Protein AF-0000000074301604 (afdb_homodimer)

pLDDT: mean 83.47, std 18.76, range [30.98, 98.81]

Structure (mmCIF, N/CA/C/O backbone):
data_AF-0000000074301604-model_v1
#
loop_
_entity.id
_entity.type
_entity.pdbx_description
1 polymer 'Caspase family p20 domain-containing protein'
#
loop_
_atom_site.group_PDB
_atom_site.id
_atom_site.type_symbol
_atom_site.label_atom_id
_atom_site.label_alt_id
_atom_site.label_comp_id
_atom_site.label_asym_id
_atom_site.label_entity_id
_atom_site.label_seq_id
_atom_site.pdbx_PDB_ins_code
_atom_site.Cartn_x
_atom_site.Cartn_y
_atom_site.Cartn_z
_atom_site.occupancy
_atom_site.B_iso_or_equiv
_atom_site.auth_seq_id
_atom_site.auth_comp_id
_atom_site.auth_asym_id
_atom_site.auth_atom_id
_atom_site.pdbx_PDB_model_num
ATOM 1 N N . MET A 1 1 ? -20.516 25.359 -1.73 1 55.06 1 MET A N 1
ATOM 2 C CA . MET A 1 1 ? -19.625 24.531 -2.553 1 55.06 1 MET A CA 1
ATOM 3 C C . MET A 1 1 ? -18.5 23.953 -1.716 1 55.06 1 MET A C 1
ATOM 5 O O . MET A 1 1 ? -17.844 24.672 -0.962 1 55.06 1 MET A O 1
ATOM 9 N N . PHE A 1 2 ? -18.484 22.688 -1.479 1 68.69 2 PHE A N 1
ATOM 10 C CA . PHE A 1 2 ? -17.5 22.156 -0.538 1 68.69 2 PHE A CA 1
ATOM 11 C C . PHE A 1 2 ? -16.094 22.188 -1.137 1 68.69 2 PHE A C 1
ATOM 13 O O . PHE A 1 2 ? -15.938 22.188 -2.359 1 68.69 2 PHE A O 1
ATOM 20 N N . HIS A 1 3 ? -15.195 22.641 -0.345 1 84.19 3 HIS A N 1
ATOM 21 C CA . HIS A 1 3 ? -13.781 22.672 -0.712 1 84.19 3 HIS A CA 1
ATOM 22 C C . HIS A 1 3 ? -13.07 21.375 -0.322 1 84.19 3 HIS A C 1
ATOM 24 O O . HIS A 1 3 ? -13.555 20.641 0.542 1 84.19 3 HIS A O 1
ATOM 30 N N . ASN A 1 4 ? -12.039 21.094 -1.147 1 94.31 4 ASN A N 1
ATOM 31 C CA . ASN A 1 4 ? -11.102 20.109 -0.62 1 94.31 4 ASN A CA 1
ATOM 32 C C . ASN A 1 4 ? -10.391 20.641 0.631 1 94.31 4 ASN A C 1
ATOM 34 O O . ASN A 1 4 ? -10.141 21.828 0.755 1 94.31 4 ASN A O 1
ATOM 38 N N . ARG A 1 5 ? -10.133 19.812 1.56 1 97.25 5 ARG A N 1
ATOM 39 C CA . ARG A 1 5 ? -9.57 20.219 2.84 1 97.25 5 ARG A CA 1
ATOM 40 C C . ARG A 1 5 ? -8.312 19.422 3.164 1 97.25 5 ARG A C 1
ATOM 42 O O . ARG A 1 5 ? -8.133 18.312 2.656 1 97.25 5 ARG A O 1
ATOM 49 N N . ALA A 1 6 ? -7.488 20.062 3.947 1 98.31 6 ALA A N 1
ATOM 50 C CA . ALA A 1 6 ? -6.293 19.391 4.461 1 98.31 6 ALA A CA 1
ATOM 51 C C . ALA A 1 6 ? -6.078 19.719 5.934 1 98.31 6 ALA A C 1
ATOM 53 O O . ALA A 1 6 ? -6.328 20.844 6.371 1 98.31 6 ALA A O 1
ATOM 54 N N . LEU A 1 7 ? -5.668 18.75 6.68 1 98.81 7 LEU A N 1
ATOM 55 C CA . LEU A 1 7 ? -5.23 18.922 8.062 1 98.81 7 LEU A CA 1
ATOM 56 C C . LEU A 1 7 ? -3.764 18.531 8.219 1 98.81 7 LEU A C 1
ATOM 58 O O . LEU A 1 7 ? -3.381 17.391 7.898 1 98.81 7 LEU A O 1
ATOM 62 N N . ILE A 1 8 ? -2.947 19.469 8.625 1 98.75 8 ILE A N 1
ATOM 63 C CA . ILE A 1 8 ? -1.532 19.234 8.883 1 98.75 8 ILE A CA 1
ATOM 64 C C . ILE A 1 8 ? -1.282 19.188 10.391 1 98.75 8 ILE A C 1
ATOM 66 O O . ILE A 1 8 ? -1.497 20.188 11.086 1 98.75 8 ILE A O 1
ATOM 70 N N . VAL A 1 9 ? -0.879 18.062 10.852 1 98.62 9 VAL A N 1
ATOM 71 C CA . VAL A 1 9 ? -0.436 17.906 12.234 1 98.62 9 VAL A CA 1
ATOM 72 C C . VAL A 1 9 ? 1.089 17.828 12.281 1 98.62 9 VAL A C 1
ATOM 74 O O . VAL A 1 9 ? 1.693 16.922 11.703 1 98.62 9 VAL A O 1
ATOM 77 N N . SER A 1 10 ? 1.654 18.797 12.938 1 97.56 10 SER A N 1
ATOM 78 C CA . SER A 1 10 ? 3.109 18.875 13.031 1 97.56 10 SER A CA 1
ATOM 79 C C . SER A 1 10 ? 3.559 19.016 14.484 1 97.56 10 SER A C 1
ATOM 81 O O . SER A 1 10 ? 3.258 20.016 15.141 1 97.56 10 SER A O 1
ATOM 83 N N . VAL A 1 11 ? 4.27 18 14.953 1 95.81 11 VAL A N 1
ATOM 84 C CA . VAL A 1 11 ? 4.809 18.062 16.297 1 95.81 11 VAL A CA 1
ATOM 85 C C . VAL A 1 11 ? 6.32 18.297 16.25 1 95.81 11 VAL A C 1
ATOM 87 O O . VAL A 1 11 ? 7.062 17.422 15.773 1 95.81 11 VAL A O 1
ATOM 90 N N . GLU A 1 12 ? 6.73 19.391 16.641 1 93.88 12 GLU A N 1
ATOM 91 C CA . GLU A 1 12 ? 8.141 19.766 16.641 1 93.88 12 GLU A CA 1
ATOM 92 C C . GLU A 1 12 ? 8.742 19.625 18.047 1 93.88 12 GLU A C 1
ATOM 94 O O . GLU A 1 12 ? 9.875 19.141 18.188 1 93.88 12 GLU A O 1
ATOM 99 N N . LYS A 1 13 ? 8.016 20.125 18.984 1 94.44 13 LYS A N 1
ATOM 100 C CA . LYS A 1 13 ? 8.484 20.109 20.359 1 94.44 13 LYS A CA 1
ATOM 101 C C . LYS A 1 13 ? 7.676 19.141 21.203 1 94.44 13 LYS A C 1
ATOM 103 O O . LYS A 1 13 ? 6.457 19.031 21.047 1 94.44 13 LYS A O 1
ATOM 108 N N . PHE A 1 14 ? 8.336 18.469 22.094 1 93.5 14 PHE A N 1
ATOM 109 C CA . PHE A 1 14 ? 7.723 17.5 22.984 1 93.5 14 PHE A CA 1
ATOM 110 C C . PHE A 1 14 ? 7.977 17.859 24.438 1 93.5 14 PHE A C 1
ATOM 112 O O . PHE A 1 14 ? 8.961 18.531 24.75 1 93.5 14 PHE A O 1
ATOM 119 N N . SER A 1 15 ? 7.043 17.484 25.203 1 91.94 15 SER A N 1
ATOM 120 C CA . SER A 1 15 ? 7.227 17.719 26.625 1 91.94 15 SER A CA 1
ATOM 121 C C . SER A 1 15 ? 8.508 17.062 27.141 1 91.94 15 SER A C 1
ATOM 123 O O . SER A 1 15 ? 8.953 16.047 26.578 1 91.94 15 SER A O 1
ATOM 125 N N . ALA A 1 16 ? 9.086 17.641 28.125 1 86 16 ALA A N 1
ATOM 126 C CA . ALA A 1 16 ? 10.336 17.141 28.703 1 86 16 ALA A CA 1
ATOM 127 C C . ALA A 1 16 ? 10.195 15.695 29.156 1 86 16 ALA A C 1
ATOM 129 O O . ALA A 1 16 ? 11.141 14.914 29.047 1 86 16 ALA A O 1
ATOM 130 N N . CYS A 1 17 ? 9.023 15.273 29.562 1 84.31 17 CYS A N 1
ATOM 131 C CA . CYS A 1 17 ? 8.789 13.93 30.109 1 84.31 17 CYS A CA 1
ATOM 132 C C . CYS A 1 17 ? 8.703 12.906 28.984 1 84.31 17 CYS A C 1
ATOM 134 O O . CYS A 1 17 ? 8.812 11.703 29.219 1 84.31 17 CYS A O 1
ATOM 136 N N . ALA A 1 18 ? 8.547 13.344 27.734 1 80.88 18 ALA A N 1
ATOM 137 C CA . ALA A 1 18 ? 8.344 12.445 26.594 1 80.88 18 ALA A CA 1
ATOM 138 C C . ALA A 1 18 ? 9.672 11.852 26.125 1 80.88 18 ALA A C 1
ATOM 140 O O . ALA A 1 18 ? 9.688 10.797 25.484 1 80.88 18 ALA A O 1
ATOM 141 N N . GLU A 1 19 ? 10.812 12.383 26.5 1 81 19 GLU A N 1
ATOM 142 C CA . GLU A 1 19 ? 12.141 11.938 26.109 1 81 19 GLU A CA 1
ATOM 143 C C . GLU A 1 19 ? 12.25 11.836 24.578 1 81 19 GLU A C 1
ATOM 145 O O . GLU A 1 19 ? 12.781 10.852 24.062 1 81 19 GLU A O 1
ATOM 150 N N . LEU A 1 20 ? 11.555 12.609 23.875 1 83.75 20 LEU A N 1
ATOM 151 C CA . LEU A 1 20 ? 11.609 12.703 22.422 1 83.75 20 LEU A CA 1
ATOM 152 C C . LEU A 1 20 ? 12.312 13.977 21.984 1 83.75 20 LEU A C 1
ATOM 154 O O . LEU A 1 20 ? 12.133 15.031 22.594 1 83.75 20 LEU A O 1
ATOM 158 N N . GLY A 1 21 ? 13.148 13.859 21 1 82.88 21 GLY A N 1
ATOM 159 C CA . GLY A 1 21 ? 13.953 14.977 20.531 1 82.88 21 GLY A CA 1
ATOM 160 C C . GLY A 1 21 ? 13.164 15.977 19.703 1 82.88 21 GLY A C 1
ATOM 161 O O . GLY A 1 21 ? 12.117 15.633 19.141 1 82.88 21 GLY A O 1
ATOM 162 N N . LYS A 1 22 ? 13.75 17.156 19.703 1 88.25 22 LYS A N 1
ATOM 163 C CA . LYS A 1 22 ? 13.172 18.219 18.891 1 88.25 22 LYS A CA 1
ATOM 164 C C . LYS A 1 22 ? 13.336 17.938 17.406 1 88.25 22 LYS A C 1
ATOM 166 O O . LYS A 1 22 ? 14.391 17.453 16.969 1 88.25 22 LYS A O 1
ATOM 171 N N . ARG A 1 23 ? 12.32 18.266 16.609 1 89.19 23 ARG A N 1
ATOM 172 C CA . ARG A 1 23 ? 12.336 18.094 15.164 1 89.19 23 ARG A CA 1
ATOM 173 C C . ARG A 1 23 ? 12.398 19.438 14.453 1 89.19 23 ARG A C 1
ATOM 175 O O . ARG A 1 23 ? 11.391 19.906 13.922 1 89.19 23 ARG A O 1
ATOM 182 N N . SER A 1 24 ? 13.477 20.078 14.336 1 86.94 24 SER A N 1
ATOM 183 C CA . SER A 1 24 ? 13.703 21.469 13.961 1 86.94 24 SER A CA 1
ATOM 184 C C . SER A 1 24 ? 13.242 21.734 12.539 1 86.94 24 SER A C 1
ATOM 186 O O . SER A 1 24 ? 12.883 22.875 12.195 1 86.94 24 SER A O 1
ATOM 188 N N . GLY A 1 25 ? 13.156 20.766 11.672 1 89.25 25 GLY A N 1
ATOM 189 C CA . GLY A 1 25 ? 12.75 20.984 10.297 1 89.25 25 GLY A CA 1
ATOM 190 C C . GLY A 1 25 ? 11.25 20.906 10.094 1 89.25 25 GLY A C 1
ATOM 191 O O . GLY A 1 25 ? 10.742 21.219 9.016 1 89.25 25 GLY A O 1
ATOM 192 N N . ALA A 1 26 ? 10.5 20.656 11.141 1 91.5 26 ALA A N 1
ATOM 193 C CA . ALA A 1 26 ? 9.07 20.391 11.047 1 91.5 26 ALA A CA 1
ATOM 194 C C . ALA A 1 26 ? 8.305 21.641 10.648 1 91.5 26 ALA A C 1
ATOM 196 O O . ALA A 1 26 ? 7.359 21.578 9.859 1 91.5 26 ALA A O 1
ATOM 197 N N . ARG A 1 27 ? 8.727 22.75 11.219 1 91.69 27 ARG A N 1
ATOM 198 C CA . ARG A 1 27 ? 8.07 24.016 10.914 1 91.69 27 ARG A CA 1
ATOM 199 C C . ARG A 1 27 ? 8.219 24.359 9.438 1 91.69 27 ARG A C 1
ATOM 201 O O . ARG A 1 27 ? 7.277 24.875 8.82 1 91.69 27 ARG A O 1
ATOM 208 N N . ARG A 1 28 ? 9.398 24.188 8.93 1 93.5 28 ARG A N 1
ATOM 209 C CA . ARG A 1 28 ? 9.625 24.453 7.512 1 93.5 28 ARG A CA 1
ATOM 210 C C . ARG A 1 28 ? 8.75 23.578 6.629 1 93.5 28 ARG A C 1
ATOM 212 O O . ARG A 1 28 ? 8.164 24.047 5.656 1 93.5 28 ARG A O 1
ATOM 219 N N . ASP A 1 29 ? 8.672 22.328 6.941 1 95.38 29 ASP A N 1
ATOM 220 C CA . ASP A 1 29 ? 7.797 21.406 6.223 1 95.38 29 ASP A CA 1
ATOM 221 C C . ASP A 1 29 ? 6.348 21.891 6.238 1 95.38 29 ASP A C 1
ATOM 223 O O . ASP A 1 29 ? 5.672 21.891 5.207 1 95.38 29 ASP A O 1
ATOM 227 N N . THR A 1 30 ? 5.949 22.328 7.402 1 97.12 30 THR A N 1
ATOM 228 C CA . THR A 1 30 ? 4.566 22.75 7.586 1 97.12 30 THR A CA 1
ATOM 229 C C . THR A 1 30 ? 4.254 23.953 6.703 1 97.12 30 THR A C 1
ATOM 231 O O . THR A 1 30 ? 3.209 24 6.047 1 97.12 30 THR A O 1
ATOM 234 N N . LYS A 1 31 ? 5.145 24.906 6.699 1 97.06 31 LYS A N 1
ATOM 235 C CA . LYS A 1 31 ? 4.961 26.094 5.879 1 97.06 31 LYS A CA 1
ATOM 236 C C . LYS A 1 31 ? 4.883 25.734 4.398 1 97.06 31 LYS A C 1
ATOM 238 O O . LYS A 1 31 ? 4.027 26.25 3.674 1 97.06 31 LYS A O 1
ATOM 243 N N . ARG A 1 32 ? 5.723 24.906 3.977 1 96.88 32 ARG A N 1
ATOM 244 C CA . ARG A 1 32 ? 5.758 24.5 2.574 1 96.88 32 ARG A CA 1
ATOM 245 C C . ARG A 1 32 ? 4.492 23.75 2.191 1 96.88 32 ARG A C 1
ATOM 247 O O . ARG A 1 32 ? 3.92 23.984 1.124 1 96.88 32 ARG A O 1
ATOM 254 N N . LEU A 1 33 ? 4.105 22.844 3.043 1 98.12 33 LEU A N 1
ATOM 255 C CA . LEU A 1 33 ? 2.881 22.078 2.816 1 98.12 33 LEU A CA 1
ATOM 256 C C . LEU A 1 33 ? 1.678 23 2.691 1 98.12 33 LEU A C 1
ATOM 258 O O . LEU A 1 33 ? 0.856 22.844 1.785 1 98.12 33 LEU A O 1
ATOM 262 N N . HIS A 1 34 ? 1.618 23.922 3.631 1 98.25 34 HIS A N 1
ATOM 263 C CA . HIS A 1 34 ? 0.528 24.891 3.615 1 98.25 34 HIS A CA 1
ATOM 264 C C . HIS A 1 34 ? 0.466 25.625 2.281 1 98.25 34 HIS A C 1
ATOM 266 O O . HIS A 1 34 ? -0.595 25.703 1.659 1 98.25 34 HIS A O 1
ATOM 272 N N . ALA A 1 35 ? 1.569 26.094 1.854 1 97.5 35 ALA A N 1
ATOM 273 C CA . ALA A 1 35 ? 1.637 26.875 0.616 1 97.5 35 ALA A CA 1
ATOM 274 C C . ALA A 1 35 ? 1.272 26.016 -0.59 1 97.5 35 ALA A C 1
ATOM 276 O O . ALA A 1 35 ? 0.469 26.422 -1.433 1 97.5 35 ALA A O 1
ATOM 277 N N . ALA A 1 36 ? 1.838 24.812 -0.71 1 96.75 36 ALA A N 1
ATOM 278 C CA . ALA A 1 36 ? 1.634 23.922 -1.854 1 96.75 36 ALA A CA 1
ATOM 279 C C . ALA A 1 36 ? 0.17 23.5 -1.972 1 96.75 36 ALA A C 1
ATOM 281 O O . ALA A 1 36 ? -0.409 23.547 -3.059 1 96.75 36 ALA A O 1
ATOM 282 N N . LEU A 1 37 ? -0.46 23.141 -0.833 1 96.69 37 LEU A N 1
ATOM 283 C CA . LEU A 1 37 ? -1.836 22.656 -0.843 1 96.69 37 LEU A CA 1
ATOM 284 C C . LEU A 1 37 ? -2.812 23.797 -1.088 1 96.69 37 LEU A C 1
ATOM 286 O O . LEU A 1 37 ? -3.801 23.641 -1.808 1 96.69 37 LEU A O 1
ATOM 290 N N . ARG A 1 38 ? -2.539 24.969 -0.534 1 95.75 38 ARG A N 1
ATOM 291 C CA . ARG A 1 38 ? -3.389 26.125 -0.778 1 95.75 38 ARG A CA 1
ATOM 292 C C . ARG A 1 38 ? -3.385 26.5 -2.256 1 95.75 38 ARG A C 1
ATOM 294 O O . ARG A 1 38 ? -4.426 26.875 -2.811 1 95.75 38 ARG A O 1
ATOM 301 N N . ARG A 1 39 ? -2.293 26.422 -2.842 1 93.44 39 ARG A N 1
ATOM 302 C CA . ARG A 1 39 ? -2.16 26.75 -4.254 1 93.44 39 ARG A CA 1
ATOM 303 C C . ARG A 1 39 ? -3.004 25.828 -5.121 1 93.44 39 ARG A C 1
ATOM 305 O O . ARG A 1 39 ? -3.354 26.172 -6.254 1 93.44 39 ARG A O 1
ATOM 312 N N . ARG A 1 40 ? -3.303 24.688 -4.617 1 94.12 40 ARG A N 1
ATOM 313 C CA . ARG A 1 40 ? -4.117 23.719 -5.352 1 94.12 40 ARG A CA 1
ATOM 314 C C . ARG A 1 40 ? -5.57 23.766 -4.887 1 94.12 40 ARG A C 1
ATOM 316 O O . ARG A 1 40 ? -6.344 22.844 -5.164 1 94.12 40 ARG A O 1
ATOM 323 N N . GLY A 1 41 ? -5.941 24.75 -4.031 1 92.31 41 GLY A N 1
ATOM 324 C CA . GLY A 1 41 ? -7.336 25.016 -3.709 1 92.31 41 GLY A CA 1
ATOM 325 C C . GLY A 1 41 ? -7.785 24.344 -2.42 1 92.31 41 GLY A C 1
ATOM 326 O O . GLY A 1 41 ? -8.977 24.344 -2.104 1 92.31 41 GLY A O 1
ATOM 327 N N . PHE A 1 42 ? -6.879 23.812 -1.649 1 95.75 42 PHE A N 1
ATOM 328 C CA . PHE A 1 42 ? -7.262 23.203 -0.38 1 95.75 42 PHE A CA 1
ATOM 329 C C . PHE A 1 42 ? -7.434 24.266 0.698 1 95.75 42 PHE A C 1
ATOM 331 O O . PHE A 1 42 ? -6.66 25.234 0.76 1 95.75 42 PHE A O 1
ATOM 338 N N . THR A 1 43 ? -8.469 24.094 1.458 1 96.88 43 THR A N 1
ATOM 339 C CA . THR A 1 43 ? -8.508 24.766 2.75 1 96.88 43 THR A CA 1
ATOM 340 C C . THR A 1 43 ? -7.664 24.016 3.777 1 96.88 43 THR A C 1
ATOM 342 O O . THR A 1 43 ? -7.93 22.844 4.07 1 96.88 43 THR A O 1
ATOM 345 N N . VAL A 1 44 ? -6.68 24.719 4.32 1 98.06 44 VAL A N 1
ATOM 346 C CA . VAL A 1 44 ? -5.684 24.016 5.117 1 98.06 44 VAL A CA 1
ATOM 347 C C . VAL A 1 44 ? -5.805 24.422 6.582 1 98.06 44 VAL A C 1
ATOM 349 O O . VAL A 1 44 ? -5.781 25.609 6.906 1 98.06 44 VAL A O 1
ATOM 352 N N . THR A 1 45 ? -5.98 23.484 7.473 1 98.38 45 THR A N 1
ATOM 353 C CA . THR A 1 45 ? -5.879 23.625 8.922 1 98.38 45 THR A CA 1
ATOM 354 C C . THR A 1 45 ? -4.555 23.078 9.438 1 98.38 45 THR A C 1
ATOM 356 O O . THR A 1 45 ? -4.109 22.016 9 1 98.38 45 THR A O 1
ATOM 359 N N . ILE A 1 46 ? -3.906 23.812 10.344 1 98.69 46 ILE A N 1
ATOM 360 C CA . ILE A 1 46 ? -2.604 23.406 10.859 1 98.69 46 ILE A CA 1
ATOM 361 C C . ILE A 1 46 ? -2.66 23.297 12.375 1 98.69 46 ILE A C 1
ATOM 363 O O . ILE A 1 46 ? -3.154 24.203 13.055 1 98.69 46 ILE A O 1
ATOM 367 N N . LEU A 1 47 ? -2.252 22.219 12.906 1 98.56 47 LEU A N 1
ATOM 368 C CA . LEU A 1 47 ? -2.012 22.047 14.336 1 98.56 47 LEU A CA 1
ATOM 369 C C . LEU A 1 47 ? -0.521 21.891 14.617 1 98.56 47 LEU A C 1
ATOM 371 O O . LEU A 1 47 ? 0.117 20.969 14.117 1 98.56 47 LEU A O 1
ATOM 375 N N . ILE A 1 48 ? 0.006 22.812 15.406 1 98.06 48 ILE A N 1
ATOM 376 C CA . ILE A 1 48 ? 1.414 22.781 15.781 1 98.06 48 ILE A CA 1
ATOM 377 C C . ILE A 1 48 ? 1.55 22.312 17.234 1 98.06 48 ILE A C 1
ATOM 379 O O . ILE A 1 48 ? 0.966 22.906 18.141 1 98.06 48 ILE A O 1
ATOM 383 N N . ASP A 1 49 ? 2.213 21.25 17.438 1 97.81 49 ASP A N 1
ATOM 384 C CA . ASP A 1 49 ? 2.549 20.672 18.734 1 97.81 49 ASP A CA 1
ATOM 385 C C . ASP A 1 49 ? 1.288 20.312 19.531 1 97.81 49 ASP A C 1
ATOM 387 O O . ASP A 1 49 ? 1.154 20.703 20.688 1 97.81 49 ASP A O 1
ATOM 391 N N . PRO A 1 50 ? 0.335 19.656 18.828 1 98.31 50 PRO A N 1
ATOM 392 C CA . PRO A 1 50 ? -0.837 19.188 19.578 1 98.31 50 PRO A CA 1
ATOM 393 C C . PRO A 1 50 ? -0.529 18 20.484 1 98.31 50 PRO A C 1
ATOM 395 O O . PRO A 1 50 ? 0.386 17.219 20.203 1 98.31 50 PRO A O 1
ATOM 398 N N . ASP A 1 51 ? -1.246 17.891 21.562 1 97.81 51 ASP A N 1
ATOM 399 C CA . ASP A 1 51 ? -1.175 16.672 22.344 1 97.81 51 ASP A CA 1
ATOM 400 C C . ASP A 1 51 ? -1.946 15.539 21.688 1 97.81 51 ASP A C 1
ATOM 402 O O . ASP A 1 51 ? -2.625 15.75 20.672 1 97.81 51 ASP A O 1
ATOM 406 N N . ALA A 1 52 ? -1.843 14.328 22.188 1 97.75 52 ALA A N 1
ATOM 407 C CA . ALA A 1 52 ? -2.451 13.141 21.594 1 97.75 52 ALA A CA 1
ATOM 408 C C . ALA A 1 52 ? -3.961 13.305 21.453 1 97.75 52 ALA A C 1
ATOM 410 O O . ALA A 1 52 ? -4.527 13.016 20.391 1 97.75 52 ALA A O 1
ATOM 411 N N . ARG A 1 53 ? -4.598 13.805 22.5 1 98.12 53 ARG A N 1
ATOM 412 C CA . ARG A 1 53 ? -6.047 13.992 22.484 1 98.12 53 ARG A CA 1
ATOM 413 C C . ARG A 1 53 ? -6.457 14.992 21.406 1 98.12 53 ARG A C 1
ATOM 415 O O . ARG A 1 53 ? -7.445 14.781 20.703 1 98.12 53 ARG A O 1
ATOM 422 N N . GLU A 1 54 ? -5.715 16.031 21.266 1 98.5 54 GLU A N 1
ATOM 423 C CA . GLU A 1 54 ? -5.996 17.047 20.266 1 98.5 54 GLU A CA 1
ATOM 424 C C . GLU A 1 54 ? -5.895 16.5 18.859 1 98.5 54 GLU A C 1
ATOM 426 O O . GLU A 1 54 ? -6.68 16.859 17.984 1 98.5 54 GLU A O 1
ATOM 431 N N . ILE A 1 55 ? -4.938 15.656 18.609 1 98.56 55 ILE A N 1
ATOM 432 C CA . ILE A 1 55 ? -4.754 15.039 17.312 1 98.56 55 ILE A CA 1
ATOM 433 C C . ILE A 1 55 ? -5.988 14.211 16.953 1 98.56 55 ILE A C 1
ATOM 435 O O . ILE A 1 55 ? -6.562 14.367 15.875 1 98.56 55 ILE A O 1
ATOM 439 N N . ILE A 1 56 ? -6.402 13.391 17.906 1 98.06 56 ILE A N 1
ATOM 440 C CA . ILE A 1 56 ? -7.539 12.5 17.688 1 98.06 56 ILE A CA 1
ATOM 441 C C . ILE A 1 56 ? -8.797 13.328 17.422 1 98.06 56 ILE A C 1
ATOM 443 O O . ILE A 1 56 ? -9.531 13.062 16.469 1 98.06 56 ILE A O 1
ATOM 447 N N . GLU A 1 57 ? -9.023 14.359 18.203 1 98.31 57 GLU A N 1
ATOM 448 C CA . GLU A 1 57 ? -10.219 15.195 18.094 1 98.31 57 GLU A CA 1
ATOM 449 C C . GLU A 1 57 ? -10.227 15.961 16.766 1 98.31 57 GLU A C 1
ATOM 451 O O . GLU A 1 57 ? -11.281 16.141 16.156 1 98.31 57 GLU A O 1
ATOM 456 N N . ALA A 1 58 ? -9.109 16.438 16.375 1 98.5 58 ALA A N 1
ATOM 457 C CA . ALA A 1 58 ? -9.023 17.203 15.133 1 98.5 58 ALA A CA 1
ATOM 458 C C . ALA A 1 58 ? -9.375 16.328 13.922 1 9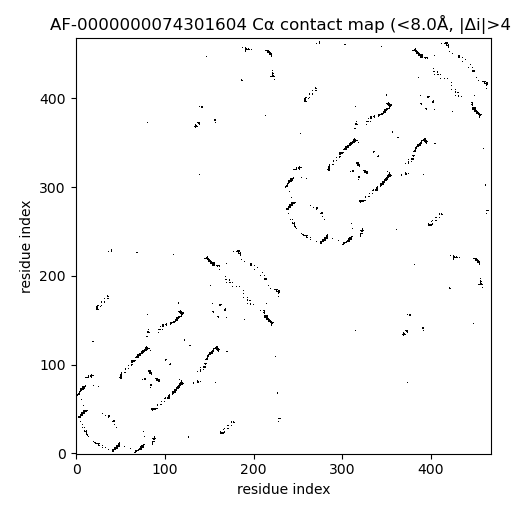8.5 58 ALA A C 1
ATOM 460 O O . ALA A 1 58 ? -10.156 16.734 13.062 1 98.5 58 ALA A O 1
ATOM 461 N N . PHE A 1 59 ? -8.812 15.133 13.836 1 98.38 59 PHE A N 1
ATOM 462 C CA . PHE A 1 59 ? -9.109 14.242 12.719 1 98.38 59 PHE A CA 1
ATOM 463 C C . PHE A 1 59 ? -10.555 13.781 12.758 1 98.38 59 PHE A C 1
ATOM 465 O O . PHE A 1 59 ? -11.203 13.633 11.719 1 98.38 59 PHE A O 1
ATOM 472 N N . LYS A 1 60 ? -11.062 13.547 13.984 1 97.69 60 LYS A N 1
ATOM 473 C CA . LYS A 1 60 ? -12.477 13.203 14.102 1 97.69 60 LYS A CA 1
ATOM 474 C C . LYS A 1 60 ? -13.359 14.312 13.547 1 97.69 60 LYS A C 1
ATOM 476 O O . LYS A 1 60 ? -14.281 14.055 12.773 1 97.69 60 LYS A O 1
ATOM 481 N N . ALA A 1 61 ? -13.078 15.5 13.969 1 97.56 61 ALA A N 1
ATOM 482 C CA . ALA A 1 61 ? -13.852 16.641 13.5 1 97.56 61 ALA A CA 1
ATOM 483 C C . ALA A 1 61 ? -13.797 16.75 11.977 1 97.56 61 ALA A C 1
ATOM 485 O O . ALA A 1 61 ? -14.82 16.984 11.328 1 97.56 61 ALA A O 1
ATOM 486 N N . GLU A 1 62 ? -12.602 16.562 11.375 1 97.44 62 GLU A N 1
ATOM 487 C CA . GLU A 1 62 ? -12.453 16.625 9.922 1 97.44 62 GLU A CA 1
ATOM 488 C C . GLU A 1 62 ? -13.242 15.516 9.234 1 97.44 62 GLU A C 1
ATOM 490 O O . GLU A 1 62 ? -13.82 15.727 8.164 1 97.44 62 GLU A O 1
ATOM 495 N N . SER A 1 63 ? -13.219 14.336 9.82 1 97 63 SER A N 1
ATOM 496 C CA . SER A 1 63 ? -13.875 13.18 9.227 1 97 63 SER A CA 1
ATOM 497 C C . SER A 1 63 ? -15.391 13.352 9.227 1 97 63 SER A C 1
ATOM 499 O O . SER A 1 63 ? -16.094 12.672 8.469 1 97 63 SER A O 1
ATOM 501 N N . GLU A 1 64 ? -15.93 14.242 10.039 1 95.56 64 GLU A N 1
ATOM 502 C CA . GLU A 1 64 ? -17.375 14.414 10.195 1 95.56 64 GLU A CA 1
ATOM 503 C C . GLU A 1 64 ? -17.875 15.602 9.383 1 95.56 64 GLU A C 1
ATOM 505 O O . GLU A 1 64 ? -19.047 15.992 9.5 1 95.56 64 GLU A O 1
ATOM 510 N N . GLN A 1 65 ? -17 16.125 8.594 1 92.56 65 GLN A N 1
ATOM 511 C CA . GLN A 1 65 ? -17.359 17.219 7.695 1 92.56 65 GLN A CA 1
ATOM 512 C C . GLN A 1 65 ? -17.172 16.828 6.234 1 92.56 65 GLN A C 1
ATOM 514 O O . GLN A 1 65 ? -16.219 16.125 5.895 1 92.56 65 GLN A O 1
ATOM 519 N N . PRO A 1 66 ? -18.125 17.25 5.441 1 86.69 66 PRO A N 1
ATOM 520 C CA . PRO A 1 66 ? -18 16.906 4.023 1 86.69 66 PRO A CA 1
ATOM 521 C C . PRO A 1 66 ? -16.844 17.656 3.344 1 86.69 66 PRO A C 1
ATOM 523 O O . PRO A 1 66 ? -16.453 18.734 3.787 1 86.69 66 PRO A O 1
ATOM 526 N N . VAL A 1 67 ? -16.25 17.031 2.348 1 91.38 67 VAL A N 1
ATOM 527 C CA . VAL A 1 67 ? -15.281 17.672 1.472 1 91.38 67 VAL A CA 1
ATOM 528 C C . VAL A 1 67 ? -15.789 17.641 0.029 1 91.38 67 VAL A C 1
ATOM 530 O O . VAL A 1 67 ? -16.75 16.938 -0.285 1 91.38 67 VAL A O 1
ATOM 533 N N . HIS A 1 68 ? -15.203 18.484 -0.749 1 91.31 68 HIS A N 1
ATOM 534 C CA . HIS A 1 68 ? -15.586 18.469 -2.158 1 91.31 68 HIS A CA 1
ATOM 535 C C . HIS A 1 68 ? -15.281 17.125 -2.797 1 91.31 68 HIS A C 1
ATOM 537 O O . HIS A 1 68 ? -16.188 16.391 -3.174 1 91.31 68 HIS A O 1
ATOM 543 N N . SER A 1 69 ? -14.031 16.766 -2.846 1 92.44 69 SER A N 1
ATOM 544 C CA . SER A 1 69 ? -13.695 15.492 -3.486 1 92.44 69 SER A CA 1
ATOM 545 C C . SER A 1 69 ? -12.562 14.789 -2.756 1 92.44 69 SER A C 1
ATOM 547 O O . SER A 1 69 ? -12.445 13.562 -2.812 1 92.44 69 SER A O 1
ATOM 549 N N . CYS A 1 70 ? -11.805 15.594 -2.025 1 95.69 70 CYS A N 1
ATOM 550 C CA . CYS A 1 70 ? -10.594 14.984 -1.491 1 95.69 70 CYS A CA 1
ATOM 551 C C . CYS A 1 70 ? -10.219 15.602 -0.147 1 95.69 70 CYS A C 1
ATOM 553 O O . CYS A 1 70 ? -10.328 16.812 0.036 1 95.69 70 CYS A O 1
ATOM 555 N N . PHE A 1 71 ? -9.781 14.789 0.774 1 97.56 71 PHE A N 1
ATOM 556 C CA . PHE A 1 71 ? -9.188 15.188 2.047 1 97.56 71 PHE A CA 1
ATOM 557 C C . PHE A 1 71 ? -7.73 14.75 2.131 1 97.56 71 PHE A C 1
ATOM 559 O O . PHE A 1 71 ? -7.395 13.617 1.779 1 97.56 71 PHE A O 1
ATOM 566 N N . VAL A 1 72 ? -6.859 15.648 2.588 1 98.38 72 VAL A N 1
ATOM 567 C CA . VAL A 1 72 ? -5.457 15.32 2.805 1 98.38 72 VAL A CA 1
ATOM 568 C C . VAL A 1 72 ? -5.113 15.469 4.285 1 98.38 72 VAL A C 1
ATOM 570 O O . VAL A 1 72 ? -5.332 16.531 4.879 1 98.38 72 VAL A O 1
ATOM 573 N N . GLY A 1 73 ? -4.68 14.414 4.914 1 98.5 73 GLY A N 1
ATOM 574 C CA . GLY A 1 73 ? -4.16 14.438 6.273 1 98.5 73 GLY A CA 1
ATOM 575 C C . GLY A 1 73 ? -2.66 14.219 6.344 1 98.5 73 GLY A C 1
ATOM 576 O O . GLY A 1 73 ? -2.148 13.219 5.836 1 98.5 73 GLY A O 1
ATOM 577 N N . VAL A 1 74 ? -1.951 15.141 6.941 1 98.5 74 VAL A N 1
ATOM 578 C CA . VAL A 1 74 ? -0.508 15.016 7.121 1 98.5 74 VAL A CA 1
ATOM 579 C C . VAL A 1 74 ? -0.188 14.836 8.602 1 98.5 74 VAL A C 1
ATOM 581 O O . VAL A 1 74 ? -0.635 15.625 9.445 1 98.5 74 VAL A O 1
ATOM 584 N N . LEU A 1 75 ? 0.508 13.797 8.898 1 97.06 75 LEU A N 1
ATOM 585 C CA . LEU A 1 75 ? 0.97 13.516 10.25 1 97.06 75 LEU A CA 1
ATOM 586 C C . LEU A 1 75 ? 2.494 13.523 10.32 1 97.06 75 LEU A C 1
ATOM 588 O O . LEU A 1 75 ? 3.145 12.609 9.805 1 97.06 75 LEU A O 1
ATOM 592 N N . SER A 1 76 ? 3.029 14.547 10.883 1 95.38 76 SER A N 1
ATOM 593 C CA . SER A 1 76 ? 4.473 14.703 11.039 1 95.38 76 SER A CA 1
ATOM 594 C C . SER A 1 76 ? 4.875 14.742 12.508 1 95.38 76 SER A C 1
ATOM 596 O O . SER A 1 76 ? 4.582 15.711 13.211 1 95.38 76 SER A O 1
ATOM 598 N N . SER A 1 77 ? 5.445 13.727 13.031 1 93.81 77 SER A N 1
ATOM 599 C CA . SER A 1 77 ? 5.867 13.578 14.414 1 93.81 77 SER A CA 1
ATOM 600 C C . SER A 1 77 ? 6.879 12.445 14.57 1 93.81 77 SER A C 1
ATOM 602 O O . SER A 1 77 ? 7.402 11.938 13.578 1 93.81 77 SER A O 1
ATOM 604 N N . HIS A 1 78 ? 7.316 12.227 15.766 1 89.5 78 HIS A N 1
ATOM 605 C CA . HIS A 1 78 ? 7.953 10.953 16.078 1 89.5 78 HIS A CA 1
ATOM 606 C C . HIS A 1 78 ? 6.93 9.82 16.109 1 89.5 78 HIS A C 1
ATOM 608 O O . HIS A 1 78 ? 5.742 10.055 16.328 1 89.5 78 HIS A O 1
ATOM 614 N N . GLY A 1 79 ? 7.445 8.727 15.805 1 86.62 79 GLY A N 1
ATOM 615 C CA . GLY A 1 79 ? 6.551 7.582 15.781 1 86.62 79 GLY A CA 1
ATOM 616 C C . GLY A 1 79 ? 7.27 6.262 15.992 1 86.62 79 GLY A C 1
ATOM 617 O O . GLY A 1 79 ? 8.5 6.219 16.047 1 86.62 79 GLY A O 1
ATOM 618 N N . GLU A 1 80 ? 6.332 5.293 16.25 1 78.88 80 GLU A N 1
ATOM 619 C CA . GLU A 1 80 ? 6.805 3.92 16.406 1 78.88 80 GLU A CA 1
ATOM 620 C C . GLU A 1 80 ? 5.715 2.916 16.047 1 78.88 80 GLU A C 1
ATOM 622 O O . GLU A 1 80 ? 4.602 2.98 16.562 1 78.88 80 GLU A O 1
ATOM 627 N N . LYS A 1 81 ? 6.027 1.925 15.195 1 74.62 81 LYS A N 1
ATOM 628 C CA . LYS A 1 81 ? 5.223 0.751 14.867 1 74.62 81 LYS A CA 1
ATOM 629 C C . LYS A 1 81 ? 3.742 1.107 14.781 1 74.62 81 LYS A C 1
ATOM 631 O O . LYS A 1 81 ? 2.92 0.55 15.516 1 74.62 81 LYS A O 1
ATOM 636 N N . GLY A 1 82 ? 3.322 2.076 13.984 1 80.56 82 GLY A N 1
ATOM 637 C CA . GLY A 1 82 ? 1.922 2.354 13.711 1 80.56 82 GLY A CA 1
ATOM 638 C C . GLY A 1 82 ? 1.353 3.463 14.57 1 80.56 82 GLY A C 1
ATOM 639 O O . GLY A 1 82 ? 0.145 3.711 14.555 1 80.56 82 GLY A O 1
ATOM 640 N N . VAL A 1 83 ? 2.141 4.012 15.445 1 87.94 83 VAL A N 1
ATOM 641 C CA . VAL A 1 83 ? 1.665 5.117 16.281 1 87.94 83 VAL A CA 1
ATOM 642 C C . VAL A 1 83 ? 2.496 6.367 15.992 1 87.94 83 VAL A C 1
ATOM 644 O O . VAL A 1 83 ? 3.631 6.273 15.523 1 87.94 83 VAL A O 1
ATOM 647 N N . ILE A 1 84 ? 1.919 7.469 16.266 1 90.75 84 ILE A N 1
ATOM 648 C CA . ILE A 1 84 ? 2.629 8.742 16.312 1 90.75 84 ILE A CA 1
ATOM 649 C C . ILE A 1 84 ? 2.463 9.367 17.703 1 90.75 84 ILE A C 1
ATOM 651 O O . ILE A 1 84 ? 1.534 9.023 18.438 1 90.75 84 ILE A O 1
ATOM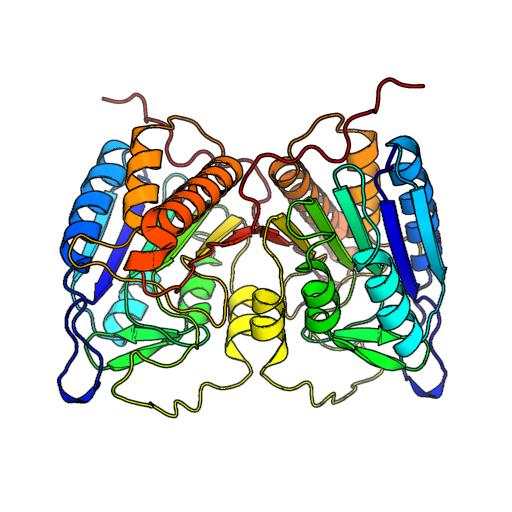 655 N N . PHE A 1 85 ? 3.359 10.242 18.016 1 93.56 85 PHE A N 1
ATOM 656 C CA . PHE A 1 85 ? 3.328 10.805 19.359 1 93.56 85 PHE A CA 1
ATOM 657 C C . PHE A 1 85 ? 2.832 12.25 19.328 1 93.56 85 PHE A C 1
ATOM 659 O O . PHE A 1 85 ? 3.197 13.016 18.438 1 93.56 85 PHE A O 1
ATOM 666 N N . GLY A 1 86 ? 2.01 12.562 20.312 1 96.44 86 GLY A N 1
ATOM 667 C CA . GLY A 1 86 ? 1.682 13.953 20.562 1 96.44 86 GLY A CA 1
ATOM 668 C C . GLY A 1 86 ? 2.766 14.695 21.328 1 96.44 86 GLY A C 1
ATOM 669 O O . GLY A 1 86 ? 3.734 14.094 21.781 1 96.44 86 GLY A O 1
ATOM 670 N N . ALA A 1 87 ? 2.615 16.016 21.391 1 96.88 87 ALA A N 1
ATOM 671 C CA . ALA A 1 87 ? 3.58 16.859 22.094 1 96.88 87 ALA A CA 1
ATOM 672 C C . ALA A 1 87 ? 3.727 16.422 23.547 1 96.88 87 ALA A C 1
ATOM 674 O O . ALA A 1 87 ? 4.781 16.625 24.156 1 96.88 87 ALA A O 1
ATOM 675 N N . ASP A 1 88 ? 2.725 15.828 24.094 1 96.44 88 ASP A N 1
ATOM 676 C CA . ASP A 1 88 ? 2.73 15.383 25.484 1 96.44 88 ASP A CA 1
ATOM 677 C C . ASP A 1 88 ? 3.436 14.031 25.625 1 96.44 88 ASP A C 1
ATOM 679 O O . ASP A 1 88 ? 3.559 13.5 26.734 1 96.44 88 ASP A O 1
ATOM 683 N N . GLY A 1 89 ? 3.781 13.438 24.547 1 93.31 89 GLY A N 1
ATOM 684 C CA . GLY A 1 89 ? 4.5 12.18 24.594 1 93.31 89 GLY A CA 1
ATOM 685 C C . GLY A 1 89 ? 3.582 10.969 24.547 1 93.31 89 GLY A C 1
ATOM 686 O O . GLY A 1 89 ? 4.051 9.828 24.516 1 93.31 89 GLY A O 1
ATOM 687 N N . HIS A 1 90 ? 2.346 11.234 24.562 1 94.94 90 HIS A N 1
ATOM 688 C CA . HIS A 1 90 ? 1.406 10.125 24.469 1 94.94 90 HIS A CA 1
ATOM 689 C C . HIS A 1 90 ? 1.217 9.688 23.016 1 94.94 90 HIS A C 1
ATOM 691 O O . HIS A 1 90 ? 1.327 10.5 22.109 1 94.94 90 HIS A O 1
ATOM 697 N N . SER A 1 91 ? 0.938 8.414 22.891 1 92.81 91 SER A N 1
ATOM 698 C CA . SER A 1 91 ? 0.856 7.836 21.547 1 92.81 91 SER A CA 1
ATOM 699 C C . SER A 1 91 ? -0.564 7.91 21 1 92.81 91 SER A C 1
ATOM 701 O O . SER A 1 91 ? -1.533 7.848 21.766 1 92.81 91 SER A O 1
ATOM 703 N N . VAL A 1 92 ? -0.679 8.078 19.703 1 93.62 92 VAL A N 1
ATOM 704 C CA . VAL A 1 92 ? -1.909 7.992 18.938 1 93.62 92 VAL A CA 1
ATOM 705 C C . VAL A 1 92 ? -1.773 6.902 17.875 1 93.62 92 VAL A C 1
ATOM 707 O O . VAL A 1 92 ? -0.841 6.922 17.062 1 93.62 92 VAL A O 1
ATOM 710 N N . LYS A 1 93 ? -2.713 5.953 17.906 1 90.38 93 LYS A N 1
ATOM 711 C CA . LYS A 1 93 ? -2.691 4.914 16.875 1 90.38 93 LYS A CA 1
ATOM 712 C C . LYS A 1 93 ? -3.154 5.465 15.539 1 90.38 93 LYS A C 1
ATOM 714 O O . LYS A 1 93 ? -4.238 6.039 15.438 1 90.38 93 LYS A O 1
ATOM 719 N N . LEU A 1 94 ? -2.346 5.242 14.5 1 91.75 94 LEU A N 1
ATOM 720 C CA . LEU A 1 94 ? -2.717 5.664 13.156 1 91.75 94 LEU A CA 1
ATOM 721 C C . LEU A 1 94 ? -4.008 4.984 12.711 1 91.75 94 LEU A C 1
ATOM 723 O O . LEU A 1 94 ? -4.848 5.609 12.055 1 91.75 94 LEU A O 1
ATOM 727 N N . ALA A 1 95 ? -4.141 3.723 13.125 1 88.44 95 ALA A N 1
ATOM 728 C CA . ALA A 1 95 ? -5.348 2.961 12.805 1 88.44 95 ALA A CA 1
ATOM 729 C C . ALA A 1 95 ? -6.598 3.697 13.281 1 88.44 95 ALA A C 1
ATOM 731 O O . ALA A 1 95 ? -7.617 3.717 12.578 1 88.44 95 ALA A O 1
ATOM 732 N N . HIS A 1 96 ? -6.496 4.277 14.453 1 91.62 96 HIS A N 1
ATOM 733 C CA . HIS A 1 96 ? -7.625 5.016 15.008 1 91.62 96 HIS A CA 1
ATOM 734 C C . HIS A 1 96 ? -7.949 6.238 14.164 1 91.62 96 HIS A C 1
ATOM 736 O O . HIS A 1 96 ? -9.125 6.551 13.938 1 91.62 96 HIS A O 1
ATOM 742 N N . ILE A 1 97 ? -6.973 6.863 13.695 1 95.25 97 ILE A N 1
ATOM 743 C CA . ILE A 1 97 ? -7.156 8.031 12.844 1 95.25 97 ILE A CA 1
ATOM 744 C C . ILE A 1 97 ? -7.82 7.617 11.531 1 95.25 97 ILE A C 1
ATOM 746 O O . ILE A 1 97 ? -8.844 8.18 11.141 1 95.25 97 ILE A O 1
ATOM 750 N N . TYR A 1 98 ? -7.285 6.621 10.859 1 94.25 98 TYR A N 1
ATOM 751 C CA . TYR A 1 98 ? -7.801 6.191 9.562 1 94.25 98 TYR A CA 1
ATOM 752 C C . TYR A 1 98 ? -9.258 5.762 9.672 1 94.25 98 TYR A C 1
ATOM 754 O O . TYR A 1 98 ? -10.078 6.113 8.82 1 94.25 98 TYR A O 1
ATOM 762 N N . SER A 1 99 ? -9.531 5.043 10.758 1 91.38 99 SER A N 1
ATOM 763 C CA . SER A 1 99 ? -10.844 4.418 10.906 1 91.38 99 SER A CA 1
ATOM 764 C C . SER A 1 99 ? -11.945 5.469 10.977 1 91.38 99 SER A C 1
ATOM 766 O O . SER A 1 99 ? -13.102 5.184 10.648 1 91.38 99 SER A O 1
ATOM 768 N N . GLN A 1 100 ? -11.648 6.68 11.352 1 94.75 100 GLN A N 1
ATOM 769 C CA . GLN A 1 100 ? -12.625 7.75 11.461 1 94.75 100 GLN A CA 1
ATOM 770 C C . GLN A 1 100 ? -13.133 8.18 10.086 1 94.75 100 GLN A C 1
ATOM 772 O O . GLN A 1 100 ? -14.188 8.805 9.969 1 94.75 100 GLN A O 1
ATOM 777 N N . PHE A 1 101 ? -12.492 7.828 9.023 1 96.06 101 PHE A N 1
ATOM 778 C CA . PHE A 1 101 ? -12.789 8.391 7.715 1 96.06 101 PHE A CA 1
ATOM 779 C C . PHE A 1 101 ? -13.547 7.387 6.855 1 96.06 101 PHE A C 1
ATOM 781 O O . PHE A 1 101 ? -13.664 7.559 5.641 1 96.06 101 PHE A O 1
ATOM 788 N N . GLY A 1 102 ? -13.984 6.363 7.465 1 91.5 102 GLY A N 1
ATOM 789 C CA . GLY A 1 102 ? -14.836 5.395 6.789 1 91.5 102 GLY A CA 1
ATOM 790 C C . GLY A 1 102 ? -16.312 5.68 6.949 1 91.5 102 GLY A C 1
ATOM 791 O O . GLY A 1 102 ? -17.156 4.961 6.402 1 91.5 102 GLY A O 1
ATOM 792 N N . GLY A 1 103 ? -16.656 6.73 7.637 1 90.12 103 GLY A N 1
ATOM 793 C CA . GLY A 1 103 ? -18.047 7.074 7.906 1 90.12 103 GLY A CA 1
ATOM 794 C C . GLY A 1 103 ? -18.766 7.656 6.703 1 90.12 103 GLY A C 1
ATOM 795 O O . GLY A 1 103 ? -18.156 7.844 5.645 1 90.12 103 GLY A O 1
ATOM 796 N N . PRO A 1 104 ? -20 7.949 6.812 1 90.19 104 PRO A N 1
ATOM 797 C CA . PRO A 1 104 ? -20.875 8.312 5.691 1 90.19 104 PRO A CA 1
ATOM 798 C C . PRO A 1 104 ? -20.422 9.594 4.988 1 90.19 104 PRO A C 1
ATOM 800 O O . PRO A 1 104 ? -20.625 9.742 3.781 1 90.19 104 PRO A O 1
ATOM 803 N N . MET A 1 105 ? -19.828 10.547 5.777 1 91.19 105 MET A N 1
ATOM 804 C CA . MET A 1 105 ? -19.453 11.828 5.195 1 91.19 105 MET A CA 1
ATOM 805 C C . MET A 1 105 ? -18.234 11.68 4.289 1 91.19 105 MET A C 1
ATOM 807 O O . MET A 1 105 ? -18.047 12.461 3.361 1 91.19 105 MET A O 1
ATOM 811 N N . MET A 1 106 ? -17.484 10.562 4.559 1 94 106 MET A N 1
ATOM 812 C CA . MET A 1 106 ? -16.188 10.492 3.891 1 94 106 MET A CA 1
ATOM 813 C C . MET A 1 106 ? -16.062 9.211 3.068 1 94 106 MET A C 1
ATOM 815 O O . MET A 1 106 ? -15.125 9.062 2.283 1 94 106 MET A O 1
ATOM 819 N N . ALA A 1 107 ? -17 8.32 3.119 1 88.31 107 ALA A N 1
ATOM 820 C CA . ALA A 1 107 ? -16.891 6.98 2.555 1 88.31 107 ALA A CA 1
ATOM 821 C C . ALA A 1 107 ? -16.594 7.035 1.06 1 88.31 107 ALA A C 1
ATOM 823 O O . ALA A 1 107 ? -15.781 6.258 0.553 1 88.31 107 ALA A O 1
ATOM 824 N N . ALA A 1 108 ? -17.188 7.973 0.351 1 90.5 108 ALA A N 1
ATOM 825 C CA . ALA A 1 108 ? -17.047 8.023 -1.102 1 90.5 108 ALA A CA 1
ATOM 826 C C . ALA A 1 108 ? -16.016 9.07 -1.519 1 90.5 108 ALA A C 1
ATOM 828 O O . ALA A 1 108 ? -15.812 9.305 -2.711 1 90.5 108 ALA A O 1
ATOM 829 N N . LYS A 1 109 ? -15.406 9.727 -0.527 1 95.31 109 LYS A N 1
ATOM 830 C CA . LYS A 1 109 ? -14.43 10.773 -0.808 1 95.31 109 LYS A CA 1
ATOM 831 C C . LYS A 1 109 ? -13.008 10.211 -0.807 1 95.31 109 LYS A C 1
ATOM 833 O O . LYS A 1 109 ? -12.719 9.242 -0.098 1 95.31 109 LYS A O 1
ATOM 838 N N . ASN A 1 110 ? -12.195 10.797 -1.68 1 96.88 110 ASN A N 1
ATOM 839 C CA . ASN A 1 110 ? -10.797 10.391 -1.688 1 96.88 110 ASN A CA 1
ATOM 840 C C . ASN A 1 110 ? -10.039 10.938 -0.48 1 96.88 110 ASN A C 1
ATOM 842 O O . ASN A 1 110 ? -10.227 12.102 -0.105 1 96.88 110 ASN A O 1
ATOM 846 N N . LYS A 1 111 ? -9.305 10.094 0.148 1 97.56 111 LYS A N 1
ATOM 847 C CA . LYS A 1 111 ? -8.453 10.508 1.266 1 97.56 111 LYS A CA 1
ATOM 848 C C . LYS A 1 111 ? -6.992 10.172 0.999 1 97.56 111 LYS A C 1
ATOM 850 O O . LYS A 1 111 ? -6.676 9.078 0.517 1 97.56 111 LYS A O 1
ATOM 855 N N . LEU A 1 112 ? -6.16 11.078 1.23 1 98.25 112 LEU A N 1
ATOM 856 C CA . LEU A 1 112 ? -4.715 10.891 1.196 1 98.25 112 LEU A CA 1
ATOM 857 C C . LEU A 1 112 ? -4.094 11.211 2.553 1 98.25 112 LEU A C 1
ATOM 859 O O . LEU A 1 112 ? -4.238 12.32 3.062 1 98.25 112 LEU A O 1
ATOM 863 N N . PHE A 1 113 ? -3.426 10.234 3.109 1 97.56 113 PHE A N 1
ATOM 864 C CA . PHE A 1 113 ? -2.672 10.469 4.336 1 97.56 113 PHE A CA 1
ATOM 865 C C . PHE A 1 113 ? -1.173 10.398 4.07 1 97.56 113 PHE A C 1
ATOM 867 O O . PHE A 1 113 ? -0.693 9.484 3.404 1 97.56 113 PHE A O 1
ATOM 874 N N . LEU A 1 114 ? -0.463 11.383 4.508 1 97.44 114 LEU A N 1
ATOM 875 C CA . LEU A 1 114 ? 0.996 11.398 4.504 1 97.44 114 LEU A CA 1
ATOM 876 C C . LEU A 1 114 ? 1.545 11.234 5.918 1 97.44 114 LEU A C 1
ATOM 878 O O . LEU A 1 114 ? 1.225 12.023 6.809 1 97.44 114 LEU A O 1
ATOM 882 N N . VAL A 1 115 ? 2.371 10.258 6.086 1 93.94 115 VAL A N 1
ATOM 883 C CA . VAL A 1 115 ? 2.896 9.977 7.418 1 93.94 115 VAL A CA 1
ATOM 884 C C . VAL A 1 115 ? 4.414 10.156 7.422 1 93.94 115 VAL A C 1
ATOM 886 O O . VAL A 1 115 ? 5.137 9.391 6.785 1 93.94 115 VAL A O 1
ATOM 889 N N . GLN A 1 116 ? 4.879 11.172 8.078 1 91.62 116 GLN A N 1
ATOM 890 C CA . GLN A 1 116 ? 6.289 11.445 8.328 1 91.62 116 GLN A CA 1
ATOM 891 C C . GLN A 1 116 ? 6.66 11.156 9.781 1 91.62 116 GLN A C 1
ATOM 893 O O . GLN A 1 116 ? 6.629 12.055 10.625 1 91.62 116 GLN A O 1
ATOM 898 N N . ALA A 1 117 ? 6.871 9.961 10.078 1 86.12 117 ALA A N 1
ATOM 899 C CA . ALA A 1 117 ? 7.234 9.477 11.406 1 86.12 117 ALA A CA 1
ATOM 900 C C . ALA A 1 117 ? 8.086 8.211 11.312 1 86.12 117 ALA A C 1
ATOM 902 O O . ALA A 1 117 ? 7.98 7.457 10.344 1 86.12 117 ALA A O 1
ATOM 903 N N . CYS A 1 118 ? 8.891 8.047 12.305 1 68.88 118 CYS A N 1
ATOM 904 C CA . CYS A 1 118 ? 9.648 6.805 12.344 1 68.88 118 CYS A CA 1
ATOM 905 C C . CYS A 1 118 ? 8.734 5.613 12.586 1 68.88 118 CYS A C 1
ATOM 907 O O . CYS A 1 118 ? 7.68 5.754 13.211 1 68.88 118 CYS A O 1
ATOM 909 N N . ARG A 1 119 ? 9.055 4.449 12.086 1 56.22 119 ARG A N 1
ATOM 910 C CA . ARG A 1 119 ? 8.188 3.279 12.203 1 56.22 119 ARG A CA 1
ATOM 911 C C . ARG A 1 119 ? 8.93 2.113 12.852 1 56.22 119 ARG A C 1
ATOM 913 O O . ARG A 1 119 ? 8.758 0.961 12.445 1 56.22 119 ARG A O 1
ATOM 920 N N . GLY A 1 120 ? 9.695 2.109 13.906 1 56.41 120 GLY A N 1
ATOM 921 C CA . GLY A 1 120 ? 10.242 1.034 14.719 1 56.41 120 GLY A CA 1
ATOM 922 C C . GLY A 1 120 ? 11.695 1.256 15.109 1 56.41 120 GLY A C 1
ATOM 923 O O . GLY A 1 120 ? 12.203 0.608 16.031 1 56.41 120 GLY A O 1
ATOM 924 N N . SER A 1 121 ? 12.648 1.46 13.992 1 49.56 121 SER A N 1
ATOM 925 C CA . SER A 1 121 ? 14.039 1.259 14.375 1 49.56 121 SER A CA 1
ATOM 926 C C . SER A 1 121 ? 14.43 2.154 15.547 1 49.56 121 SER A C 1
ATOM 928 O O . SER A 1 121 ? 13.688 3.066 15.906 1 49.56 121 SER A O 1
ATOM 930 N N . GLU A 1 122 ? 15.852 1.824 16.016 1 41.75 122 GLU A N 1
ATOM 931 C CA . GLU A 1 122 ? 16.578 2.518 17.078 1 41.75 122 GLU A CA 1
ATOM 932 C C . GLU A 1 122 ? 16.344 4.023 17.016 1 41.75 122 GLU A C 1
ATOM 934 O O . GLU A 1 122 ? 16.344 4.613 15.93 1 41.75 122 GLU A O 1
ATOM 939 N N . LEU A 1 123 ? 15.398 4.512 18.078 1 37.19 123 LEU A N 1
ATOM 940 C CA . LEU A 1 123 ? 15.516 5.93 18.391 1 37.19 123 LEU A CA 1
ATOM 941 C C . LEU A 1 123 ? 16.859 6.484 17.938 1 37.19 123 LEU A C 1
ATOM 943 O O . LEU A 1 123 ? 17.844 5.75 17.859 1 37.19 123 LEU A O 1
ATOM 947 N N . ASP A 1 124 ? 16.922 7.508 17.312 1 37.09 124 ASP A N 1
ATOM 948 C CA . ASP A 1 124 ? 18.25 8.125 17.344 1 37.09 124 ASP A CA 1
ATOM 949 C C . ASP A 1 124 ? 19.078 7.586 18.516 1 37.09 124 ASP A C 1
ATOM 951 O O . ASP A 1 124 ? 18.531 7.082 19.5 1 37.09 124 ASP A O 1
ATOM 955 N N . GLU A 1 125 ? 20.453 7.527 18.422 1 35.25 125 GLU A N 1
ATOM 956 C CA . GLU A 1 125 ? 21.469 7.184 19.422 1 35.25 125 GLU A CA 1
ATOM 957 C C . GLU A 1 125 ? 20.938 7.344 20.828 1 35.25 125 GLU A C 1
ATOM 959 O O . GLU A 1 125 ? 21.438 6.723 21.766 1 35.25 125 GLU A O 1
ATOM 964 N N . GLY A 1 126 ? 20.266 8.414 21.312 1 31.08 126 GLY A N 1
ATOM 965 C CA . GLY A 1 126 ? 20.266 8.719 22.734 1 31.08 126 GLY A CA 1
ATOM 966 C C . GLY A 1 126 ? 19.172 8 23.5 1 31.08 126 GLY A C 1
ATOM 967 O O . GLY A 1 126 ? 19.203 7.93 24.734 1 31.08 126 GLY A O 1
ATOM 968 N N . VAL A 1 127 ? 17.797 8.023 23.188 1 33.31 127 VAL A N 1
ATOM 969 C CA . VAL A 1 127 ? 16.891 7.52 24.203 1 33.31 127 VAL A CA 1
ATOM 970 C C . VAL A 1 127 ? 16.266 6.207 23.719 1 33.31 127 VAL A C 1
ATOM 972 O O . VAL A 1 127 ? 15.617 6.16 22.672 1 33.31 127 VAL A O 1
ATOM 975 N N . GLU A 1 128 ? 16.75 5.035 24.109 1 33.34 128 GLU A N 1
ATOM 976 C CA . GLU A 1 128 ? 16.203 3.684 24.047 1 33.34 128 GLU A CA 1
ATOM 977 C C . GLU A 1 128 ? 14.789 3.621 24.625 1 33.34 128 GLU A C 1
ATOM 979 O O . GLU A 1 128 ? 14.602 3.73 25.828 1 33.34 128 GLU A O 1
ATOM 984 N N . VAL A 1 129 ? 13.828 4.195 24.125 1 31.89 129 VAL A N 1
ATOM 985 C CA . VAL A 1 129 ? 12.555 3.934 24.797 1 31.89 129 VAL A CA 1
ATOM 986 C C . VAL A 1 129 ? 12.078 2.52 24.469 1 31.89 129 VAL A C 1
ATOM 988 O O . VAL A 1 129 ? 12.047 2.125 23.297 1 31.89 129 VAL A O 1
ATOM 991 N N . GLU A 1 130 ? 12.117 1.57 25.391 1 30.98 130 GLU A N 1
ATOM 992 C CA . GLU A 1 130 ? 11.523 0.239 25.406 1 30.98 130 GLU A CA 1
ATOM 993 C C . GLU A 1 130 ? 10.023 0.302 25.109 1 30.98 130 GLU A C 1
ATOM 995 O O . GLU A 1 130 ? 9.234 0.632 25.984 1 30.98 130 GLU A O 1
ATOM 1000 N N . ILE A 1 131 ? 9.57 0.889 24.141 1 33.78 131 ILE A N 1
ATOM 1001 C CA . ILE A 1 131 ? 8.117 0.948 24.109 1 33.78 131 ILE A CA 1
ATOM 1002 C C . ILE A 1 131 ? 7.551 -0.431 23.781 1 33.78 131 ILE A C 1
ATOM 1004 O O . ILE A 1 131 ? 8.008 -1.085 22.828 1 33.78 131 ILE A O 1
ATOM 1008 N N . ASP A 1 132 ? 6.887 -1.009 24.672 1 32.22 132 ASP A N 1
ATOM 1009 C CA . ASP A 1 132 ? 6.023 -2.186 24.625 1 32.22 132 ASP A CA 1
ATOM 1010 C C . ASP A 1 132 ? 5.051 -2.107 23.453 1 32.22 132 ASP A C 1
ATOM 1012 O O . ASP A 1 132 ? 3.936 -1.603 23.594 1 32.22 132 ASP A O 1
ATOM 1016 N N . SER A 1 133 ? 5.379 -1.551 22.406 1 37.75 133 SER A N 1
ATOM 1017 C CA . SER A 1 133 ? 4.426 -1.388 21.312 1 37.75 133 SER A CA 1
ATOM 1018 C C . SER A 1 133 ? 3.873 -2.734 20.859 1 37.75 133 SER A C 1
ATOM 1020 O O . SER A 1 133 ? 4.637 -3.672 20.609 1 37.75 133 SER A O 1
ATOM 1022 N N . SER A 1 134 ? 2.676 -3.045 21.25 1 37.75 134 SER A N 1
ATOM 1023 C CA . SER A 1 134 ? 1.955 -4.285 20.969 1 37.75 134 SER A CA 1
ATOM 1024 C C . SER A 1 134 ? 1.992 -4.633 19.484 1 37.75 134 SER A C 1
ATOM 1026 O O . SER A 1 134 ? 2.002 -3.74 18.641 1 37.75 134 SER A O 1
ATOM 1028 N N . GLU A 1 135 ? 2.363 -5.887 19.109 1 40.84 135 GLU A N 1
ATOM 1029 C CA . GLU A 1 135 ? 2.465 -6.781 17.953 1 40.84 135 GLU A CA 1
ATOM 1030 C C . GLU A 1 135 ? 1.388 -6.473 16.922 1 40.84 135 GLU A C 1
ATOM 1032 O O . GLU A 1 135 ? 1.639 -6.551 15.711 1 40.84 135 GLU A O 1
ATOM 1037 N N . ASP A 1 136 ? 0.117 -5.93 17.25 1 44.25 136 ASP A N 1
ATOM 1038 C CA . ASP A 1 136 ? -1.209 -5.812 16.656 1 44.25 136 ASP A CA 1
ATOM 1039 C C . ASP A 1 136 ? -1.335 -4.523 15.844 1 44.25 136 ASP A C 1
ATOM 1041 O O . ASP A 1 136 ? -2.223 -4.402 15 1 44.25 136 ASP A O 1
ATOM 1045 N N . ASP A 1 137 ? -0.322 -3.736 15.781 1 51.16 137 ASP A N 1
ATOM 1046 C CA . ASP A 1 137 ? -0.682 -2.361 15.445 1 51.16 137 ASP A CA 1
ATOM 1047 C C . ASP A 1 137 ? -0.638 -2.127 13.938 1 51.16 137 ASP A C 1
ATOM 1049 O O . ASP A 1 137 ? -1.505 -1.448 13.383 1 51.16 137 ASP A O 1
ATOM 1053 N N . CYS A 1 138 ? 0.283 -2.83 13.172 1 51.88 138 CYS A N 1
ATOM 1054 C CA . CYS A 1 138 ? 0.371 -2.469 11.766 1 51.88 138 CYS A CA 1
ATOM 1055 C C . CYS A 1 138 ? -0.762 -3.104 10.961 1 51.88 138 CYS A C 1
ATOM 1057 O O . CYS A 1 138 ? -1.35 -2.461 10.094 1 51.88 138 CYS A O 1
ATOM 1059 N N . VAL A 1 139 ? -1.074 -4.465 11.273 1 54.97 139 VAL A N 1
ATOM 1060 C CA . VAL A 1 139 ? -2.215 -5.094 10.617 1 54.97 139 VAL A CA 1
ATOM 1061 C C . VAL A 1 139 ? -3.477 -4.273 10.875 1 54.97 139 VAL A C 1
ATOM 1063 O O . VAL A 1 139 ? -4.234 -3.977 9.945 1 54.97 139 VAL A O 1
ATOM 1066 N N . TYR A 1 140 ? -3.486 -3.934 12.109 1 60 140 TYR A N 1
ATOM 1067 C CA . TYR A 1 140 ? -4.645 -3.127 12.484 1 60 140 TYR A CA 1
ATOM 1068 C C . TYR A 1 140 ? -4.648 -1.802 11.727 1 60 140 TYR A C 1
ATOM 1070 O O . TYR A 1 140 ? -5.703 -1.335 11.281 1 60 140 TYR A O 1
ATOM 1078 N N . GLU A 1 141 ? -3.418 -1.378 11.523 1 68.31 141 GLU A N 1
ATOM 1079 C CA . GLU A 1 141 ? -3.312 -0.107 10.812 1 68.31 141 GLU A CA 1
ATOM 1080 C C . GLU A 1 141 ? -3.805 -0.236 9.375 1 68.31 141 GLU A C 1
ATOM 1082 O O . GLU A 1 141 ? -4.637 0.553 8.93 1 68.31 141 GLU A O 1
ATOM 1087 N N . CYS A 1 142 ? -3.389 -1.28 8.758 1 66.75 142 CYS A N 1
ATOM 1088 C CA . CYS A 1 142 ? -3.789 -1.464 7.367 1 66.75 142 CYS A CA 1
ATOM 1089 C C . CYS A 1 142 ? -5.277 -1.781 7.27 1 66.75 142 CYS A C 1
ATOM 1091 O O . CYS A 1 142 ? -5.957 -1.311 6.355 1 66.75 142 CYS A O 1
ATOM 1093 N N . GLN A 1 143 ? -5.781 -2.49 8.266 1 68.81 143 GLN A N 1
ATOM 1094 C CA . GLN A 1 143 ? -7.195 -2.859 8.297 1 68.81 143 GLN A CA 1
ATOM 1095 C C . GLN A 1 143 ? -8.078 -1.631 8.5 1 68.81 143 GLN A C 1
ATOM 1097 O O . GLN A 1 143 ? -9.25 -1.637 8.117 1 68.81 143 GLN A O 1
ATOM 1102 N N . SER A 1 144 ? -7.48 -0.725 9.031 1 79.06 144 SER A N 1
ATOM 1103 C CA . SER A 1 144 ? -8.281 0.425 9.438 1 79.06 144 SER A CA 1
ATOM 1104 C C . SER A 1 144 ? -8.375 1.458 8.32 1 79.06 144 SER A C 1
ATOM 1106 O O . SER A 1 144 ? -9.156 2.412 8.414 1 79.06 144 SER A O 1
ATOM 1108 N N . ILE A 1 145 ? -7.695 1.222 7.242 1 89.44 145 ILE A N 1
ATOM 1109 C CA . ILE A 1 145 ? -7.723 2.158 6.121 1 89.44 145 ILE A CA 1
ATOM 1110 C C . ILE A 1 145 ? -9.016 1.982 5.336 1 89.44 145 ILE A C 1
ATOM 1112 O O . ILE A 1 145 ? -9.273 0.909 4.785 1 89.44 145 ILE A O 1
ATOM 1116 N N . PRO A 1 146 ? -9.844 3.004 5.289 1 91.56 146 PRO A N 1
ATOM 1117 C CA . PRO A 1 146 ? -11.117 2.887 4.57 1 91.56 146 PRO A CA 1
ATOM 1118 C C . PRO A 1 146 ? -10.938 2.811 3.059 1 91.56 146 PRO A C 1
ATOM 1120 O O . PRO A 1 146 ? -9.852 3.088 2.545 1 91.56 146 PRO A O 1
ATOM 1123 N N . ASN A 1 147 ? -12.008 2.365 2.414 1 90.06 147 ASN A N 1
ATOM 1124 C CA . ASN A 1 147 ? -12.008 2.436 0.957 1 90.06 147 ASN A CA 1
ATOM 1125 C C . ASN A 1 147 ? -11.75 3.857 0.465 1 90.06 147 ASN A C 1
ATOM 1127 O O . ASN A 1 147 ? -11.961 4.82 1.205 1 90.06 147 ASN A O 1
ATOM 1131 N N . GLU A 1 148 ? -11.242 4.031 -0.746 1 95 148 GLU A N 1
ATOM 1132 C CA . GLU A 1 148 ? -10.953 5.297 -1.409 1 95 148 GLU A CA 1
ATOM 1133 C C . GLU A 1 148 ? -9.883 6.082 -0.649 1 95 148 GLU A C 1
ATOM 1135 O O . GLU A 1 148 ? -9.938 7.312 -0.588 1 95 148 GLU A O 1
ATOM 1140 N N . THR A 1 149 ? -8.977 5.367 -0.014 1 96.06 149 THR A N 1
ATOM 1141 C CA . THR A 1 149 ? -7.914 5.992 0.771 1 96.06 149 THR A CA 1
ATOM 1142 C C . THR A 1 149 ? -6.543 5.523 0.291 1 96.06 149 THR A C 1
ATOM 1144 O O . THR A 1 149 ? -6.348 4.34 0.003 1 96.06 149 THR A O 1
ATOM 1147 N N . VAL A 1 150 ? -5.637 6.461 0.164 1 96.81 150 VAL A N 1
ATOM 1148 C CA . VAL A 1 150 ? -4.219 6.184 -0.026 1 96.81 150 VAL A CA 1
ATOM 1149 C C . VAL A 1 150 ? -3.426 6.684 1.18 1 96.81 150 VAL A C 1
ATOM 1151 O O . VAL A 1 150 ? -3.666 7.789 1.671 1 96.81 150 VAL A O 1
ATOM 1154 N N . VAL A 1 151 ? -2.584 5.824 1.678 1 95.19 151 VAL A N 1
ATOM 1155 C CA . VAL A 1 151 ? -1.682 6.219 2.752 1 95.19 151 VAL A CA 1
ATOM 1156 C C . VAL A 1 151 ? -0.234 6.121 2.275 1 95.19 151 VAL A C 1
ATOM 1158 O O . VAL A 1 151 ? 0.214 5.055 1.849 1 95.19 151 VAL A O 1
ATOM 1161 N N . ALA A 1 152 ? 0.447 7.223 2.293 1 95.12 152 ALA A N 1
ATOM 1162 C CA . ALA A 1 152 ? 1.861 7.254 1.93 1 95.12 152 ALA A CA 1
ATOM 1163 C C . ALA A 1 152 ? 2.742 7.43 3.164 1 95.12 152 ALA A C 1
ATOM 1165 O O . ALA A 1 152 ? 2.525 8.344 3.965 1 95.12 152 ALA A O 1
ATOM 1166 N N . TYR A 1 153 ? 3.656 6.562 3.291 1 91.06 153 TYR A N 1
ATOM 1167 C CA . TYR A 1 153 ? 4.586 6.574 4.414 1 91.06 153 TYR A CA 1
ATOM 1168 C C . TYR A 1 153 ? 5.969 7.043 3.975 1 91.06 153 TYR A C 1
ATOM 1170 O O . TYR A 1 153 ? 6.469 6.625 2.928 1 91.06 153 TYR A O 1
ATOM 1178 N N . ALA A 1 154 ? 6.582 7.844 4.832 1 89.38 154 ALA A N 1
ATOM 1179 C CA . ALA A 1 154 ? 7.922 8.344 4.531 1 89.38 154 ALA A CA 1
ATOM 1180 C C . ALA A 1 154 ? 8.953 7.219 4.578 1 89.38 154 ALA A C 1
ATOM 1182 O O . ALA A 1 154 ? 9.992 7.301 3.928 1 89.38 154 ALA A O 1
ATOM 1183 N N . THR A 1 155 ? 8.695 6.254 5.363 1 79.31 155 THR A N 1
ATOM 1184 C CA . THR A 1 155 ? 9.617 5.129 5.469 1 79.31 155 THR A CA 1
ATOM 1185 C C . THR A 1 155 ? 8.852 3.809 5.535 1 79.31 155 THR A C 1
ATOM 1187 O O . THR A 1 155 ? 7.688 3.779 5.934 1 79.31 155 THR A O 1
ATOM 1190 N N . ALA A 1 156 ? 9.586 2.844 5.023 1 67.06 156 ALA A N 1
ATOM 1191 C CA . ALA A 1 156 ? 9.039 1.5 5.211 1 67.06 156 ALA A CA 1
ATOM 1192 C C . ALA A 1 156 ? 9.039 1.109 6.688 1 67.06 156 ALA A C 1
ATOM 1194 O O . ALA A 1 156 ? 9.781 1.687 7.488 1 67.06 156 ALA A O 1
ATOM 1195 N N . PRO A 1 157 ? 8.078 0.193 7.055 1 61.97 157 PRO A N 1
ATOM 1196 C CA . PRO A 1 157 ? 8.039 -0.242 8.453 1 61.97 157 PRO A CA 1
ATOM 1197 C C . PRO A 1 157 ? 9.406 -0.694 8.969 1 61.97 157 PRO A C 1
ATOM 1199 O O . PRO A 1 157 ? 10.148 -1.358 8.25 1 61.97 157 PRO A O 1
ATOM 1202 N N . GLY A 1 158 ? 9.742 -0.344 10.141 1 61.94 158 GLY A N 1
ATOM 1203 C CA . GLY A 1 158 ? 10.984 -0.75 10.773 1 61.94 158 GLY A CA 1
ATOM 1204 C C . GLY A 1 158 ? 12.125 0.218 10.523 1 61.94 158 GLY A C 1
ATOM 1205 O O . GLY A 1 158 ? 13.211 0.075 11.094 1 61.94 158 GLY A O 1
ATOM 1206 N N . TYR A 1 159 ? 11.812 1.187 9.672 1 62.66 159 TYR A N 1
ATOM 1207 C CA . TYR A 1 159 ? 12.867 2.135 9.336 1 62.66 159 TYR A CA 1
ATOM 1208 C C . TYR A 1 159 ? 12.586 3.504 9.938 1 62.66 159 TYR A C 1
ATOM 1210 O O . TYR A 1 159 ? 11.477 3.76 10.422 1 62.66 159 TYR A O 1
ATOM 1218 N N . SER A 1 160 ? 13.594 4.273 10.078 1 65.62 160 SER A N 1
ATOM 1219 C CA . SER A 1 160 ? 13.5 5.621 10.625 1 65.62 160 SER A CA 1
ATOM 1220 C C . SER A 1 160 ? 13.258 6.648 9.523 1 65.62 160 SER A C 1
ATOM 1222 O O . SER A 1 160 ? 13.766 6.504 8.406 1 65.62 160 SER A O 1
ATOM 1224 N N . ALA A 1 161 ? 12.336 7.559 9.844 1 67.5 161 ALA A N 1
ATOM 1225 C CA . ALA A 1 161 ? 12.125 8.695 8.953 1 67.5 161 ALA A CA 1
ATOM 1226 C C . ALA A 1 161 ? 13.055 9.852 9.312 1 67.5 161 ALA A C 1
ATOM 1228 O O . ALA A 1 161 ? 13.086 10.297 10.469 1 67.5 161 ALA A O 1
ATOM 1229 N N . PHE A 1 162 ? 13.883 10.25 8.359 1 62.78 162 PHE A N 1
ATOM 1230 C CA . PHE A 1 162 ? 14.93 11.234 8.602 1 62.78 162 PHE A CA 1
ATOM 1231 C C . PHE A 1 162 ? 14.352 12.641 8.617 1 62.78 162 PHE A C 1
ATOM 1233 O O . PHE A 1 162 ? 13.492 12.977 7.793 1 62.78 162 PHE A O 1
ATOM 1240 N N . MET A 1 163 ? 14.664 13.359 9.648 1 64.62 163 MET A N 1
ATOM 1241 C CA . MET A 1 163 ? 14.367 14.789 9.75 1 64.62 163 MET A CA 1
ATOM 1242 C C . MET A 1 163 ? 15.641 15.617 9.695 1 64.62 163 MET A C 1
ATOM 1244 O O . MET A 1 163 ? 16.5 15.5 10.57 1 64.62 163 MET A O 1
ATOM 1248 N N . HIS A 1 164 ? 15.719 16.328 8.539 1 70.75 164 HIS A N 1
ATOM 1249 C CA . HIS A 1 164 ? 16.797 17.297 8.422 1 70.75 164 HIS A CA 1
ATOM 1250 C C . HIS A 1 164 ? 16.391 18.656 8.977 1 70.75 164 HIS A C 1
ATOM 1252 O O . HIS A 1 164 ? 15.211 19.016 8.938 1 70.75 164 HIS A O 1
ATOM 1258 N N . PRO A 1 165 ? 17.359 19.406 9.547 1 71.75 165 PRO A N 1
ATOM 1259 C CA . PRO A 1 165 ? 17 20.734 10.047 1 71.75 165 PRO A CA 1
ATOM 1260 C C . PRO A 1 165 ? 16.312 21.594 8.992 1 71.75 165 PRO A C 1
ATOM 1262 O O . PRO A 1 165 ? 15.531 22.484 9.344 1 71.75 165 PRO A O 1
ATOM 1265 N N . THR A 1 166 ? 16.562 21.328 7.758 1 73.88 166 THR A N 1
ATOM 1266 C CA . THR A 1 166 ? 15.93 22.109 6.699 1 73.88 166 THR A CA 1
ATOM 1267 C C . THR A 1 166 ? 14.633 21.438 6.25 1 73.88 166 THR A C 1
ATOM 1269 O O . THR A 1 166 ? 13.977 21.906 5.316 1 73.88 166 THR A O 1
ATOM 1272 N N . GLY A 1 167 ? 14.258 20.422 6.945 1 83 167 GLY A N 1
ATOM 1273 C CA . GLY A 1 167 ? 13.016 19.734 6.621 1 83 167 GLY A CA 1
ATOM 1274 C C . GLY A 1 167 ? 13.219 18.266 6.277 1 83 167 GLY A C 1
ATOM 1275 O O . GLY A 1 167 ? 14.352 17.781 6.238 1 83 167 GLY A O 1
ATOM 1276 N N . SER A 1 168 ? 12.109 17.625 6.133 1 88.75 168 SER A N 1
ATOM 1277 C CA . SER A 1 168 ? 12.172 16.219 5.738 1 88.75 168 SER A CA 1
ATOM 1278 C C . SER A 1 168 ? 12.227 16.078 4.219 1 88.75 168 SER A C 1
ATOM 1280 O O . SER A 1 168 ? 11.625 16.875 3.492 1 88.75 168 SER A O 1
ATOM 1282 N N . VAL A 1 169 ? 13 15.148 3.725 1 88.69 169 VAL A N 1
ATOM 1283 C CA . VAL A 1 169 ? 13.133 14.906 2.291 1 88.69 169 VAL A CA 1
ATOM 1284 C C . VAL A 1 169 ? 11.789 14.492 1.71 1 88.69 169 VAL A C 1
ATOM 1286 O O . VAL A 1 169 ? 11.391 14.961 0.639 1 88.69 169 VAL A O 1
ATOM 1289 N N . PHE A 1 170 ? 11.016 13.711 2.455 1 93.56 170 PHE A N 1
ATOM 1290 C CA . PHE A 1 170 ? 9.734 13.172 2.012 1 93.56 170 PHE A CA 1
ATOM 1291 C C . PHE A 1 170 ? 8.719 14.289 1.797 1 93.56 170 PHE A C 1
ATOM 1293 O O . PHE A 1 170 ? 8.172 14.438 0.704 1 93.56 170 PHE A O 1
ATOM 1300 N N . LEU A 1 171 ? 8.461 15.141 2.754 1 95.62 171 LEU A N 1
ATOM 1301 C CA . LEU A 1 171 ? 7.441 16.172 2.666 1 95.62 171 LEU A CA 1
ATOM 1302 C C . LEU A 1 171 ? 7.891 17.297 1.736 1 95.62 171 LEU A C 1
ATOM 1304 O O . LEU A 1 171 ? 7.07 17.891 1.034 1 95.62 171 LEU A O 1
ATOM 1308 N N . ARG A 1 172 ? 9.219 17.578 1.766 1 93.75 172 ARG A N 1
ATOM 1309 C CA . ARG A 1 172 ? 9.727 18.578 0.82 1 93.75 172 ARG A CA 1
ATOM 1310 C C . ARG A 1 172 ? 9.5 18.125 -0.619 1 93.75 172 ARG A C 1
ATOM 1312 O O . ARG A 1 172 ? 9.023 18.906 -1.45 1 93.75 172 ARG A O 1
ATOM 1319 N N . THR A 1 173 ? 9.867 16.875 -0.892 1 95 173 THR A N 1
ATOM 1320 C CA . THR A 1 173 ? 9.68 16.328 -2.229 1 95 173 THR A CA 1
ATOM 1321 C C . THR A 1 173 ? 8.203 16.328 -2.613 1 95 173 THR A C 1
ATOM 1323 O O . THR A 1 173 ? 7.852 16.641 -3.75 1 95 173 THR A O 1
ATOM 1326 N N . PHE A 1 174 ? 7.367 15.953 -1.689 1 97 174 PHE A N 1
ATOM 1327 C CA . PHE A 1 174 ? 5.926 15.984 -1.92 1 97 174 PHE A CA 1
ATOM 1328 C C . PHE A 1 174 ? 5.48 17.375 -2.379 1 97 174 PHE A C 1
ATOM 1330 O O . PHE A 1 174 ? 4.793 17.5 -3.393 1 97 174 PHE A O 1
ATOM 1337 N N . CYS A 1 175 ? 5.887 18.391 -1.687 1 96.88 175 CYS A N 1
ATOM 1338 C CA . CYS A 1 175 ? 5.504 19.75 -2.018 1 96.88 175 CYS A CA 1
ATOM 1339 C C . CYS A 1 175 ? 6.008 20.141 -3.402 1 96.88 175 CYS A C 1
ATOM 1341 O O . CYS A 1 175 ? 5.281 20.766 -4.18 1 96.88 175 CYS A O 1
ATOM 1343 N N . ASP A 1 176 ? 7.262 19.766 -3.684 1 96.19 176 ASP A N 1
ATOM 1344 C CA . ASP A 1 176 ? 7.809 20.047 -5.008 1 96.19 176 ASP A CA 1
ATOM 1345 C C . ASP A 1 176 ? 6.938 19.422 -6.102 1 96.19 176 ASP A C 1
ATOM 1347 O O . ASP A 1 176 ? 6.637 20.078 -7.102 1 96.19 176 ASP A O 1
ATOM 1351 N N . LEU A 1 177 ? 6.547 18.25 -5.91 1 96.75 177 LEU A N 1
ATOM 1352 C CA . LEU A 1 177 ? 5.773 17.531 -6.918 1 96.75 177 LEU A CA 1
ATOM 1353 C C . LEU A 1 177 ? 4.371 18.109 -7.047 1 96.75 177 LEU A C 1
ATOM 1355 O O . LEU A 1 177 ? 3.814 18.172 -8.148 1 96.75 177 LEU A O 1
ATOM 1359 N N . VAL A 1 178 ? 3.744 18.5 -5.922 1 96.38 178 VAL A N 1
ATOM 1360 C CA . VAL A 1 178 ? 2.439 19.141 -5.973 1 96.38 178 VAL A CA 1
ATOM 1361 C C . VAL A 1 178 ? 2.52 20.391 -6.848 1 96.38 178 VAL A C 1
ATOM 1363 O O . VAL A 1 178 ? 1.604 20.672 -7.625 1 96.38 178 VAL A O 1
ATOM 1366 N N . GLU A 1 179 ? 3.621 21.078 -6.777 1 93.75 179 GLU A N 1
ATOM 1367 C CA . GLU A 1 179 ? 3.809 22.312 -7.531 1 93.75 179 GLU A CA 1
ATOM 1368 C C . GLU A 1 179 ? 4.121 22.016 -9 1 93.75 179 GLU A C 1
ATOM 1370 O O . GLU A 1 179 ? 3.691 22.766 -9.883 1 93.75 179 GLU A O 1
ATOM 1375 N N . GLU A 1 180 ? 4.805 20.938 -9.258 1 92.19 180 GLU A N 1
ATOM 1376 C CA . GLU A 1 180 ? 5.301 20.609 -10.594 1 92.19 180 GLU A CA 1
ATOM 1377 C C . GLU A 1 180 ? 4.258 19.844 -11.398 1 92.19 180 GLU A C 1
ATOM 1379 O O . GLU A 1 180 ? 4.207 19.969 -12.625 1 92.19 180 GLU A O 1
ATOM 1384 N N . CYS A 1 181 ? 3.631 18.953 -10.719 1 80.94 181 CYS A N 1
ATOM 1385 C CA . CYS A 1 181 ? 2.865 17.922 -11.414 1 80.94 181 CYS A CA 1
ATOM 1386 C C . CYS A 1 181 ? 1.371 18.219 -11.352 1 80.94 181 CYS A C 1
ATOM 1388 O O . CYS A 1 181 ? 0.638 17.578 -10.594 1 80.94 181 CYS A O 1
ATOM 1390 N N . GLU A 1 182 ? 0.962 19.031 -12.297 1 82.62 182 GLU A N 1
ATOM 1391 C CA . GLU A 1 182 ? -0.464 19.328 -12.391 1 82.62 182 GLU A CA 1
ATOM 1392 C C . GLU A 1 182 ? -1.214 18.203 -13.102 1 82.62 182 GLU A C 1
ATOM 1394 O O . GLU A 1 182 ? -0.79 17.75 -14.172 1 82.62 182 GLU A O 1
ATOM 1399 N N . GLY A 1 183 ? -2.219 17.672 -12.445 1 86.5 183 GLY A N 1
ATOM 1400 C CA . GLY A 1 183 ? -3.137 16.75 -13.117 1 86.5 183 GLY A CA 1
ATOM 1401 C C . GLY A 1 183 ? -2.662 15.312 -13.102 1 86.5 183 GLY A C 1
ATOM 1402 O O . GLY A 1 183 ? -3.129 14.5 -13.898 1 86.5 183 GLY A O 1
ATOM 1403 N N . TRP A 1 184 ? -1.752 14.984 -12.242 1 92.38 184 TRP A N 1
ATOM 1404 C CA . TRP A 1 184 ? -1.28 13.602 -12.172 1 92.38 184 TRP A CA 1
ATOM 1405 C C . TRP A 1 184 ? -2.225 12.75 -11.328 1 92.38 184 TRP A C 1
ATOM 1407 O O . TRP A 1 184 ? -2.74 13.203 -10.305 1 92.38 184 TRP A O 1
ATOM 1417 N N . GLU A 1 185 ? -2.418 11.539 -11.898 1 95.5 185 GLU A N 1
ATOM 1418 C CA . GLU A 1 185 ? -3.107 10.531 -11.102 1 95.5 185 GLU A CA 1
ATOM 1419 C C . GLU A 1 185 ? -2.299 10.172 -9.852 1 95.5 185 GLU A C 1
ATOM 1421 O O . GLU A 1 185 ? -1.071 10.078 -9.914 1 95.5 185 GLU A O 1
ATOM 1426 N N . ILE A 1 186 ? -2.898 10.055 -8.703 1 97.19 186 ILE A N 1
ATOM 1427 C CA . ILE A 1 186 ? -2.273 10.086 -7.387 1 97.19 186 ILE A CA 1
ATOM 1428 C C . ILE A 1 186 ? -1.277 8.938 -7.258 1 97.19 186 ILE A C 1
ATOM 1430 O O . ILE A 1 186 ? -0.209 9.102 -6.664 1 97.19 186 ILE A O 1
ATOM 1434 N N . THR A 1 187 ? -1.596 7.723 -7.754 1 97.31 187 THR A N 1
ATOM 1435 C CA . THR A 1 187 ? -0.657 6.617 -7.582 1 97.31 187 THR A CA 1
ATOM 1436 C C . THR A 1 187 ? 0.602 6.848 -8.414 1 97.31 187 THR A C 1
ATOM 1438 O O . THR A 1 187 ? 1.702 6.477 -8 1 97.31 187 THR A O 1
ATOM 1441 N N . ARG A 1 188 ? 0.45 7.43 -9.555 1 94.88 188 ARG A N 1
ATOM 1442 C CA . ARG A 1 188 ? 1.608 7.816 -10.352 1 94.88 188 ARG A CA 1
ATOM 1443 C C . ARG A 1 188 ? 2.406 8.922 -9.664 1 94.88 188 ARG A C 1
ATOM 1445 O O . ARG A 1 188 ? 3.639 8.898 -9.664 1 94.88 188 ARG A O 1
ATOM 1452 N N . PHE A 1 189 ? 1.665 9.898 -9.18 1 97 189 PHE A N 1
ATOM 1453 C CA . PHE A 1 189 ? 2.273 10.961 -8.391 1 97 189 PHE A CA 1
ATOM 1454 C C . PHE A 1 189 ? 3.135 10.383 -7.277 1 97 189 PHE A C 1
ATOM 1456 O O . PHE A 1 189 ? 4.289 10.773 -7.105 1 97 189 PHE A O 1
ATOM 1463 N N . LEU A 1 190 ? 2.633 9.406 -6.555 1 97.5 190 LEU A N 1
ATOM 1464 C CA . LEU A 1 190 ? 3.314 8.836 -5.398 1 97.5 190 LEU A CA 1
ATOM 1465 C C . LEU A 1 190 ? 4.488 7.965 -5.836 1 97.5 190 LEU A C 1
ATOM 1467 O O . LEU A 1 190 ? 5.5 7.883 -5.133 1 97.5 190 LEU A O 1
ATOM 1471 N N . THR A 1 191 ? 4.379 7.277 -6.973 1 97.06 191 THR A N 1
ATOM 1472 C CA . THR A 1 191 ? 5.52 6.555 -7.523 1 97.06 191 THR A CA 1
ATOM 1473 C C . THR A 1 191 ? 6.672 7.508 -7.824 1 97.06 191 THR A C 1
ATOM 1475 O O . THR A 1 191 ? 7.832 7.195 -7.551 1 97.06 191 THR A O 1
ATOM 1478 N N . ARG A 1 192 ? 6.344 8.648 -8.359 1 96.31 192 ARG A N 1
ATOM 1479 C CA . ARG A 1 192 ? 7.359 9.664 -8.609 1 96.31 192 ARG A CA 1
ATOM 1480 C C . ARG A 1 192 ? 7.945 10.188 -7.301 1 96.31 192 ARG A C 1
ATOM 1482 O O . ARG A 1 192 ? 9.141 10.461 -7.215 1 96.31 192 ARG A O 1
ATOM 1489 N N . LEU A 1 193 ? 7.098 10.43 -6.359 1 96.75 193 LEU A N 1
ATOM 1490 C CA . LEU A 1 193 ? 7.551 10.82 -5.031 1 96.75 193 LEU A CA 1
ATOM 1491 C C . LEU A 1 193 ? 8.562 9.82 -4.484 1 96.75 193 LEU A C 1
ATOM 1493 O O . LEU A 1 193 ? 9.641 10.203 -4.027 1 96.75 193 LEU A O 1
ATOM 1497 N N . ASN A 1 194 ? 8.258 8.492 -4.562 1 94.19 194 ASN A N 1
ATOM 1498 C CA . ASN A 1 194 ? 9.164 7.438 -4.137 1 94.19 194 ASN A CA 1
ATOM 1499 C C . ASN A 1 194 ? 10.516 7.547 -4.84 1 94.19 194 ASN A C 1
ATOM 1501 O O . ASN A 1 194 ? 11.562 7.438 -4.203 1 94.19 194 ASN A O 1
ATOM 1505 N N . ARG A 1 195 ? 10.438 7.781 -6.109 1 94.62 195 ARG A N 1
ATOM 1506 C CA . ARG A 1 195 ? 11.641 7.863 -6.926 1 94.62 195 ARG A CA 1
ATOM 1507 C C . ARG A 1 195 ? 12.531 9.016 -6.473 1 94.62 195 ARG A C 1
ATOM 1509 O O . ARG A 1 195 ? 13.727 8.828 -6.23 1 94.62 195 ARG A O 1
ATOM 1516 N N . ARG A 1 196 ? 11.992 10.117 -6.363 1 93.81 196 ARG A N 1
ATOM 1517 C CA . ARG A 1 196 ? 12.758 11.312 -6.031 1 93.81 196 ARG A CA 1
ATOM 1518 C C . ARG A 1 196 ? 13.344 11.219 -4.625 1 93.81 196 ARG A C 1
ATOM 1520 O O . ARG A 1 196 ? 14.492 11.609 -4.395 1 93.81 196 ARG A O 1
ATOM 1527 N N . VAL A 1 197 ? 12.547 10.727 -3.666 1 91.38 197 VAL A N 1
ATOM 1528 C CA . VAL A 1 197 ? 13.055 10.547 -2.311 1 91.38 197 VAL A CA 1
ATOM 1529 C C . VAL A 1 197 ? 14.219 9.555 -2.322 1 91.38 197 VAL A C 1
ATOM 1531 O O . VAL A 1 197 ? 15.266 9.805 -1.72 1 91.38 197 VAL A O 1
ATOM 1534 N N . ALA A 1 198 ? 14.055 8.414 -3.021 1 84.75 198 ALA A N 1
ATOM 1535 C CA . ALA A 1 198 ? 15.102 7.395 -3.119 1 84.75 198 ALA A CA 1
ATOM 1536 C C . ALA A 1 198 ? 16.375 7.977 -3.721 1 84.75 198 ALA A C 1
ATOM 1538 O O . ALA A 1 198 ? 17.484 7.715 -3.229 1 84.75 198 ALA A O 1
ATOM 1539 N N . LEU A 1 199 ? 16.234 8.766 -4.785 1 84.69 199 LEU A N 1
ATOM 1540 C CA . LEU A 1 199 ? 17.375 9.367 -5.473 1 84.69 199 LEU A CA 1
ATOM 1541 C C . LEU A 1 199 ? 18.078 10.375 -4.566 1 84.69 199 LEU A C 1
ATOM 1543 O O . LEU A 1 199 ? 19.312 10.477 -4.59 1 84.69 199 LEU A O 1
ATOM 1547 N N . GLU A 1 200 ? 17.297 11.125 -3.861 1 80.38 200 GLU A N 1
ATOM 1548 C CA . GLU A 1 200 ? 17.875 12.094 -2.947 1 80.38 200 GLU A CA 1
ATOM 1549 C C . GLU A 1 200 ? 18.703 11.406 -1.864 1 80.38 200 GLU A C 1
ATOM 1551 O O . GLU A 1 200 ? 19.781 11.891 -1.496 1 80.38 200 GLU A O 1
ATOM 1556 N N . PHE A 1 201 ? 18.25 10.336 -1.376 1 73.94 201 PHE A N 1
ATOM 1557 C CA . PHE A 1 201 ? 18.984 9.602 -0.348 1 73.94 201 PHE A CA 1
ATOM 1558 C C . PHE A 1 201 ? 20.219 8.93 -0.932 1 73.94 201 PHE A C 1
ATOM 1560 O O . PHE A 1 201 ? 21.234 8.797 -0.252 1 73.94 201 PHE A O 1
ATOM 1567 N N . GLU A 1 202 ? 20.047 8.422 -2.109 1 70.62 202 GLU A N 1
ATOM 1568 C CA . GLU A 1 202 ? 21.219 7.855 -2.771 1 70.62 202 GLU A CA 1
ATOM 1569 C C . GLU A 1 202 ? 22.281 8.914 -3.002 1 70.62 202 GLU A C 1
ATOM 1571 O O . GLU A 1 202 ? 23.484 8.641 -2.859 1 70.62 202 GLU A O 1
ATOM 1576 N N . ALA A 1 203 ? 21.75 10.008 -3.422 1 64.06 203 ALA A N 1
ATOM 1577 C CA . ALA A 1 203 ? 22.672 11.109 -3.713 1 64.06 203 ALA A CA 1
ATOM 1578 C C . ALA A 1 203 ? 23.344 11.602 -2.439 1 64.06 203 ALA A C 1
ATOM 1580 O O . ALA A 1 203 ? 24.516 11.992 -2.461 1 64.06 203 ALA A O 1
ATOM 1581 N N . ARG A 1 204 ? 22.562 11.555 -1.362 1 61.72 204 ARG A N 1
ATOM 1582 C CA . ARG A 1 204 ? 23.109 12.117 -0.13 1 61.72 204 ARG A CA 1
ATOM 1583 C C . ARG A 1 204 ? 23.703 11.023 0.748 1 61.72 204 ARG A C 1
ATOM 1585 O O . ARG A 1 204 ? 23.969 11.242 1.933 1 61.72 204 ARG A O 1
ATOM 1592 N N . GLY A 1 205 ? 23.922 9.711 0.039 1 53.38 205 GLY A N 1
ATOM 1593 C CA . GLY A 1 205 ? 24.484 8.516 0.644 1 53.38 205 GLY A CA 1
ATOM 1594 C C . GLY A 1 205 ? 25.016 8.742 2.047 1 53.38 205 GLY A C 1
ATOM 1595 O O . GLY A 1 205 ? 24.547 8.125 3.002 1 53.38 205 GLY A O 1
ATOM 1596 N N . ASN A 1 206 ? 26.141 9.289 2.152 1 48.34 206 ASN A N 1
ATOM 1597 C CA . ASN A 1 206 ? 27.047 9.406 3.297 1 48.34 206 ASN A CA 1
ATOM 1598 C C . ASN A 1 206 ? 26.484 10.367 4.348 1 48.34 206 ASN A C 1
ATOM 1600 O O . ASN A 1 206 ? 26.703 10.172 5.547 1 48.34 206 ASN A O 1
ATOM 1604 N N . LYS A 1 207 ? 25.953 11.344 3.9 1 47.22 207 LYS A N 1
ATOM 1605 C CA . LYS A 1 207 ? 25.625 12.422 4.832 1 47.22 207 LYS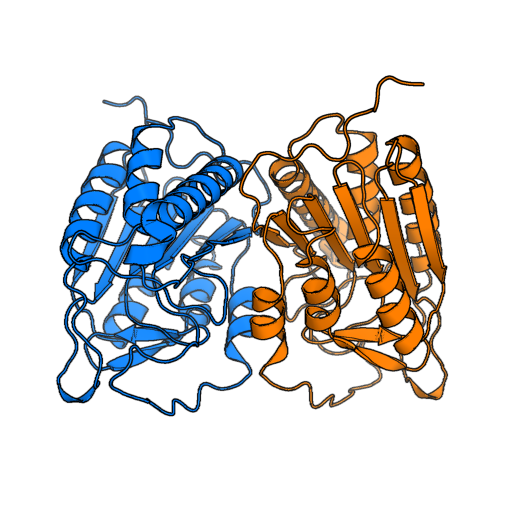 A CA 1
ATOM 1606 C C . LYS A 1 207 ? 24.406 12.055 5.68 1 47.22 207 LYS A C 1
ATOM 1608 O O . LYS A 1 207 ? 24.172 12.648 6.734 1 47.22 207 LYS A O 1
ATOM 1613 N N . LEU A 1 208 ? 23.656 11.172 5.188 1 52.66 208 LEU A N 1
ATOM 1614 C CA . LEU A 1 208 ? 22.453 10.789 5.926 1 52.66 208 LEU A CA 1
ATOM 1615 C C . LEU A 1 208 ? 22.688 9.5 6.711 1 52.66 208 LEU A C 1
ATOM 1617 O O . LEU A 1 208 ? 21.75 8.75 6.965 1 52.66 208 LEU A O 1
ATOM 1621 N N . GLN A 1 209 ? 24.016 9.359 7.098 1 48.81 209 GLN A N 1
ATOM 1622 C CA . GLN A 1 209 ? 24.484 8.281 7.969 1 48.81 209 GLN A CA 1
ATOM 1623 C C . GLN A 1 209 ? 23.922 6.934 7.523 1 48.81 209 GLN A C 1
ATOM 1625 O O . GLN A 1 209 ? 23.594 6.086 8.352 1 48.81 209 GLN A O 1
ATOM 1630 N N . GLY A 1 210 ? 23.703 6.832 6.289 1 50.28 210 GLY A N 1
ATOM 1631 C CA . GLY A 1 210 ? 23.375 5.508 5.789 1 50.28 210 GLY A CA 1
ATOM 1632 C C . GLY A 1 210 ? 21.906 5.168 5.949 1 50.28 210 GLY A C 1
ATOM 1633 O O . GLY A 1 210 ? 21.469 4.059 5.625 1 50.28 210 GLY A O 1
ATOM 1634 N N . LYS A 1 211 ? 21.141 6.152 6.723 1 52.81 211 LYS A N 1
ATOM 1635 C CA . LYS A 1 211 ? 19.75 5.801 6.91 1 52.81 211 LYS A CA 1
ATOM 1636 C C . LYS A 1 211 ? 18.938 6.016 5.629 1 52.81 211 LYS A C 1
ATOM 1638 O O . LYS A 1 211 ? 19.141 7.012 4.93 1 52.81 211 LYS A O 1
ATOM 1643 N N . LYS A 1 212 ? 18.594 4.961 4.957 1 56.19 212 LYS A N 1
ATOM 1644 C CA . LYS A 1 212 ? 17.828 5.051 3.715 1 56.19 212 LYS A CA 1
ATOM 1645 C C . LYS A 1 212 ? 16.328 5.008 3.984 1 56.19 212 LYS A C 1
ATOM 1647 O O . LYS A 1 212 ? 15.859 4.211 4.801 1 56.19 212 LYS A O 1
ATOM 1652 N N . GLU A 1 213 ? 15.578 6.203 3.66 1 63.53 213 GLU A N 1
ATOM 1653 C CA . GLU A 1 213 ? 14.117 6.223 3.629 1 63.53 213 GLU A CA 1
ATOM 1654 C C . GLU A 1 213 ? 13.586 5.664 2.312 1 63.53 213 GLU A C 1
ATOM 1656 O O . GLU A 1 213 ? 13.961 6.129 1.235 1 63.53 213 GLU A O 1
ATOM 1661 N N . MET A 1 214 ? 12.984 4.656 2.363 1 79.12 214 MET A N 1
ATOM 1662 C CA . MET A 1 214 ? 12.266 4.184 1.182 1 79.12 214 MET A CA 1
ATOM 1663 C C . MET A 1 214 ? 10.758 4.254 1.396 1 79.12 214 MET A C 1
ATOM 1665 O O . MET A 1 214 ? 10.172 3.363 2.014 1 79.12 214 MET A O 1
ATOM 1669 N N . PRO A 1 215 ? 10.227 5.41 0.825 1 89.25 215 PRO A N 1
ATOM 1670 C CA . PRO A 1 215 ? 8.789 5.566 1.026 1 89.25 215 PRO A CA 1
ATOM 1671 C C . PRO A 1 215 ? 7.973 4.469 0.35 1 89.25 215 PRO A C 1
ATOM 1673 O O . PRO A 1 215 ? 8.484 3.756 -0.517 1 89.25 215 PRO A O 1
ATOM 1676 N N . CYS A 1 216 ? 6.871 4.215 0.837 1 90.75 216 CYS A N 1
ATOM 1677 C CA . CYS A 1 216 ? 5.891 3.318 0.234 1 90.75 216 CYS A CA 1
ATOM 1678 C C . CYS A 1 216 ? 4.477 3.848 0.428 1 90.75 216 CYS A C 1
ATOM 1680 O O . CYS A 1 216 ? 4.262 4.793 1.187 1 90.75 216 CYS A O 1
ATOM 1682 N N . PHE A 1 217 ? 3.543 3.291 -0.316 1 93.06 217 PHE A N 1
ATOM 1683 C CA . PHE A 1 217 ? 2.158 3.68 -0.075 1 93.06 217 PHE A CA 1
ATOM 1684 C C . PHE A 1 217 ? 1.228 2.482 -0.221 1 93.06 217 PHE A C 1
ATOM 1686 O O . PHE A 1 217 ? 1.569 1.501 -0.883 1 93.06 217 PHE A O 1
ATOM 1693 N N . ILE A 1 218 ? 0.141 2.602 0.481 1 93.12 218 ILE A N 1
ATOM 1694 C CA . ILE A 1 218 ? -0.972 1.661 0.415 1 93.12 218 ILE A CA 1
ATOM 1695 C C . ILE A 1 218 ? -2.162 2.318 -0.281 1 93.12 218 ILE A C 1
ATOM 1697 O O . ILE A 1 218 ? -2.482 3.479 -0.014 1 93.12 218 ILE A O 1
ATOM 1701 N N . SER A 1 219 ? -2.809 1.583 -1.202 1 94.81 219 SER A N 1
ATOM 1702 C CA . SER A 1 219 ? -3.951 2.162 -1.9 1 94.81 219 SER A CA 1
ATOM 1703 C C . SER A 1 219 ? -5.16 1.235 -1.847 1 94.81 219 SER A C 1
ATOM 1705 O O . SER A 1 219 ? -5.039 0.034 -2.096 1 94.81 219 SER A O 1
ATOM 1707 N N . ARG A 1 220 ? -6.266 1.809 -1.495 1 94.06 220 ARG A N 1
ATOM 1708 C CA . ARG A 1 220 ? -7.566 1.156 -1.576 1 94.06 220 ARG A CA 1
ATOM 1709 C C . ARG A 1 220 ? -8.492 1.9 -2.533 1 94.06 220 ARG A C 1
ATOM 1711 O O . ARG A 1 220 ? -9.719 1.829 -2.4 1 94.06 220 ARG A O 1
ATOM 1718 N N . LEU A 1 221 ? -7.926 2.619 -3.449 1 96.06 221 LEU A N 1
ATOM 1719 C CA . LEU A 1 221 ? -8.695 3.371 -4.43 1 96.06 221 LEU A CA 1
ATOM 1720 C C . LEU A 1 221 ? -9.398 2.432 -5.406 1 96.06 221 LEU A C 1
ATOM 1722 O O . LEU A 1 221 ? -8.828 1.417 -5.816 1 96.06 221 LEU A O 1
ATOM 1726 N N . THR A 1 222 ? -10.602 2.84 -5.836 1 95.19 222 THR A N 1
ATOM 1727 C CA . THR A 1 222 ? -11.344 2.09 -6.84 1 95.19 222 THR A CA 1
ATOM 1728 C C . THR A 1 222 ? -11.562 2.936 -8.094 1 95.19 222 THR A C 1
ATOM 1730 O O . THR A 1 222 ? -12.289 2.525 -9.008 1 95.19 222 THR A O 1
ATOM 1733 N N . ALA A 1 223 ? -11.055 4.047 -8.133 1 95.06 223 ALA A N 1
ATOM 1734 C CA . ALA A 1 223 ? -11.086 4.93 -9.297 1 95.06 223 ALA A CA 1
ATOM 1735 C C . ALA A 1 223 ? -9.883 5.867 -9.305 1 95.06 223 ALA A C 1
ATOM 1737 O O . ALA A 1 223 ? -9.234 6.07 -8.273 1 95.06 223 ALA A O 1
ATOM 1738 N N . ASP A 1 224 ? -9.609 6.398 -10.477 1 94.31 224 ASP A N 1
ATOM 1739 C CA . ASP A 1 224 ? -8.539 7.379 -10.586 1 94.31 224 ASP A CA 1
ATOM 1740 C C . ASP A 1 224 ? -8.82 8.602 -9.711 1 94.31 224 ASP A C 1
ATOM 1742 O O . ASP A 1 224 ? -9.969 9.031 -9.602 1 94.31 224 ASP A O 1
ATOM 1746 N N . CYS A 1 225 ? -7.801 9.086 -9.125 1 94.19 225 CYS A N 1
ATOM 1747 C CA . CYS A 1 225 ? -7.863 10.266 -8.266 1 94.19 225 CYS A CA 1
ATOM 1748 C C . CYS A 1 225 ? -6.832 11.305 -8.68 1 94.19 225 CYS A C 1
ATOM 1750 O O . CYS A 1 225 ? -5.652 10.992 -8.836 1 94.19 225 CYS A O 1
ATOM 1752 N N . TYR A 1 226 ? -7.34 12.523 -8.914 1 94.38 226 TYR A N 1
ATOM 1753 C CA . TYR A 1 226 ? -6.488 13.633 -9.328 1 94.38 226 TYR A CA 1
ATOM 1754 C C . TYR A 1 226 ? -6.586 14.797 -8.344 1 94.38 226 TYR A C 1
ATOM 1756 O O . TYR A 1 226 ? -7.137 15.852 -8.672 1 94.38 226 TYR A O 1
ATOM 1764 N N . PRO A 1 227 ? -5.996 14.672 -7.223 1 93.19 227 PRO A N 1
ATOM 1765 C CA . PRO A 1 227 ? -6.27 15.617 -6.141 1 93.19 227 PRO A CA 1
ATOM 1766 C C . PRO A 1 227 ? -5.59 16.969 -6.348 1 93.19 227 PRO A C 1
ATOM 1768 O O . PRO A 1 227 ? -6.031 17.984 -5.793 1 93.19 227 PRO A O 1
ATOM 1771 N N . PHE A 1 228 ? -4.582 17.031 -7.082 1 94.25 228 PHE A N 1
ATOM 1772 C CA . PHE A 1 228 ? -3.812 18.266 -7.172 1 94.25 228 PHE A CA 1
ATOM 1773 C C . PHE A 1 228 ? -3.99 18.922 -8.539 1 94.25 228 PHE A C 1
ATOM 1775 O O . PHE A 1 228 ? -3.033 19.438 -9.117 1 94.25 228 PHE A O 1
ATOM 1782 N N . THR A 1 229 ? -5.195 18.781 -9.117 1 87.38 229 THR A N 1
ATOM 1783 C CA . THR A 1 229 ? -5.543 19.5 -10.344 1 87.38 229 THR A CA 1
ATOM 1784 C C . THR A 1 229 ? -6.004 20.922 -10.023 1 87.38 229 THR A C 1
ATOM 1786 O O . THR A 1 229 ? -6.664 21.156 -9.008 1 87.38 229 THR A O 1
ATOM 1789 N N . ARG A 1 230 ? -5.395 21.922 -10.75 1 73.81 230 ARG A N 1
ATOM 1790 C CA . ARG A 1 230 ? -5.758 23.312 -10.516 1 73.81 230 ARG A CA 1
ATOM 1791 C C . ARG A 1 230 ? -7.25 23.531 -10.727 1 73.81 230 ARG A C 1
ATOM 1793 O O . ARG A 1 230 ? -7.848 22.953 -11.641 1 73.81 230 ARG A O 1
ATOM 1800 N N . THR A 1 231 ? -7.969 23.844 -9.711 1 59.78 231 THR A N 1
ATOM 1801 C CA . THR A 1 231 ? -9.352 24.266 -9.914 1 59.78 231 THR A CA 1
ATOM 1802 C C . THR A 1 231 ? -9.398 25.578 -10.695 1 59.78 231 THR A C 1
ATOM 1804 O O . THR A 1 231 ? -8.516 26.422 -10.555 1 59.78 231 THR A O 1
ATOM 1807 N N . LEU A 1 232 ? -9.789 25.547 -11.992 1 49.44 232 LEU A N 1
ATOM 1808 C CA . LEU A 1 232 ? -9.914 26.719 -12.852 1 49.44 232 LEU A CA 1
ATOM 1809 C C . LEU A 1 232 ? -10.32 27.938 -12.039 1 49.44 232 LEU A C 1
ATOM 1811 O O . LEU A 1 232 ? -10.312 29.062 -12.555 1 49.44 232 LEU A O 1
ATOM 1815 N N . GLY A 1 233 ? -10.875 28.047 -10.922 1 40.12 233 GLY A N 1
ATOM 1816 C CA . GLY A 1 233 ? -11.422 29.375 -10.688 1 40.12 233 GLY A CA 1
ATOM 1817 C C . GLY A 1 233 ? -10.352 30.438 -10.523 1 40.12 233 GLY A C 1
ATOM 1818 O O . GLY A 1 233 ? -10.664 31.609 -10.289 1 40.12 233 GLY A O 1
ATOM 1819 N N . ASP A 1 234 ? -8.977 30.219 -10.227 1 35.44 234 ASP A N 1
ATOM 1820 C CA . ASP A 1 234 ? -8.336 31.547 -10.258 1 35.44 234 ASP A CA 1
ATOM 1821 C C . ASP A 1 234 ? -7.961 31.938 -11.68 1 35.44 234 ASP A C 1
ATOM 1823 O O . ASP A 1 234 ? -7.555 31.078 -12.477 1 35.44 234 ASP A O 1
ATOM 1827 N N . MET B 1 1 ? 18.391 -14.555 -23.406 1 54.78 1 MET B N 1
ATOM 1828 C CA . MET B 1 1 ? 17.438 -13.461 -23.203 1 54.78 1 MET B CA 1
ATOM 1829 C C . MET B 1 1 ? 16.5 -13.758 -22.047 1 54.78 1 MET B C 1
ATOM 1831 O O . MET B 1 1 ? 15.914 -14.836 -21.969 1 54.78 1 MET B O 1
ATOM 1835 N N . PHE B 1 2 ? 16.609 -13.078 -20.969 1 68.62 2 PHE B N 1
ATOM 1836 C CA . PHE B 1 2 ? 15.836 -13.469 -19.797 1 68.62 2 PHE B CA 1
ATOM 1837 C C . PHE B 1 2 ? 14.359 -13.148 -20 1 68.62 2 PHE B C 1
ATOM 1839 O O . PHE B 1 2 ? 14.016 -12.258 -20.766 1 68.62 2 PHE B O 1
ATOM 1846 N N . HIS B 1 3 ? 13.562 -14.094 -19.672 1 84.19 3 HIS B N 1
ATOM 1847 C CA . HIS B 1 3 ? 12.109 -13.945 -19.719 1 84.19 3 HIS B CA 1
ATOM 1848 C C . HIS B 1 3 ? 11.57 -13.43 -18.391 1 84.19 3 HIS B C 1
ATOM 1850 O O . HIS B 1 3 ? 12.227 -13.539 -17.344 1 84.19 3 HIS B O 1
ATOM 1856 N N . ASN B 1 4 ? 10.438 -12.703 -18.547 1 94.31 4 ASN B N 1
ATOM 1857 C CA . ASN B 1 4 ? 9.664 -12.516 -17.328 1 94.31 4 ASN B CA 1
ATOM 1858 C C . ASN B 1 4 ? 9.133 -13.836 -16.797 1 94.31 4 ASN B C 1
ATOM 1860 O O . ASN B 1 4 ? 8.812 -14.742 -17.562 1 94.31 4 ASN B O 1
ATOM 1864 N N . ARG B 1 5 ? 9.078 -13.992 -15.539 1 97.31 5 ARG B N 1
ATOM 1865 C CA . ARG B 1 5 ? 8.695 -15.258 -14.922 1 97.31 5 ARG B CA 1
ATOM 1866 C C . ARG B 1 5 ? 7.566 -15.047 -13.914 1 97.31 5 ARG B C 1
ATOM 1868 O O . ARG B 1 5 ? 7.391 -13.945 -13.391 1 97.31 5 ARG B O 1
ATOM 1875 N N . ALA B 1 6 ? 6.824 -16.125 -13.75 1 98.31 6 ALA B N 1
ATOM 1876 C CA . ALA B 1 6 ? 5.773 -16.141 -12.734 1 98.31 6 ALA B CA 1
ATOM 1877 C C . ALA B 1 6 ? 5.77 -17.484 -11.984 1 98.31 6 ALA B C 1
ATOM 1879 O O . ALA B 1 6 ? 6.008 -18.531 -12.578 1 98.31 6 ALA B O 1
ATOM 1880 N N . LEU B 1 7 ? 5.562 -17.422 -10.711 1 98.81 7 LEU B N 1
ATOM 1881 C CA . LEU B 1 7 ? 5.332 -18.594 -9.875 1 98.81 7 LEU B CA 1
ATOM 1882 C C . LEU B 1 7 ? 3.943 -18.547 -9.25 1 98.81 7 LEU B C 1
ATOM 1884 O O . LEU B 1 7 ? 3.598 -17.594 -8.555 1 98.81 7 LEU B O 1
ATOM 1888 N N . ILE B 1 8 ? 3.133 -19.531 -9.562 1 98.75 8 ILE B N 1
ATOM 1889 C CA . ILE B 1 8 ? 1.798 -19.672 -8.992 1 98.75 8 ILE B CA 1
ATOM 1890 C C . ILE B 1 8 ? 1.791 -20.781 -7.953 1 98.75 8 ILE B C 1
ATOM 1892 O O . ILE B 1 8 ? 2.039 -21.953 -8.281 1 98.75 8 ILE B O 1
ATOM 1896 N N . VAL B 1 9 ? 1.552 -20.406 -6.742 1 98.62 9 VAL B N 1
ATOM 1897 C CA . VAL B 1 9 ? 1.345 -21.359 -5.66 1 98.62 9 VAL B CA 1
ATOM 1898 C C . VAL B 1 9 ? -0.144 -21.453 -5.332 1 98.62 9 VAL B C 1
ATOM 1900 O O . VAL B 1 9 ? -0.766 -20.469 -4.941 1 98.62 9 VAL B O 1
ATOM 1903 N N . SER B 1 10 ? -0.672 -22.625 -5.531 1 97.62 10 SER B N 1
ATOM 1904 C CA . SER B 1 10 ? -2.094 -22.844 -5.297 1 97.62 10 SER B CA 1
ATOM 1905 C C . SER B 1 10 ? -2.318 -24.047 -4.391 1 97.62 10 SER B C 1
ATOM 1907 O O . SER B 1 10 ? -1.988 -25.188 -4.758 1 97.62 10 SER B O 1
ATOM 1909 N N . VAL B 1 11 ? -2.873 -23.781 -3.227 1 96 11 VAL B N 1
ATOM 1910 C CA . VAL B 1 11 ? -3.201 -24.875 -2.32 1 96 11 VAL B CA 1
ATOM 1911 C C . VAL B 1 11 ? -4.715 -25.078 -2.289 1 96 11 VAL B C 1
ATOM 1913 O O . VAL B 1 11 ? -5.457 -24.219 -1.837 1 96 11 VAL B O 1
ATOM 1916 N N . GLU B 1 12 ? -5.145 -26.125 -2.785 1 94 12 GLU B N 1
ATOM 1917 C CA . GLU B 1 12 ? -6.559 -26.484 -2.836 1 94 12 GLU B CA 1
ATOM 1918 C C . GLU B 1 12 ? -6.926 -27.469 -1.733 1 94 12 GLU B C 1
ATOM 1920 O O . GLU B 1 12 ? -7.98 -27.344 -1.106 1 94 12 GLU B O 1
ATOM 1925 N N . LYS B 1 13 ? -6.078 -28.453 -1.601 1 94.56 13 LYS B N 1
ATOM 1926 C CA . LYS B 1 13 ? -6.324 -29.5 -0.625 1 94.56 13 LYS B CA 1
ATOM 1927 C C . LYS B 1 13 ? -5.324 -29.438 0.526 1 94.56 13 LYS B C 1
ATOM 1929 O O . LYS B 1 13 ? -4.141 -29.156 0.312 1 94.56 13 LYS B O 1
ATOM 1934 N N . PHE B 1 14 ? -5.793 -29.703 1.698 1 93.75 14 PHE B N 1
ATOM 1935 C CA . PHE B 1 14 ? -4.98 -29.672 2.908 1 93.75 14 PHE B CA 1
ATOM 1936 C C . PHE B 1 14 ? -5.027 -31.016 3.625 1 93.75 14 PHE B C 1
ATOM 1938 O O . PHE B 1 14 ? -5.996 -31.766 3.484 1 93.75 14 PHE B O 1
ATOM 1945 N N . SER B 1 15 ? -3.957 -31.266 4.254 1 92.25 15 SER B N 1
ATOM 1946 C CA . SER B 1 15 ? -3.936 -32.5 5.047 1 92.25 15 SER B CA 1
ATOM 1947 C C . SER B 1 15 ? -5.07 -32.5 6.066 1 92.25 15 SER B C 1
ATOM 1949 O O . SER B 1 15 ? -5.531 -31.453 6.512 1 92.25 15 SER B O 1
ATOM 1951 N N . ALA B 1 16 ? -5.535 -33.656 6.375 1 86.38 16 ALA B N 1
ATOM 1952 C CA . ALA B 1 16 ? -6.641 -33.844 7.316 1 86.38 16 ALA B CA 1
ATOM 1953 C C . ALA B 1 16 ? -6.324 -33.219 8.664 1 86.38 16 ALA B C 1
ATOM 1955 O O . ALA B 1 16 ? -7.215 -32.656 9.328 1 86.38 16 ALA B O 1
ATOM 1956 N N . CYS B 1 17 ? -5.074 -33.156 9.055 1 85 17 CYS B N 1
ATOM 1957 C CA . CYS B 1 17 ? -4.656 -32.656 10.359 1 85 17 CYS B CA 1
ATOM 1958 C C . CYS B 1 17 ? -4.672 -31.141 10.375 1 85 17 CYS B C 1
ATOM 1960 O O . CYS B 1 17 ? -4.648 -30.516 11.445 1 85 17 CYS B O 1
ATOM 1962 N N . ALA B 1 18 ? -4.758 -30.484 9.195 1 81.25 18 ALA B N 1
ATOM 1963 C CA . ALA B 1 18 ? -4.668 -29.031 9.094 1 81.25 18 ALA B CA 1
ATOM 1964 C C . ALA B 1 18 ? -6.004 -28.375 9.445 1 81.25 18 ALA B C 1
ATOM 1966 O O . ALA B 1 18 ? -6.047 -27.203 9.805 1 81.25 18 ALA B O 1
ATOM 1967 N N . GLU B 1 19 ? -7.109 -29.109 9.469 1 81.5 19 GLU B N 1
ATOM 1968 C CA . GLU B 1 19 ? -8.453 -28.609 9.742 1 81.5 19 GLU B CA 1
ATOM 1969 C C . GLU B 1 19 ? -8.789 -27.406 8.859 1 81.5 19 GLU B C 1
ATOM 1971 O O . GLU B 1 19 ? -9.32 -26.406 9.344 1 81.5 19 GLU B O 1
ATOM 1976 N N . LEU B 1 20 ? -8.273 -27.359 7.715 1 84.06 20 LEU B N 1
ATOM 1977 C CA . LEU B 1 20 ? -8.562 -26.328 6.715 1 84.06 20 LEU B CA 1
ATOM 1978 C C . LEU B 1 20 ? -9.414 -26.906 5.586 1 84.06 20 LEU B C 1
ATOM 1980 O O . LEU B 1 20 ? -9.211 -28.047 5.164 1 84.06 20 LEU B O 1
ATOM 1984 N N . GLY B 1 21 ? -10.375 -26.141 5.164 1 83.19 21 GLY B N 1
ATOM 1985 C CA . GLY B 1 21 ? -11.32 -26.594 4.156 1 83.19 21 GLY B CA 1
ATOM 1986 C C . GLY B 1 21 ? -10.742 -26.578 2.752 1 83.19 21 GLY B C 1
ATOM 1987 O O . GLY B 1 21 ? -9.781 -25.859 2.477 1 83.19 21 GLY B O 1
ATOM 1988 N N . LYS B 1 22 ? -11.406 -27.406 1.969 1 88.69 22 LYS B N 1
ATOM 1989 C CA . LYS B 1 22 ? -11.031 -27.469 0.559 1 88.69 22 LYS B CA 1
ATOM 1990 C C . LYS B 1 22 ? -11.414 -26.188 -0.171 1 88.69 22 LYS B C 1
ATOM 1992 O O . LYS B 1 22 ? -12.477 -25.625 0.073 1 88.69 22 LYS B O 1
ATOM 1997 N N . ARG B 1 23 ? -10.562 -25.75 -1.076 1 89.62 23 ARG B N 1
ATOM 1998 C CA . ARG B 1 23 ? -10.789 -24.562 -1.886 1 89.62 23 ARG B CA 1
ATOM 1999 C C . ARG B 1 23 ? -11.062 -24.938 -3.34 1 89.62 23 ARG B C 1
ATOM 2001 O O . ARG B 1 23 ? -10.195 -24.781 -4.199 1 89.62 23 ARG B O 1
ATOM 2008 N N . SER B 1 24 ? -12.18 -25.344 -3.73 1 87.12 24 SER B N 1
ATOM 2009 C CA . SER B 1 24 ? -12.57 -26 -4.969 1 87.12 24 SER B CA 1
ATOM 2010 C C . SER B 1 24 ? -12.352 -25.094 -6.176 1 87.12 24 SER B C 1
ATOM 2012 O O . SER B 1 24 ? -12.141 -25.578 -7.289 1 87.12 24 SER B O 1
ATOM 2014 N N . GLY B 1 25 ? -12.344 -23.797 -6.023 1 89.19 25 GLY B N 1
ATOM 2015 C CA . GLY B 1 25 ? -12.172 -22.891 -7.152 1 89.19 25 GLY B CA 1
ATOM 2016 C C . GLY B 1 25 ? -10.719 -22.578 -7.461 1 89.19 25 GLY B C 1
ATOM 2017 O O . GLY B 1 25 ? -10.414 -21.953 -8.477 1 89.19 25 GLY B O 1
ATOM 2018 N N . ALA B 1 26 ? -9.805 -23.141 -6.707 1 91.62 26 ALA B N 1
ATOM 2019 C CA . ALA B 1 26 ? -8.391 -22.781 -6.801 1 91.62 26 ALA B CA 1
ATOM 2020 C C . ALA B 1 26 ? -7.785 -23.281 -8.117 1 91.62 26 ALA B C 1
ATOM 2022 O O . ALA B 1 26 ? -6.973 -22.578 -8.727 1 91.62 26 ALA B O 1
ATOM 2023 N N . ARG B 1 27 ? -8.203 -24.453 -8.5 1 91.88 27 ARG B N 1
ATOM 2024 C CA . ARG B 1 27 ? -7.688 -25.016 -9.742 1 91.88 27 ARG B CA 1
ATOM 2025 C C . ARG B 1 27 ? -8.086 -24.172 -10.945 1 91.88 27 ARG B C 1
ATOM 2027 O O . ARG B 1 27 ? -7.297 -23.984 -11.867 1 91.88 27 ARG B O 1
ATOM 2034 N N . ARG B 1 28 ? -9.312 -23.766 -10.953 1 93.69 28 ARG B N 1
ATOM 2035 C CA . ARG B 1 28 ? -9.781 -22.906 -12.039 1 93.69 28 ARG B CA 1
ATOM 2036 C C . ARG B 1 28 ? -8.992 -21.609 -12.086 1 93.69 28 ARG B C 1
ATOM 2038 O O . ARG B 1 28 ? -8.602 -21.156 -13.164 1 93.69 28 ARG B O 1
ATOM 2045 N N . ASP B 1 29 ? -8.773 -21 -10.969 1 95.44 29 ASP B N 1
ATOM 2046 C CA . ASP B 1 29 ? -7.961 -19.797 -10.891 1 95.44 29 ASP B CA 1
ATOM 2047 C C . ASP B 1 29 ? -6.566 -20.031 -11.469 1 95.44 29 ASP B C 1
ATOM 2049 O O . ASP B 1 29 ? -6.059 -19.203 -12.227 1 95.44 29 ASP B O 1
ATOM 2053 N N . THR B 1 30 ? -6.023 -21.156 -11.094 1 97.12 30 THR B N 1
ATOM 2054 C CA . THR B 1 30 ? -4.66 -21.469 -11.508 1 97.12 30 THR B CA 1
ATOM 2055 C C . THR B 1 30 ? -4.578 -21.594 -13.031 1 97.12 30 THR B C 1
ATOM 2057 O O . THR B 1 30 ? -3.65 -21.062 -13.648 1 97.12 30 THR B O 1
ATOM 2060 N N . LYS B 1 31 ? -5.527 -22.281 -13.594 1 97.12 31 LYS B N 1
ATOM 2061 C CA . LYS B 1 31 ? -5.559 -22.438 -15.047 1 97.12 31 LYS B CA 1
ATOM 2062 C C . LYS B 1 31 ? -5.688 -21.094 -15.75 1 97.12 31 LYS B C 1
ATOM 2064 O O . LYS B 1 31 ? -4.996 -20.828 -16.734 1 97.12 31 LYS B O 1
ATOM 2069 N N . ARG B 1 32 ? -6.527 -20.281 -15.258 1 96.88 32 ARG B N 1
ATOM 2070 C CA . ARG B 1 32 ? -6.75 -18.969 -15.859 1 96.88 32 ARG B CA 1
ATOM 2071 C C . ARG B 1 32 ? -5.504 -18.094 -15.742 1 96.88 32 ARG B C 1
ATOM 2073 O O . ARG B 1 32 ? -5.125 -17.422 -16.703 1 96.88 32 ARG B O 1
ATOM 2080 N N . LEU B 1 33 ? -4.918 -18.109 -14.586 1 98.12 33 LEU B N 1
ATOM 2081 C CA . LEU B 1 33 ? -3.691 -17.344 -14.359 1 98.12 33 LEU B CA 1
ATOM 2082 C C . LEU B 1 33 ? -2.594 -17.781 -15.32 1 98.12 33 LEU B C 1
ATOM 2084 O O . LEU B 1 33 ? -1.913 -16.953 -15.914 1 98.12 33 LEU B O 1
ATOM 2088 N N . HIS B 1 34 ? -2.447 -19.094 -15.406 1 98.25 34 HIS B N 1
ATOM 2089 C CA . HIS B 1 34 ? -1.445 -19.641 -16.312 1 98.25 34 HIS B CA 1
ATOM 2090 C C . HIS B 1 34 ? -1.646 -19.141 -17.734 1 98.25 34 HIS B C 1
ATOM 2092 O O . HIS B 1 34 ? -0.703 -18.656 -18.359 1 98.25 34 HIS B O 1
ATOM 2098 N N . ALA B 1 35 ? -2.842 -19.203 -18.188 1 97.44 35 ALA B N 1
ATOM 2099 C CA . ALA B 1 35 ? -3.156 -18.797 -19.562 1 97.44 35 ALA B CA 1
ATOM 2100 C C . ALA B 1 35 ? -2.924 -17.312 -19.75 1 97.44 35 ALA B C 1
ATOM 2102 O O . ALA B 1 35 ? -2.291 -16.891 -20.734 1 97.44 35 ALA B O 1
ATOM 2103 N N . ALA B 1 36 ? -3.412 -16.469 -18.844 1 96.69 36 ALA B N 1
ATOM 2104 C CA . ALA B 1 36 ? -3.328 -15.016 -18.969 1 96.69 36 ALA B CA 1
ATOM 2105 C C . ALA B 1 36 ? -1.874 -14.547 -18.953 1 96.69 36 ALA B C 1
ATOM 2107 O O . ALA B 1 36 ? -1.478 -13.727 -19.781 1 96.69 36 ALA B O 1
ATOM 2108 N N . LEU B 1 37 ? -1.051 -15.109 -18.047 1 96.62 37 LEU B N 1
ATOM 2109 C CA . LEU B 1 37 ? 0.337 -14.68 -17.906 1 96.62 37 LEU B CA 1
ATOM 2110 C C . LEU B 1 37 ? 1.181 -15.188 -19.078 1 96.62 37 LEU B C 1
ATOM 2112 O O . LEU B 1 37 ? 2.053 -14.469 -19.578 1 96.62 37 LEU B O 1
ATOM 2116 N N . ARG B 1 38 ? 0.913 -16.391 -19.547 1 95.75 38 ARG B N 1
ATOM 2117 C CA . ARG B 1 38 ? 1.63 -16.922 -20.703 1 95.75 38 ARG B CA 1
ATOM 2118 C C . ARG B 1 38 ? 1.37 -16.062 -21.938 1 95.75 38 ARG B C 1
ATOM 2120 O O . ARG B 1 38 ? 2.281 -15.82 -22.734 1 95.75 38 ARG B O 1
ATOM 2127 N N . ARG B 1 39 ? 0.21 -15.648 -22.062 1 93.38 39 ARG B N 1
ATOM 2128 C CA . ARG B 1 39 ? -0.164 -14.836 -23.219 1 93.38 39 ARG B CA 1
ATOM 2129 C C . ARG B 1 39 ? 0.596 -13.508 -23.219 1 93.38 39 ARG B C 1
ATOM 2131 O O . ARG B 1 39 ? 0.743 -12.875 -24.266 1 93.38 39 ARG B O 1
ATOM 2138 N N . ARG B 1 40 ? 1.048 -13.102 -22.094 1 94.12 40 ARG B N 1
ATOM 2139 C CA . ARG B 1 40 ? 1.804 -11.859 -21.984 1 94.12 40 ARG B CA 1
ATOM 2140 C C . ARG B 1 40 ? 3.303 -12.133 -21.938 1 94.12 40 ARG B C 1
ATOM 2142 O O . ARG B 1 40 ? 4.086 -11.258 -21.562 1 94.12 40 ARG B O 1
ATOM 2149 N N . GLY B 1 41 ? 3.734 -13.398 -22.172 1 92.25 41 GLY B N 1
ATOM 2150 C CA . GLY B 1 41 ? 5.141 -13.719 -22.375 1 92.25 41 GLY B CA 1
ATOM 2151 C C . GLY B 1 41 ? 5.832 -14.203 -21.109 1 92.25 41 GLY B C 1
ATOM 2152 O O . GLY B 1 41 ? 7.055 -14.352 -21.094 1 92.25 41 GLY B O 1
ATOM 2153 N N . PHE B 1 42 ? 5.098 -14.492 -20.078 1 95.69 42 PHE B N 1
ATOM 2154 C CA . PHE B 1 42 ? 5.719 -15.008 -18.859 1 95.69 42 PHE B CA 1
ATOM 2155 C C . PHE B 1 42 ? 5.977 -16.5 -18.984 1 95.69 42 PHE B C 1
ATOM 2157 O O . PHE B 1 42 ? 5.156 -17.234 -19.531 1 95.69 42 PHE B O 1
ATOM 2164 N N . THR B 1 43 ? 7.129 -16.875 -18.516 1 96.88 43 THR B N 1
ATOM 2165 C CA . THR B 1 43 ? 7.32 -18.281 -18.188 1 96.88 43 THR B CA 1
ATOM 2166 C C . THR B 1 43 ? 6.703 -18.609 -16.828 1 96.88 43 THR B C 1
ATOM 2168 O O . THR B 1 43 ? 7.098 -18.031 -15.805 1 96.88 43 THR B O 1
ATOM 2171 N N . VAL B 1 44 ? 5.75 -19.547 -16.859 1 98.06 44 VAL B N 1
ATOM 2172 C CA . VAL B 1 44 ? 4.945 -19.75 -15.656 1 98.06 44 VAL B CA 1
ATOM 2173 C C . VAL B 1 44 ? 5.266 -21.094 -15.023 1 98.06 44 VAL B C 1
ATOM 2175 O O . VAL B 1 44 ? 5.207 -22.125 -15.703 1 98.06 44 VAL B O 1
ATOM 2178 N N . THR B 1 45 ? 5.656 -21.125 -13.758 1 98.38 45 THR B N 1
ATOM 2179 C CA . THR B 1 45 ? 5.777 -22.297 -12.922 1 98.38 45 THR B CA 1
ATOM 2180 C C . THR B 1 45 ? 4.59 -22.422 -11.969 1 98.38 45 THR B C 1
ATOM 2182 O O . THR B 1 45 ? 4.156 -21.422 -11.391 1 98.38 45 THR B O 1
ATOM 2185 N N . ILE B 1 46 ? 4.039 -23.625 -11.828 1 98.69 46 ILE B N 1
ATOM 2186 C CA . ILE B 1 46 ? 2.865 -23.828 -10.984 1 98.69 46 ILE B CA 1
ATOM 2187 C C . ILE B 1 46 ? 3.166 -24.891 -9.93 1 98.69 46 ILE B C 1
ATOM 2189 O O . ILE B 1 46 ? 3.695 -25.969 -10.242 1 98.69 46 ILE B O 1
ATOM 2193 N N . LEU B 1 47 ? 2.928 -24.609 -8.711 1 98.62 47 LEU B N 1
ATOM 2194 C CA . LEU B 1 47 ? 2.928 -25.578 -7.625 1 98.62 47 LEU B CA 1
ATOM 2195 C C . LEU B 1 47 ? 1.517 -25.781 -7.086 1 98.62 47 LEU B C 1
ATOM 2197 O O . LEU B 1 47 ? 0.876 -24.844 -6.621 1 98.62 47 LEU B O 1
ATOM 2201 N N . ILE B 1 48 ? 1.045 -27.016 -7.18 1 98.12 48 ILE B N 1
ATOM 2202 C CA . ILE B 1 48 ? -0.281 -27.375 -6.688 1 98.12 48 ILE B CA 1
ATOM 2203 C C . ILE B 1 48 ? -0.154 -28.156 -5.379 1 98.12 48 ILE B C 1
ATOM 2205 O O . ILE B 1 48 ? 0.52 -29.188 -5.32 1 98.12 48 ILE B O 1
ATOM 2209 N N . ASP B 1 49 ? -0.693 -27.656 -4.348 1 97.88 49 ASP B N 1
ATOM 2210 C CA . ASP B 1 49 ? -0.779 -28.25 -3.02 1 97.88 49 ASP B CA 1
ATOM 2211 C C . ASP B 1 49 ? 0.61 -28.516 -2.447 1 97.88 49 ASP B C 1
ATOM 2213 O O . ASP B 1 49 ? 0.897 -29.641 -1.997 1 97.88 49 ASP B O 1
ATOM 2217 N N . PRO B 1 50 ? 1.487 -27.484 -2.559 1 98.31 50 PRO B N 1
ATOM 2218 C CA . PRO B 1 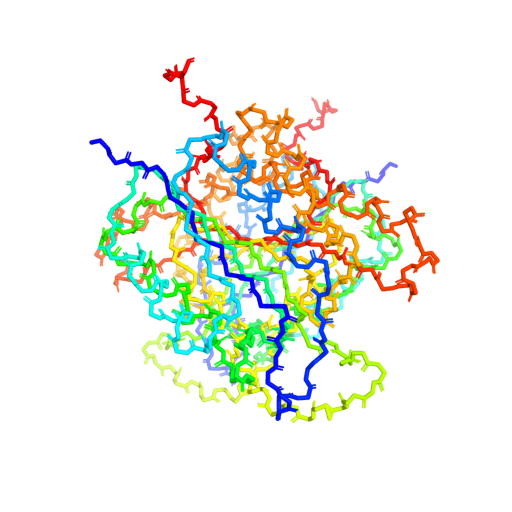50 ? 2.791 -27.656 -1.913 1 98.31 50 PRO B CA 1
ATOM 2219 C C . PRO B 1 50 ? 2.713 -27.562 -0.391 1 98.31 50 PRO B C 1
ATOM 2221 O O . PRO B 1 50 ? 1.824 -26.891 0.143 1 98.31 50 PRO B O 1
ATOM 2224 N N . ASP B 1 51 ? 3.6 -28.25 0.272 1 97.88 51 ASP B N 1
ATOM 2225 C CA . ASP B 1 51 ? 3.742 -28.031 1.708 1 97.88 51 ASP B CA 1
ATOM 2226 C C . ASP B 1 51 ? 4.477 -26.719 1.995 1 97.88 51 ASP B C 1
ATOM 2228 O O . ASP B 1 51 ? 4.973 -26.062 1.074 1 97.88 51 ASP B O 1
ATOM 2232 N N . ALA B 1 52 ? 4.539 -26.297 3.225 1 97.81 52 ALA B N 1
ATOM 2233 C CA . ALA B 1 52 ? 5.129 -25.016 3.627 1 97.81 52 ALA B CA 1
ATOM 2234 C C . ALA B 1 52 ? 6.582 -24.922 3.172 1 97.81 52 ALA B C 1
ATOM 2236 O O . ALA B 1 52 ? 6.996 -23.906 2.617 1 97.81 52 ALA B O 1
ATOM 2237 N N . ARG B 1 53 ? 7.344 -25.984 3.385 1 98.12 53 ARG B N 1
ATOM 2238 C CA . ARG B 1 53 ? 8.75 -26 3.006 1 98.12 53 ARG B CA 1
ATOM 2239 C C . ARG B 1 53 ? 8.914 -25.828 1.499 1 98.12 53 ARG B C 1
ATOM 2241 O O . ARG B 1 53 ? 9.789 -25.094 1.04 1 98.12 53 ARG B O 1
ATOM 2248 N N . GLU B 1 54 ? 8.102 -26.469 0.758 1 98.56 54 GLU B N 1
ATOM 2249 C CA . GLU B 1 54 ? 8.148 -26.391 -0.699 1 98.56 54 GLU B CA 1
ATOM 2250 C C . GLU B 1 54 ? 7.863 -24.969 -1.184 1 98.56 54 GLU B C 1
ATOM 2252 O O . GLU B 1 54 ? 8.477 -24.5 -2.145 1 98.56 54 GLU B O 1
ATOM 2257 N N . ILE B 1 55 ? 6.941 -24.297 -0.563 1 98.62 55 ILE B N 1
ATOM 2258 C CA . ILE B 1 55 ? 6.602 -22.922 -0.918 1 98.62 55 ILE B CA 1
ATOM 2259 C C . ILE B 1 55 ? 7.816 -22.031 -0.723 1 98.62 55 ILE B C 1
ATOM 2261 O O . ILE B 1 55 ? 8.203 -21.281 -1.631 1 98.62 55 ILE B O 1
ATOM 2265 N N . ILE B 1 56 ? 8.43 -22.156 0.435 1 98.12 56 ILE B N 1
ATOM 2266 C CA . ILE B 1 56 ? 9.578 -21.328 0.777 1 98.12 56 ILE B CA 1
ATOM 2267 C C . ILE B 1 56 ? 10.719 -21.594 -0.209 1 98.12 56 ILE B C 1
ATOM 2269 O O . ILE B 1 56 ? 11.312 -20.656 -0.745 1 98.12 56 ILE B O 1
ATOM 2273 N N . GLU B 1 57 ? 10.984 -22.844 -0.506 1 98.31 57 GLU B N 1
ATOM 2274 C CA . GLU B 1 57 ? 12.078 -23.234 -1.392 1 98.31 57 GLU B CA 1
ATOM 2275 C C . GLU B 1 57 ? 11.828 -22.75 -2.82 1 98.31 57 GLU B C 1
ATOM 2277 O O . GLU B 1 57 ? 12.758 -22.344 -3.514 1 98.31 57 GLU B O 1
ATOM 2282 N N . ALA B 1 58 ? 10.633 -22.844 -3.256 1 98.56 58 ALA B N 1
ATOM 2283 C CA . ALA B 1 58 ? 10.297 -22.438 -4.613 1 98.56 58 ALA B CA 1
ATOM 2284 C C . ALA B 1 58 ? 10.516 -20.938 -4.805 1 98.56 58 ALA B C 1
ATOM 2286 O O . ALA B 1 58 ? 11.125 -20.516 -5.789 1 98.56 58 ALA B O 1
ATOM 2287 N N . PHE B 1 59 ? 10.039 -20.109 -3.871 1 98.38 59 PHE B N 1
ATOM 2288 C CA . PHE B 1 59 ? 10.219 -18.672 -3.984 1 98.38 59 PHE B CA 1
ATOM 2289 C C . PHE B 1 59 ? 11.688 -18.297 -3.838 1 98.38 59 PHE B C 1
ATOM 2291 O O . PHE B 1 59 ? 12.164 -17.375 -4.504 1 98.38 59 PHE B O 1
ATOM 2298 N N . LYS B 1 60 ? 12.398 -19.016 -2.957 1 97.75 60 LYS B N 1
ATOM 2299 C CA . LYS B 1 60 ? 13.836 -18.766 -2.844 1 97.75 60 LYS B CA 1
ATOM 2300 C C . LYS B 1 60 ? 14.539 -19.031 -4.172 1 97.75 60 LYS B C 1
ATOM 2302 O O . LYS B 1 60 ? 15.344 -18.219 -4.621 1 97.75 60 LYS B O 1
ATOM 2307 N N . ALA B 1 61 ? 14.25 -20.156 -4.738 1 97.56 61 ALA B N 1
ATOM 2308 C CA . ALA B 1 61 ? 14.852 -20.5 -6.02 1 97.56 61 ALA B CA 1
ATOM 2309 C C . ALA B 1 61 ? 14.555 -19.438 -7.078 1 97.56 61 ALA B C 1
ATOM 2311 O O . ALA B 1 61 ? 15.445 -19.047 -7.832 1 97.56 61 ALA B O 1
ATOM 2312 N N . GLU B 1 62 ? 13.297 -18.953 -7.141 1 97.44 62 GLU B N 1
ATOM 2313 C CA . GLU B 1 62 ? 12.914 -17.922 -8.102 1 97.44 62 GLU B CA 1
ATOM 2314 C C . GLU B 1 62 ? 13.664 -16.625 -7.844 1 97.44 62 GLU B C 1
ATOM 2316 O O . GLU B 1 62 ? 14.047 -15.922 -8.781 1 97.44 62 GLU B O 1
ATOM 2321 N N . SER B 1 63 ? 13.812 -16.281 -6.586 1 97.06 63 SER B N 1
ATOM 2322 C CA . SER B 1 63 ? 14.445 -15.023 -6.211 1 97.06 63 SER B CA 1
ATOM 2323 C C . SER B 1 63 ? 15.93 -15.023 -6.578 1 97.06 63 SER B C 1
ATOM 2325 O O . SER B 1 63 ? 16.547 -13.961 -6.672 1 97.06 63 SER B O 1
ATOM 2327 N N . GLU B 1 64 ? 16.516 -16.188 -6.793 1 95.62 64 GLU B N 1
ATOM 2328 C CA . GLU B 1 64 ? 17.953 -16.328 -7.047 1 95.62 64 GLU B CA 1
ATOM 2329 C C . GLU B 1 64 ? 18.234 -16.469 -8.539 1 95.62 64 GLU B C 1
ATOM 2331 O O . GLU B 1 64 ? 19.375 -16.734 -8.938 1 95.62 64 GLU B O 1
ATOM 2336 N N . GLN B 1 65 ? 17.219 -16.281 -9.32 1 92.5 65 GLN B N 1
ATOM 2337 C CA . GLN B 1 65 ? 17.344 -16.312 -10.773 1 92.5 65 GLN B CA 1
ATOM 2338 C C . GLN B 1 65 ? 16.969 -14.977 -11.391 1 92.5 65 GLN B C 1
ATOM 2340 O O . GLN B 1 65 ? 16.016 -14.32 -10.938 1 92.5 65 GLN B O 1
ATOM 2345 N N . PRO B 1 66 ? 17.766 -14.609 -12.367 1 86.56 66 PRO B N 1
ATOM 2346 C CA . PRO B 1 66 ? 17.422 -13.336 -13.016 1 86.56 66 PRO B CA 1
ATOM 2347 C C . PRO B 1 66 ? 16.141 -13.406 -13.82 1 86.56 66 PRO B C 1
ATOM 2349 O O . PRO B 1 66 ? 15.742 -14.484 -14.273 1 86.56 66 PRO B O 1
ATOM 2352 N N . VAL B 1 67 ? 15.438 -12.289 -13.906 1 91.25 67 VAL B N 1
ATOM 2353 C CA . VAL B 1 67 ? 14.297 -12.133 -14.805 1 91.25 67 VAL B CA 1
ATOM 2354 C C . VAL B 1 67 ? 14.57 -11 -15.797 1 91.25 67 VAL B C 1
ATOM 2356 O O . VAL B 1 67 ? 15.516 -10.234 -15.625 1 91.25 67 VAL B O 1
ATOM 2359 N N . HIS B 1 68 ? 13.812 -11.023 -16.844 1 91.19 68 HIS B N 1
ATOM 2360 C CA . HIS B 1 68 ? 13.969 -9.945 -17.812 1 91.19 68 HIS B CA 1
ATOM 2361 C C . HIS B 1 68 ? 13.664 -8.594 -17.172 1 91.19 68 HIS B C 1
ATOM 2363 O O . HIS B 1 68 ? 14.57 -7.762 -17.016 1 91.19 68 HIS B O 1
ATOM 2369 N N . SER B 1 69 ? 12.453 -8.414 -16.734 1 92.31 69 SER B N 1
ATOM 2370 C CA . SER B 1 69 ? 12.117 -7.117 -16.156 1 92.31 69 SER B CA 1
ATOM 2371 C C . SER B 1 69 ? 11.156 -7.27 -14.977 1 92.31 69 SER B C 1
ATOM 2373 O O . SER B 1 69 ? 11.117 -6.422 -14.086 1 92.31 69 SER B O 1
ATOM 2375 N N . CYS B 1 70 ? 10.469 -8.398 -14.984 1 95.69 70 CYS B N 1
ATOM 2376 C CA . CYS B 1 70 ? 9.398 -8.484 -14 1 95.69 70 CYS B CA 1
ATOM 2377 C C . CYS B 1 70 ? 9.203 -9.914 -13.531 1 95.69 70 CYS B C 1
ATOM 2379 O O . CYS B 1 70 ? 9.25 -10.852 -14.328 1 95.69 70 CYS B O 1
ATOM 2381 N N . PHE B 1 71 ? 8.961 -10.094 -12.25 1 97.56 71 PHE B N 1
ATOM 2382 C CA . PHE B 1 71 ? 8.555 -11.352 -11.633 1 97.56 71 PHE B CA 1
ATOM 2383 C C . PHE B 1 71 ? 7.16 -11.227 -11.023 1 97.56 71 PHE B C 1
ATOM 2385 O O . PHE B 1 71 ? 6.855 -10.234 -10.359 1 97.56 71 PHE B O 1
ATOM 2392 N N . VAL B 1 72 ? 6.32 -12.227 -11.258 1 98.38 72 VAL B N 1
ATOM 2393 C CA . VAL B 1 72 ? 4.992 -12.266 -10.656 1 98.38 72 VAL B CA 1
ATOM 2394 C C . VAL B 1 72 ? 4.875 -13.492 -9.75 1 98.38 72 VAL B C 1
ATOM 2396 O O . VAL B 1 72 ? 5.105 -14.625 -10.188 1 98.38 72 VAL B O 1
ATOM 2399 N N . GLY B 1 73 ? 4.621 -13.297 -8.484 1 98.5 73 GLY B N 1
ATOM 2400 C CA . GLY B 1 73 ? 4.32 -14.359 -7.539 1 98.5 73 GLY B CA 1
ATOM 2401 C C . GLY B 1 73 ? 2.871 -14.375 -7.098 1 98.5 73 GLY B C 1
ATOM 2402 O O . GLY B 1 73 ? 2.357 -13.367 -6.602 1 98.5 73 GLY B O 1
ATOM 2403 N N . VAL B 1 74 ? 2.199 -15.477 -7.273 1 98.5 74 VAL B N 1
ATOM 2404 C CA . VAL B 1 74 ? 0.815 -15.641 -6.836 1 98.5 74 VAL B CA 1
ATOM 2405 C C . VAL B 1 74 ? 0.746 -16.641 -5.691 1 98.5 74 VAL B C 1
ATOM 2407 O O . VAL B 1 74 ? 1.264 -17.766 -5.805 1 98.5 74 VAL B O 1
ATOM 2410 N N . LEU B 1 75 ? 0.181 -16.219 -4.617 1 97.12 75 LEU B N 1
ATOM 2411 C CA . LEU B 1 75 ? -0.041 -17.078 -3.455 1 97.12 75 LEU B CA 1
ATOM 2412 C C . LEU B 1 75 ? -1.531 -17.234 -3.174 1 97.12 75 LEU B C 1
ATOM 2414 O O . LEU B 1 75 ? -2.186 -16.297 -2.719 1 97.12 75 LEU B O 1
ATOM 2418 N N . SER B 1 76 ? -2.047 -18.375 -3.482 1 95.44 76 SER B N 1
ATOM 2419 C CA . SER B 1 76 ? -3.457 -18.688 -3.275 1 95.44 76 SER B CA 1
ATOM 2420 C C . SER B 1 76 ? -3.627 -19.844 -2.291 1 95.44 76 SER B C 1
ATOM 2422 O O . SER B 1 76 ? -3.303 -20.984 -2.605 1 95.44 76 SER B O 1
ATOM 2424 N N . SER B 1 77 ? -4.047 -19.578 -1.102 1 94 77 SER B N 1
ATOM 2425 C CA . SER B 1 77 ? -4.238 -20.547 -0.028 1 94 77 SER B CA 1
ATOM 2426 C C . SER B 1 77 ? -5.129 -19.984 1.073 1 94 77 SER B C 1
ATOM 2428 O O . SER B 1 77 ? -5.77 -18.953 0.892 1 94 77 SER B O 1
ATOM 2430 N N . HIS B 1 78 ? -5.344 -20.766 2.084 1 89.75 78 HIS B N 1
ATOM 2431 C CA . HIS B 1 78 ? -5.828 -20.203 3.338 1 89.75 78 HIS B CA 1
ATOM 2432 C C . HIS B 1 78 ? -4.738 -19.391 4.035 1 89.75 78 HIS B C 1
ATOM 2434 O O . HIS B 1 78 ? -3.549 -19.625 3.807 1 89.75 78 HIS B O 1
ATOM 2440 N N . GLY B 1 79 ? -5.211 -18.484 4.738 1 86.94 79 GLY B N 1
ATOM 2441 C CA . GLY B 1 79 ? -4.25 -17.656 5.438 1 86.94 79 GLY B CA 1
ATOM 2442 C C . GLY B 1 79 ? -4.824 -16.984 6.676 1 86.94 79 GLY B C 1
ATOM 2443 O O . GLY B 1 79 ? -6.023 -17.094 6.941 1 86.94 79 GLY B O 1
ATOM 2444 N N . GLU B 1 80 ? -3.793 -16.469 7.414 1 79.25 80 GLU B N 1
ATOM 2445 C CA . GLU B 1 80 ? -4.133 -15.719 8.617 1 79.25 80 GLU B CA 1
ATOM 2446 C C . GLU B 1 80 ? -3.045 -14.695 8.953 1 79.25 80 GLU B C 1
ATOM 2448 O O . GLU B 1 80 ? -1.869 -15.055 9.07 1 79.25 80 GLU B O 1
ATOM 2453 N N . LYS B 1 81 ? -3.414 -13.43 9.18 1 74.69 81 LYS B N 1
ATOM 2454 C CA . LYS B 1 81 ? -2.59 -12.352 9.711 1 74.69 81 LYS B CA 1
ATOM 2455 C C . LYS B 1 81 ? -1.169 -12.422 9.156 1 74.69 81 LYS B C 1
ATOM 2457 O O . LYS B 1 81 ? -0.207 -12.547 9.922 1 74.69 81 LYS B O 1
ATOM 2462 N N . GLY B 1 82 ? -0.955 -12.422 7.848 1 80.81 82 GLY B N 1
ATOM 2463 C CA . GLY B 1 82 ? 0.362 -12.305 7.242 1 80.81 82 GLY B CA 1
ATOM 2464 C C . GLY B 1 82 ? 0.981 -13.641 6.887 1 80.81 82 GLY B C 1
ATOM 2465 O O . GLY B 1 82 ? 2.148 -13.703 6.496 1 80.81 82 GLY B O 1
ATOM 2466 N N . VAL B 1 83 ? 0.296 -14.719 7.18 1 88.19 83 VAL B N 1
ATOM 2467 C CA . VAL B 1 83 ? 0.814 -16.031 6.82 1 88.19 83 VAL B CA 1
ATOM 2468 C C . VAL B 1 83 ? -0.138 -16.719 5.836 1 88.19 83 VAL B C 1
ATOM 2470 O O . VAL B 1 83 ? -1.324 -16.375 5.785 1 88.19 83 VAL B O 1
ATOM 2473 N N . ILE B 1 84 ? 0.395 -17.594 5.09 1 91 84 ILE B N 1
ATOM 2474 C CA . ILE B 1 84 ? -0.387 -18.531 4.285 1 91 84 ILE B CA 1
ATOM 2475 C C . ILE B 1 84 ? -0.051 -19.969 4.688 1 91 84 ILE B C 1
ATOM 2477 O O . ILE B 1 84 ? 1.005 -20.219 5.27 1 91 84 ILE B O 1
ATOM 2481 N N . PHE B 1 85 ? -0.943 -20.859 4.379 1 93.62 85 PHE B N 1
ATOM 2482 C CA . PHE B 1 85 ? -0.744 -22.219 4.824 1 93.62 85 PHE B CA 1
ATOM 2483 C C . PHE B 1 85 ? -0.362 -23.125 3.658 1 93.62 85 PHE B C 1
ATOM 2485 O O . PHE B 1 85 ? -0.915 -23 2.562 1 93.62 85 PHE B O 1
ATOM 2492 N N . GLY B 1 86 ? 0.573 -24 3.939 1 96.56 86 GLY B N 1
ATOM 2493 C CA . GLY B 1 86 ? 0.837 -25.094 3.012 1 96.56 86 GLY B CA 1
ATOM 2494 C C . GLY B 1 86 ? -0.163 -26.234 3.123 1 96.56 86 GLY B C 1
ATOM 2495 O O . GLY B 1 86 ? -0.996 -26.234 4.031 1 96.56 86 GLY B O 1
ATOM 2496 N N . ALA B 1 87 ? -0.101 -27.141 2.162 1 96.94 87 ALA B N 1
ATOM 2497 C CA . ALA B 1 87 ? -0.998 -28.297 2.143 1 96.94 87 ALA B CA 1
ATOM 2498 C C . ALA B 1 87 ? -0.881 -29.094 3.432 1 96.94 87 ALA B C 1
ATOM 2500 O O . ALA B 1 87 ? -1.835 -29.766 3.846 1 96.94 87 ALA B O 1
ATOM 2501 N N . ASP B 1 88 ? 0.243 -29.047 4.082 1 96.56 88 ASP B N 1
ATOM 2502 C CA . ASP B 1 88 ? 0.49 -29.781 5.316 1 96.56 88 ASP B CA 1
ATOM 2503 C C . ASP B 1 88 ? -0.086 -29.031 6.52 1 96.56 88 ASP B C 1
ATOM 2505 O O . ASP B 1 88 ? 0.006 -29.516 7.652 1 96.56 88 ASP B O 1
ATOM 2509 N N . GLY B 1 89 ? -0.562 -27.875 6.312 1 93.38 89 GLY B N 1
ATOM 2510 C CA . GLY B 1 89 ? -1.175 -27.109 7.391 1 93.38 89 GLY B CA 1
ATOM 2511 C C . GLY B 1 89 ? -0.193 -26.203 8.117 1 93.38 89 GLY B C 1
ATOM 2512 O O . GLY B 1 89 ? -0.58 -25.453 9.016 1 93.38 89 GLY B O 1
ATOM 2513 N N . HIS B 1 90 ? 1.019 -26.312 7.73 1 95.06 90 HIS B N 1
ATOM 2514 C CA . HIS B 1 90 ? 2.006 -25.438 8.352 1 95.06 90 HIS B CA 1
ATOM 2515 C C . HIS B 1 90 ? 1.993 -24.062 7.707 1 95.06 90 HIS B C 1
ATOM 2517 O O . HIS B 1 90 ? 1.68 -23.922 6.52 1 95.06 90 HIS B O 1
ATOM 2523 N N . SER B 1 91 ? 2.338 -23.094 8.516 1 93.06 91 SER B N 1
ATOM 2524 C CA . SER B 1 91 ? 2.246 -21.703 8.07 1 93.06 91 SER B CA 1
ATOM 2525 C C . SER B 1 91 ? 3.553 -21.25 7.43 1 93.06 91 SER B C 1
ATOM 2527 O O . SER B 1 91 ? 4.633 -21.688 7.82 1 93.06 91 SER B O 1
ATOM 2529 N N . VAL B 1 92 ? 3.457 -20.391 6.449 1 93.88 92 VAL B N 1
ATOM 2530 C CA . VAL B 1 92 ? 4.551 -19.656 5.812 1 93.88 92 VAL B CA 1
ATOM 2531 C C . VAL B 1 92 ? 4.328 -18.156 5.961 1 93.88 92 VAL B C 1
ATOM 2533 O O . VAL B 1 92 ? 3.283 -17.625 5.566 1 93.88 92 VAL B O 1
ATOM 2536 N N . LYS B 1 93 ? 5.324 -17.5 6.547 1 90.62 93 LYS B N 1
ATOM 2537 C CA . LYS B 1 93 ? 5.215 -16.047 6.66 1 90.62 93 LYS B CA 1
ATOM 2538 C C . LYS B 1 93 ? 5.418 -15.367 5.309 1 90.62 93 LYS B C 1
ATOM 2540 O O . LYS B 1 93 ? 6.43 -15.594 4.641 1 90.62 93 L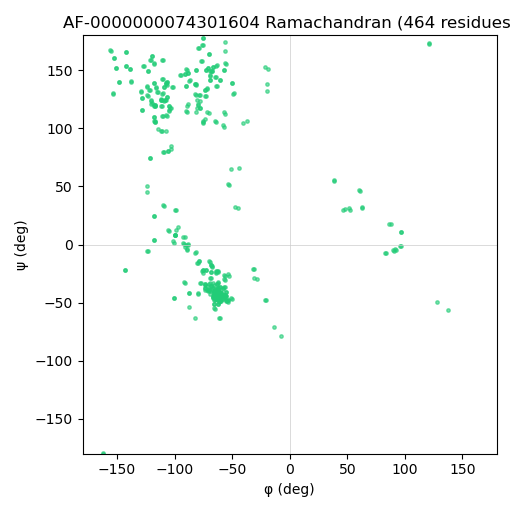YS B O 1
ATOM 2545 N N . LEU B 1 94 ? 4.48 -14.508 4.93 1 92 94 LEU B N 1
ATOM 2546 C CA . LEU B 1 94 ? 4.602 -13.758 3.688 1 92 94 LEU B CA 1
ATOM 2547 C C . LEU B 1 94 ? 5.848 -12.883 3.703 1 92 94 LEU B C 1
ATOM 2549 O O . LEU B 1 94 ? 6.531 -12.75 2.684 1 92 94 LEU B O 1
ATOM 2553 N N . ALA B 1 95 ? 6.137 -12.344 4.883 1 88.56 95 ALA B N 1
ATOM 2554 C CA . ALA B 1 95 ? 7.328 -11.516 5.059 1 88.56 95 ALA B CA 1
ATOM 2555 C C . ALA B 1 95 ? 8.586 -12.266 4.621 1 88.56 95 ALA B C 1
ATOM 2557 O O . ALA B 1 95 ? 9.477 -11.68 3.996 1 88.56 95 ALA B O 1
ATOM 2558 N N . HIS B 1 96 ? 8.625 -13.531 4.961 1 91.69 96 HIS B N 1
ATOM 2559 C CA . HIS B 1 96 ? 9.773 -14.352 4.59 1 91.69 96 HIS B CA 1
ATOM 2560 C C . HIS B 1 96 ? 9.883 -14.508 3.078 1 91.69 96 HIS B C 1
ATOM 2562 O O . HIS B 1 96 ? 10.977 -14.445 2.518 1 91.69 96 HIS B O 1
ATOM 2568 N N . ILE B 1 97 ? 8.797 -14.648 2.457 1 95.44 97 ILE B N 1
ATOM 2569 C CA . ILE B 1 97 ? 8.758 -14.773 1.004 1 95.44 97 ILE B CA 1
ATOM 2570 C C . ILE B 1 97 ? 9.234 -13.469 0.362 1 95.44 97 ILE B C 1
ATOM 2572 O O . ILE B 1 97 ? 10.148 -13.484 -0.47 1 95.44 97 ILE B O 1
ATOM 2576 N N . TYR B 1 98 ? 8.68 -12.352 0.755 1 94.38 98 TYR B N 1
ATOM 2577 C CA . TYR B 1 98 ? 9.016 -11.07 0.157 1 94.38 98 TYR B CA 1
ATOM 2578 C C . TYR B 1 98 ? 10.5 -10.758 0.32 1 94.38 98 TYR B C 1
ATOM 2580 O O . TYR B 1 98 ? 11.148 -10.297 -0.62 1 94.38 98 TYR B O 1
ATOM 2588 N N . SER B 1 99 ? 10.984 -11.07 1.521 1 91.38 99 SER B N 1
ATOM 2589 C CA . SER B 1 99 ? 12.344 -10.68 1.881 1 91.38 99 SER B CA 1
ATOM 2590 C C . SER B 1 99 ? 13.375 -11.344 0.976 1 91.38 99 SER B C 1
ATOM 2592 O O . SER B 1 99 ? 14.484 -10.836 0.804 1 91.38 99 SER B O 1
ATOM 2594 N N . GLN B 1 100 ? 13.047 -12.453 0.355 1 94.88 100 GLN B N 1
ATOM 2595 C CA . GLN B 1 100 ? 13.961 -13.172 -0.522 1 94.88 100 GLN B CA 1
ATOM 2596 C C . GLN B 1 100 ? 14.211 -12.406 -1.814 1 94.88 100 GLN B C 1
ATOM 2598 O O . GLN B 1 100 ? 15.188 -12.656 -2.518 1 94.88 100 GLN B O 1
ATOM 2603 N N . PHE B 1 101 ? 13.43 -11.414 -2.131 1 96.06 101 PHE B N 1
ATOM 2604 C CA . PHE B 1 101 ? 13.484 -10.789 -3.447 1 96.06 101 PHE B CA 1
ATOM 2605 C C . PHE B 1 101 ? 14.164 -9.43 -3.375 1 96.06 101 PHE B C 1
ATOM 2607 O O . PHE B 1 101 ? 14.062 -8.625 -4.305 1 96.06 101 PHE B O 1
ATOM 2614 N N . GLY B 1 102 ? 14.773 -9.172 -2.287 1 91.5 102 GLY B N 1
ATOM 2615 C CA . GLY B 1 102 ? 15.57 -7.965 -2.137 1 91.5 102 GLY B CA 1
ATOM 2616 C C . GLY B 1 102 ? 17.031 -8.172 -2.477 1 91.5 102 GLY B C 1
ATOM 2617 O O . GLY B 1 102 ? 17.828 -7.227 -2.426 1 91.5 102 GLY B O 1
ATOM 2618 N N . GLY B 1 103 ? 17.391 -9.367 -2.871 1 90.19 103 GLY B N 1
ATOM 2619 C CA . GLY B 1 103 ? 18.781 -9.695 -3.172 1 90.19 103 GLY B CA 1
ATOM 2620 C C . GLY B 1 103 ? 19.25 -9.133 -4.5 1 90.19 103 GLY B C 1
ATOM 2621 O O . GLY B 1 103 ? 18.484 -8.508 -5.227 1 90.19 103 GLY B O 1
ATOM 2622 N N . PRO B 1 104 ? 20.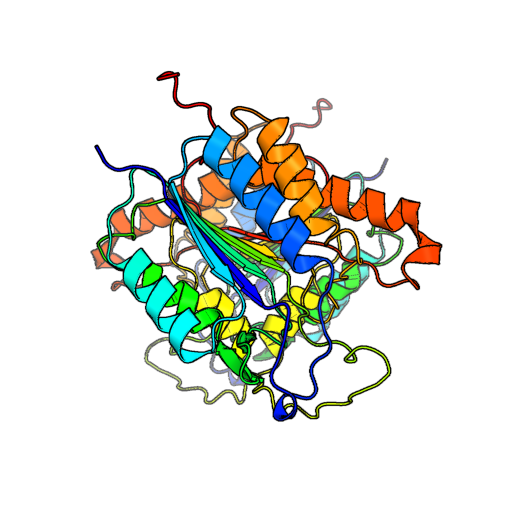469 -9.32 -4.836 1 90.25 104 PRO B N 1
ATOM 2623 C CA . PRO B 1 104 ? 21.125 -8.672 -5.977 1 90.25 104 PRO B CA 1
ATOM 2624 C C . PRO B 1 104 ? 20.484 -9.031 -7.312 1 90.25 104 PRO B C 1
ATOM 2626 O O . PRO B 1 104 ? 20.484 -8.211 -8.234 1 90.25 104 PRO B O 1
ATOM 2629 N N . MET B 1 105 ? 19.953 -10.281 -7.418 1 91.19 105 MET B N 1
ATOM 2630 C CA . MET B 1 105 ? 19.391 -10.727 -8.688 1 91.19 105 MET B CA 1
ATOM 2631 C C . MET B 1 105 ? 18.062 -10.039 -8.969 1 91.19 105 MET B C 1
ATOM 2633 O O . MET B 1 105 ? 17.672 -9.875 -10.125 1 91.19 105 MET B O 1
ATOM 2637 N N . MET B 1 106 ? 17.438 -9.555 -7.859 1 94 106 MET B N 1
ATOM 2638 C CA . MET B 1 106 ? 16.062 -9.102 -8.039 1 94 106 MET B CA 1
ATOM 2639 C C . MET B 1 106 ? 15.914 -7.648 -7.602 1 94 106 MET B C 1
ATOM 2641 O O . MET B 1 106 ? 14.875 -7.023 -7.855 1 94 106 MET B O 1
ATOM 2645 N N . ALA B 1 107 ? 16.906 -7.027 -7.047 1 88.19 107 ALA B N 1
ATOM 2646 C CA . ALA B 1 107 ? 16.797 -5.723 -6.395 1 88.19 107 ALA B CA 1
ATOM 2647 C C . ALA B 1 107 ? 16.266 -4.668 -7.359 1 88.19 107 ALA B C 1
ATOM 2649 O O . ALA B 1 107 ? 15.445 -3.836 -6.984 1 88.19 107 ALA B O 1
ATOM 2650 N N . ALA B 1 108 ? 16.672 -4.73 -8.609 1 90.56 108 ALA B N 1
ATOM 2651 C CA . ALA B 1 108 ? 16.297 -3.688 -9.562 1 90.56 108 ALA B CA 1
ATOM 2652 C C . ALA B 1 108 ? 15.156 -4.148 -10.461 1 90.56 108 ALA B C 1
ATOM 2654 O O . ALA B 1 108 ? 14.758 -3.434 -11.383 1 90.56 108 ALA B O 1
ATOM 2655 N N . LYS B 1 109 ? 14.656 -5.352 -10.203 1 95.31 109 LYS B N 1
ATOM 2656 C CA . LYS B 1 109 ? 13.578 -5.906 -11.016 1 95.31 109 LYS B CA 1
ATOM 2657 C C . LYS B 1 109 ? 12.219 -5.637 -10.375 1 95.31 109 LYS B C 1
ATOM 2659 O O . LYS B 1 109 ? 12.109 -5.543 -9.148 1 95.31 109 LYS B O 1
ATOM 2664 N N . ASN B 1 110 ? 11.242 -5.434 -11.25 1 96.81 110 ASN B N 1
ATOM 2665 C CA . ASN B 1 110 ? 9.891 -5.262 -10.734 1 96.81 110 ASN B CA 1
ATOM 2666 C C . ASN B 1 110 ? 9.297 -6.582 -10.242 1 96.81 110 ASN B C 1
ATOM 2668 O O . ASN B 1 110 ? 9.461 -7.617 -10.898 1 96.81 110 ASN B O 1
ATOM 2672 N N . LYS B 1 111 ? 8.734 -6.543 -9.086 1 97.56 111 LYS B N 1
ATOM 2673 C CA . LYS B 1 111 ? 8.047 -7.707 -8.539 1 97.56 111 LYS B CA 1
ATOM 2674 C C . LYS B 1 111 ? 6.586 -7.391 -8.234 1 97.56 111 LYS B C 1
ATOM 2676 O O . LYS B 1 111 ? 6.277 -6.332 -7.68 1 97.56 111 LYS B O 1
ATOM 2681 N N . LEU B 1 112 ? 5.727 -8.227 -8.625 1 98.25 112 LEU B N 1
ATOM 2682 C CA . LEU B 1 112 ? 4.309 -8.18 -8.281 1 98.25 112 LEU B CA 1
ATOM 2683 C C . LEU B 1 112 ? 3.891 -9.445 -7.543 1 98.25 112 LEU B C 1
ATOM 2685 O O . LEU B 1 112 ? 4.039 -10.555 -8.07 1 98.25 112 LEU B O 1
ATOM 2689 N N . PHE B 1 113 ? 3.4 -9.266 -6.348 1 97.62 113 PHE B N 1
ATOM 2690 C CA . PHE B 1 113 ? 2.834 -10.383 -5.613 1 97.62 113 PHE B CA 1
ATOM 2691 C C . PHE B 1 113 ? 1.319 -10.25 -5.504 1 97.62 113 PHE B C 1
ATOM 2693 O O . PHE B 1 113 ? 0.808 -9.18 -5.172 1 97.62 113 PHE B O 1
ATOM 2700 N N . LEU B 1 114 ? 0.614 -11.281 -5.828 1 97.44 114 LEU B N 1
ATOM 2701 C CA . LEU B 1 114 ? -0.824 -11.391 -5.617 1 97.44 114 LEU B CA 1
ATOM 2702 C C . LEU B 1 114 ? -1.131 -12.375 -4.492 1 97.44 114 LEU B C 1
ATOM 2704 O O . LEU B 1 114 ? -0.729 -13.539 -4.555 1 97.44 114 LEU B O 1
ATOM 2708 N N . VAL B 1 115 ? -1.842 -11.914 -3.523 1 94.06 115 VAL B N 1
ATOM 2709 C CA . VAL B 1 115 ? -2.131 -12.758 -2.367 1 94.06 115 VAL B CA 1
ATOM 2710 C C . VAL B 1 115 ? -3.635 -12.984 -2.256 1 94.06 115 VAL B C 1
ATOM 2712 O O . VAL B 1 115 ? -4.395 -12.047 -1.986 1 94.06 115 VAL B O 1
ATOM 2715 N N . GLN B 1 116 ? -4.066 -14.172 -2.512 1 91.62 116 GLN B N 1
ATOM 2716 C CA . GLN B 1 116 ? -5.438 -14.641 -2.336 1 91.62 116 GLN B CA 1
ATOM 2717 C C . GLN B 1 116 ? -5.555 -15.555 -1.12 1 91.62 116 GLN B C 1
ATOM 2719 O O . GLN B 1 116 ? -5.457 -16.781 -1.245 1 91.62 116 GLN B O 1
ATOM 2724 N N . ALA B 1 117 ? -5.633 -14.992 -0.003 1 86.44 117 ALA B N 1
ATOM 2725 C CA . ALA B 1 117 ? -5.75 -15.688 1.275 1 86.44 117 ALA B CA 1
ATOM 2726 C C . ALA B 1 117 ? -6.504 -14.844 2.295 1 86.44 117 ALA B C 1
ATOM 2728 O O . ALA B 1 117 ? -6.488 -13.609 2.219 1 86.44 117 ALA B O 1
ATOM 2729 N N . CYS B 1 118 ? -7.129 -15.523 3.189 1 69.31 118 CYS B N 1
ATOM 2730 C CA . CYS B 1 118 ? -7.781 -14.781 4.262 1 69.31 118 CYS B CA 1
ATOM 2731 C C . CYS B 1 118 ? -6.75 -14.109 5.164 1 69.31 118 CYS B C 1
ATOM 2733 O O . CYS B 1 118 ? -5.625 -14.586 5.293 1 69.31 118 CYS B O 1
ATOM 2735 N N . ARG B 1 119 ? -7.074 -12.984 5.75 1 57.09 119 ARG B N 1
ATOM 2736 C CA . ARG B 1 119 ? -6.125 -12.234 6.562 1 57.09 119 ARG B CA 1
ATOM 2737 C C . ARG B 1 119 ? -6.68 -11.992 7.965 1 57.09 119 ARG B C 1
ATOM 2739 O O . ARG B 1 119 ? -6.531 -10.898 8.516 1 57.09 119 ARG B O 1
ATOM 2746 N N . GLY B 1 120 ? -7.215 -12.906 8.812 1 56.78 120 GLY B N 1
ATOM 2747 C CA . GLY B 1 120 ? -7.547 -12.859 10.227 1 56.78 120 GLY B CA 1
ATOM 2748 C C . GLY B 1 120 ? -8.969 -13.289 10.516 1 56.78 120 GLY B C 1
ATOM 2749 O O . GLY B 1 120 ? -9.328 -13.531 11.672 1 56.78 120 GLY B O 1
ATOM 2750 N N . SER B 1 121 ? -10.047 -12.703 9.75 1 49.88 121 SER B N 1
ATOM 2751 C CA . SER B 1 121 ? -11.359 -12.922 10.352 1 49.88 121 SER B CA 1
ATOM 2752 C C . SER B 1 121 ? -11.633 -14.414 10.555 1 49.88 121 SER B C 1
ATOM 2754 O O . SER B 1 121 ? -10.922 -15.258 10 1 49.88 121 SER B O 1
ATOM 2756 N N . GLU B 1 122 ? -12.859 -14.641 11.484 1 41.69 122 GLU B N 1
ATOM 2757 C CA . GLU B 1 122 ? -13.43 -15.945 11.797 1 41.69 122 GLU B CA 1
ATOM 2758 C C . GLU B 1 122 ? -13.383 -16.875 10.586 1 41.69 122 GLU B C 1
ATOM 2760 O O . GLU B 1 122 ? -13.656 -16.453 9.469 1 41.69 122 GLU B O 1
ATOM 2765 N N . LEU B 1 123 ? -12.336 -17.938 10.727 1 37.75 123 LEU B N 1
ATOM 2766 C CA . LEU B 1 123 ? -12.555 -19.109 9.875 1 37.75 123 LEU B CA 1
ATOM 2767 C C . LEU B 1 123 ? -14.008 -19.188 9.43 1 37.75 123 LEU B C 1
ATOM 2769 O O . LEU B 1 123 ? -14.906 -18.719 10.133 1 37.75 123 LEU B O 1
ATOM 2773 N N . ASP B 1 124 ? -14.281 -19.484 8.305 1 37 124 ASP B N 1
ATOM 2774 C CA . ASP B 1 124 ? -15.633 -20.016 8.133 1 37 124 ASP B CA 1
ATOM 2775 C C . ASP B 1 124 ? -16.172 -20.562 9.445 1 37 124 ASP B C 1
ATOM 2777 O O . ASP B 1 124 ? -15.414 -20.922 10.344 1 37 124 ASP B O 1
ATOM 2781 N N . GLU B 1 125 ? -17.578 -20.594 9.703 1 35.69 125 GLU B N 1
ATOM 2782 C CA . GLU B 1 125 ? -18.391 -21.172 10.766 1 35.69 125 GLU B CA 1
ATOM 2783 C C . GLU B 1 125 ? -17.641 -22.297 11.477 1 35.69 125 GLU B C 1
ATOM 2785 O O . GLU B 1 125 ? -17.969 -22.641 12.617 1 35.69 125 GLU B O 1
ATOM 2790 N N . GLY B 1 126 ? -16.953 -23.344 10.961 1 31.72 126 GLY B N 1
ATOM 2791 C CA . GLY B 1 126 ? -16.734 -24.516 11.797 1 31.72 126 GLY B CA 1
ATOM 2792 C C . GLY B 1 126 ? -15.555 -24.359 12.727 1 31.72 126 GLY B C 1
ATOM 2793 O O . GLY B 1 126 ? -15.398 -25.156 13.672 1 31.72 126 GLY B O 1
ATOM 2794 N N . VAL B 1 127 ? -14.219 -24.188 12.32 1 33 127 VAL B N 1
ATOM 2795 C CA . VAL B 1 127 ? -13.164 -24.453 13.289 1 33 127 VAL B CA 1
ATOM 2796 C C . VAL B 1 127 ? -12.523 -23.141 13.742 1 33 127 VAL B C 1
ATOM 2798 O O . VAL B 1 127 ? -12.031 -22.375 12.922 1 33 127 VAL B O 1
ATOM 2801 N N . GLU B 1 128 ? -12.891 -22.578 14.852 1 33.06 128 GLU B N 1
ATOM 2802 C CA . GLU B 1 128 ? -12.234 -21.547 15.664 1 33.06 128 GLU B CA 1
ATOM 2803 C C . GLU B 1 128 ? -10.742 -21.844 15.82 1 33.06 128 GLU B C 1
ATOM 2805 O O . GLU B 1 128 ? -10.359 -22.781 16.516 1 33.06 128 GLU B O 1
ATOM 2810 N N . VAL B 1 129 ? -9.969 -21.828 14.953 1 32.06 129 VAL B N 1
ATOM 2811 C CA . VAL B 1 129 ? -8.586 -22.078 15.352 1 32.06 129 VAL B CA 1
ATOM 2812 C C . VAL B 1 129 ? -8.023 -20.828 16.031 1 32.06 129 VAL B C 1
ATOM 2814 O O . VAL B 1 129 ? -8.109 -19.719 15.492 1 32.06 129 VAL B O 1
ATOM 2817 N N . GLU B 1 130 ? -7.883 -20.875 17.312 1 31.17 130 GLU B N 1
ATOM 2818 C CA . GLU B 1 130 ? -7.164 -19.922 18.141 1 31.17 130 GLU B CA 1
ATOM 2819 C C . GLU B 1 130 ? -5.73 -19.719 17.656 1 31.17 130 GLU B C 1
ATOM 2821 O O . GLU B 1 130 ? -4.855 -20.547 17.938 1 31.17 130 GLU B O 1
ATOM 2826 N N . ILE B 1 131 ? -5.512 -19.438 16.453 1 34 131 ILE B N 1
ATOM 2827 C CA . ILE B 1 131 ? -4.086 -19.406 16.141 1 34 131 ILE B CA 1
ATOM 2828 C C . ILE B 1 131 ? -3.438 -18.188 16.812 1 34 131 ILE B C 1
ATOM 2830 O O . ILE B 1 131 ? -3.953 -17.078 16.719 1 34 131 ILE B O 1
ATOM 2834 N N . ASP B 1 132 ? -2.6 -18.391 17.75 1 32.16 132 ASP B N 1
ATOM 2835 C CA . ASP B 1 132 ? -1.66 -17.516 18.438 1 32.16 132 ASP B CA 1
ATOM 2836 C C . ASP B 1 132 ? -0.892 -16.641 17.453 1 32.16 132 ASP B C 1
ATOM 2838 O O . ASP B 1 132 ? 0.202 -17 17.016 1 32.16 132 ASP B O 1
ATOM 2842 N N . SER B 1 133 ? -1.438 -16.281 16.406 1 37.81 133 SER B N 1
ATOM 2843 C CA . SER B 1 133 ? -0.691 -15.523 15.406 1 37.81 133 SER B CA 1
ATOM 2844 C C . SER B 1 133 ? -0.108 -14.25 16 1 37.81 133 SER B C 1
ATOM 2846 O O . SER B 1 133 ? -0.814 -13.484 16.656 1 37.81 133 SER B O 1
ATOM 2848 N N . SER B 1 134 ? 1.142 -14.258 16.312 1 37.5 134 SER B N 1
ATOM 2849 C CA . SER B 1 134 ? 1.916 -13.195 16.938 1 37.5 134 SER B CA 1
ATO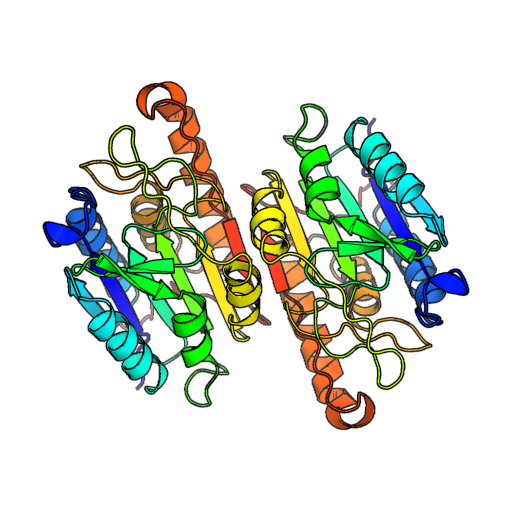M 2850 C C . SER B 1 134 ? 1.682 -11.852 16.25 1 37.5 134 SER B C 1
ATOM 2852 O O . SER B 1 134 ? 1.477 -11.805 15.031 1 37.5 134 SER B O 1
ATOM 2854 N N . GLU B 1 135 ? 1.374 -10.758 16.969 1 40.59 135 GLU B N 1
ATOM 2855 C CA . GLU B 1 135 ? 1.188 -9.312 16.922 1 40.59 135 GLU B CA 1
ATOM 2856 C C . GLU B 1 135 ? 2.051 -8.68 15.828 1 40.59 135 GLU B C 1
ATOM 2858 O O . GLU B 1 135 ? 1.629 -7.73 15.164 1 40.59 135 GLU B O 1
ATOM 2863 N N . ASP B 1 136 ? 3.307 -9.234 15.406 1 44.31 136 ASP B N 1
ATOM 2864 C CA . ASP B 1 136 ? 4.516 -8.805 14.711 1 44.31 136 ASP B CA 1
ATOM 2865 C C . ASP B 1 136 ? 4.398 -9.039 13.203 1 44.31 136 ASP B C 1
ATOM 2867 O O . ASP B 1 136 ? 5.125 -8.438 12.414 1 44.31 136 ASP B O 1
ATOM 2871 N N . ASP B 1 137 ? 3.34 -9.594 12.727 1 50.91 137 ASP B N 1
ATOM 2872 C CA . ASP B 1 137 ? 3.531 -10.25 11.438 1 50.91 137 ASP B CA 1
ATOM 2873 C C . ASP B 1 137 ? 3.236 -9.281 10.289 1 50.91 137 ASP B C 1
ATOM 2875 O O . ASP B 1 137 ? 3.959 -9.258 9.289 1 50.91 137 ASP B O 1
ATOM 2879 N N . CYS B 1 138 ? 2.254 -8.297 10.453 1 51.75 138 CYS B N 1
ATOM 2880 C CA . CYS B 1 138 ? 1.922 -7.5 9.281 1 51.75 138 CYS B CA 1
ATOM 2881 C C . CYS B 1 138 ? 2.955 -6.402 9.062 1 51.75 138 CYS B C 1
ATOM 2883 O O . CYS B 1 138 ? 3.354 -6.137 7.93 1 51.75 138 CYS B O 1
ATOM 2885 N N . VAL B 1 139 ? 3.406 -5.727 10.242 1 54.59 139 VAL B N 1
ATOM 2886 C CA . VAL B 1 139 ? 4.469 -4.738 10.109 1 54.59 139 VAL B CA 1
ATOM 2887 C C . VAL B 1 139 ? 5.699 -5.379 9.461 1 54.59 139 VAL B C 1
ATOM 2889 O O . VAL B 1 139 ? 6.273 -4.832 8.523 1 54.59 139 VAL B O 1
ATOM 2892 N N . TYR B 1 140 ? 5.867 -6.531 10.016 1 60 140 TYR B N 1
ATOM 2893 C CA . TYR B 1 140 ? 7.012 -7.254 9.477 1 60 140 TYR B CA 1
ATOM 2894 C C . TYR B 1 140 ? 6.801 -7.574 7.996 1 60 140 TYR B C 1
ATOM 2896 O O . TYR B 1 140 ? 7.734 -7.477 7.195 1 60 140 TYR B O 1
ATOM 2904 N N . GLU B 1 141 ? 5.539 -7.797 7.75 1 68.62 141 GLU B N 1
ATOM 2905 C CA . GLU B 1 141 ? 5.23 -8.125 6.359 1 68.62 141 GLU B CA 1
ATOM 2906 C C . GLU B 1 141 ? 5.496 -6.93 5.445 1 68.62 141 GLU B C 1
ATOM 2908 O O . GLU B 1 141 ? 6.191 -7.062 4.434 1 68.62 141 GLU B O 1
ATOM 2913 N N . CYS B 1 142 ? 5.062 -5.809 5.887 1 67.12 142 CYS B N 1
ATOM 2914 C CA . CYS B 1 142 ? 5.254 -4.621 5.062 1 67.12 142 CYS B CA 1
ATOM 2915 C C . CYS B 1 142 ? 6.727 -4.234 4.996 1 67.12 142 CYS B C 1
ATOM 2917 O O . CYS B 1 142 ? 7.219 -3.811 3.949 1 67.12 142 CYS B O 1
ATOM 2919 N N . GLN B 1 143 ? 7.445 -4.477 6.094 1 68.94 143 GLN B N 1
ATOM 2920 C CA . GLN B 1 143 ? 8.867 -4.16 6.172 1 68.94 143 GLN B CA 1
ATOM 2921 C C . GLN B 1 143 ? 9.68 -5.062 5.246 1 68.94 143 GLN B C 1
ATOM 2923 O O . GLN B 1 143 ? 10.773 -4.695 4.82 1 68.94 143 GLN B O 1
ATOM 2928 N N . SER B 1 144 ? 9.102 -6.094 5.012 1 79.44 144 SER B N 1
ATOM 2929 C CA . SER B 1 144 ? 9.867 -7.105 4.297 1 79.44 144 SER B CA 1
ATOM 2930 C C . SER B 1 144 ? 9.719 -6.953 2.787 1 79.44 144 SER B C 1
ATOM 2932 O O . SER B 1 144 ? 10.43 -7.605 2.016 1 79.44 144 SER B O 1
ATOM 2934 N N . ILE B 1 145 ? 8.891 -6.043 2.365 1 89.75 145 ILE B N 1
ATOM 2935 C CA . ILE B 1 145 ? 8.68 -5.828 0.938 1 89.75 145 ILE B CA 1
ATOM 2936 C C . ILE B 1 145 ? 9.844 -5.035 0.355 1 89.75 145 ILE B C 1
ATOM 2938 O O . ILE B 1 145 ? 10.086 -3.895 0.757 1 89.75 145 ILE B O 1
ATOM 2942 N N . PRO B 1 146 ? 10.578 -5.613 -0.563 1 91.62 146 PRO B N 1
ATOM 2943 C CA . PRO B 1 146 ? 11.727 -4.914 -1.14 1 91.62 146 PRO B CA 1
ATOM 2944 C C . PRO B 1 146 ? 11.312 -3.744 -2.033 1 91.62 146 PRO B C 1
ATOM 2946 O O . PRO B 1 146 ? 10.141 -3.621 -2.395 1 91.62 146 PRO B O 1
ATOM 2949 N N . ASN B 1 147 ? 12.305 -2.906 -2.287 1 90 147 ASN B N 1
ATOM 2950 C CA . ASN B 1 147 ? 12.07 -1.867 -3.285 1 90 147 ASN B CA 1
ATOM 2951 C C . ASN B 1 147 ? 11.641 -2.461 -4.625 1 90 147 ASN B C 1
ATOM 2953 O O . ASN B 1 147 ? 11.891 -3.637 -4.895 1 90 147 ASN B O 1
ATOM 2957 N N . GLU B 1 148 ? 10.938 -1.703 -5.461 1 95 148 GLU B N 1
ATOM 2958 C CA . GLU B 1 148 ? 10.453 -2.07 -6.789 1 95 148 GLU B CA 1
ATOM 2959 C C . GLU B 1 148 ? 9.469 -3.234 -6.715 1 95 148 GLU B C 1
ATOM 2961 O O . GLU B 1 148 ? 9.438 -4.09 -7.602 1 95 148 GLU B O 1
ATOM 2966 N N . THR B 1 149 ? 8.719 -3.299 -5.629 1 96.06 149 THR B N 1
ATOM 2967 C CA . THR B 1 149 ? 7.754 -4.371 -5.418 1 96.06 149 THR B CA 1
ATOM 2968 C C . THR B 1 149 ? 6.363 -3.801 -5.168 1 96.06 149 THR B C 1
ATOM 2970 O O . THR B 1 149 ? 6.211 -2.812 -4.445 1 96.06 149 THR B O 1
ATOM 2973 N N . VAL B 1 150 ? 5.375 -4.406 -5.793 1 96.81 150 VAL B N 1
ATOM 2974 C CA . VAL B 1 150 ? 3.967 -4.184 -5.488 1 96.81 150 VAL B CA 1
ATOM 2975 C C . VAL B 1 150 ? 3.344 -5.473 -4.953 1 96.81 150 VAL B C 1
ATOM 2977 O O . VAL B 1 150 ? 3.582 -6.555 -5.496 1 96.81 150 VAL B O 1
ATOM 2980 N N . VAL B 1 151 ? 2.658 -5.324 -3.863 1 95.31 151 VAL B N 1
ATOM 2981 C CA . VAL B 1 151 ? 1.91 -6.449 -3.316 1 95.31 151 VAL B CA 1
ATOM 2982 C C . VAL B 1 151 ? 0.417 -6.133 -3.324 1 95.31 151 VAL B C 1
ATOM 2984 O O . VAL B 1 151 ? -0.015 -5.141 -2.732 1 95.31 151 VAL B O 1
ATOM 2987 N N . ALA B 1 152 ? -0.335 -6.934 -4.023 1 95.25 152 ALA B N 1
ATOM 2988 C CA . ALA B 1 152 ? -1.787 -6.785 -4.062 1 95.25 152 ALA B CA 1
ATOM 2989 C C . ALA B 1 152 ? -2.471 -7.883 -3.25 1 95.25 152 ALA B C 1
ATOM 2991 O O . ALA B 1 152 ? -2.197 -9.07 -3.443 1 95.25 152 ALA B O 1
ATOM 2992 N N . TYR B 1 153 ? -3.285 -7.465 -2.375 1 91.12 153 TYR B N 1
ATOM 2993 C CA . TYR B 1 153 ? -4.027 -8.375 -1.51 1 91.12 153 TYR B CA 1
ATOM 2994 C C . TYR B 1 153 ? -5.488 -8.453 -1.925 1 91.12 153 TYR B C 1
ATOM 2996 O O . TYR B 1 153 ? -6.117 -7.434 -2.211 1 91.12 153 TYR B O 1
ATOM 3004 N N . ALA B 1 154 ? -6.027 -9.664 -1.87 1 89.38 154 ALA B N 1
ATOM 3005 C CA . ALA B 1 154 ? -7.43 -9.867 -2.229 1 89.38 154 ALA B CA 1
ATOM 3006 C C . ALA B 1 154 ? -8.359 -9.234 -1.194 1 89.38 154 ALA B C 1
ATOM 3008 O O . ALA B 1 154 ? -9.492 -8.875 -1.51 1 89.38 154 ALA B O 1
ATOM 3009 N N . THR B 1 155 ? -7.906 -9.164 -0.01 1 79.31 155 THR B N 1
ATOM 3010 C CA . THR B 1 155 ? -8.719 -8.578 1.046 1 79.31 155 THR B CA 1
ATOM 3011 C C . THR B 1 155 ? -7.871 -7.695 1.956 1 79.31 155 THR B C 1
ATOM 3013 O O . THR B 1 155 ? -6.656 -7.883 2.051 1 79.31 155 THR B O 1
ATOM 3016 N N . ALA B 1 156 ? -8.602 -6.738 2.459 1 67.06 156 ALA B N 1
ATOM 3017 C CA . ALA B 1 156 ? -7.949 -5.941 3.492 1 67.06 156 ALA B CA 1
ATOM 3018 C C . ALA B 1 156 ? -7.688 -6.777 4.742 1 67.06 156 ALA B C 1
ATOM 3020 O O . ALA B 1 156 ? -8.32 -7.812 4.949 1 67.06 156 ALA B O 1
ATOM 3021 N N . PRO B 1 157 ? -6.617 -6.363 5.508 1 62.53 157 PRO B N 1
ATOM 3022 C CA . PRO B 1 157 ? -6.328 -7.105 6.734 1 62.53 157 PRO B CA 1
ATOM 3023 C C . PRO B 1 157 ? -7.559 -7.289 7.617 1 62.53 157 PRO B C 1
ATOM 3025 O O . PRO B 1 157 ? -8.367 -6.367 7.758 1 62.53 157 PRO B O 1
ATOM 3028 N N . GLY B 1 158 ? -7.723 -8.414 8.18 1 62.09 158 GLY B N 1
ATOM 3029 C CA . GLY B 1 158 ? -8.828 -8.703 9.086 1 62.09 158 GLY B CA 1
ATOM 3030 C C . GLY B 1 158 ? -10.055 -9.242 8.375 1 62.09 158 GLY B C 1
ATOM 3031 O O . GLY B 1 158 ? -11.023 -9.641 9.016 1 62.09 158 GLY B O 1
ATOM 3032 N N . TYR B 1 159 ? -9.938 -9.25 7.062 1 62.91 159 TYR B N 1
ATOM 3033 C CA . TYR B 1 159 ? -11.094 -9.703 6.301 1 62.91 159 TYR B CA 1
ATOM 3034 C C . TYR B 1 159 ? -10.812 -11.039 5.625 1 62.91 159 TYR B C 1
ATOM 3036 O O . TYR B 1 159 ? -9.664 -11.484 5.57 1 62.91 159 TYR B O 1
ATOM 3044 N N . SER B 1 160 ? -11.852 -11.719 5.301 1 65.56 160 SER B N 1
ATOM 3045 C CA . SER B 1 160 ? -11.766 -13.016 4.633 1 65.56 160 SER B CA 1
ATOM 3046 C C . SER B 1 160 ? -11.773 -12.852 3.115 1 65.56 160 SER B C 1
ATOM 3048 O O . SER B 1 160 ? -12.43 -11.961 2.584 1 65.56 160 SER B O 1
ATOM 3050 N N . ALA B 1 161 ? -10.875 -13.633 2.506 1 67.56 161 ALA B N 1
ATOM 3051 C CA . ALA B 1 161 ? -10.891 -13.703 1.046 1 67.56 161 ALA B CA 1
ATOM 3052 C C . ALA B 1 161 ? -11.82 -14.812 0.563 1 67.56 161 ALA B C 1
ATOM 3054 O O . ALA B 1 161 ? -11.68 -15.969 0.968 1 67.56 161 ALA B O 1
ATOM 3055 N N . PHE B 1 162 ? -12.836 -14.422 -0.2 1 63.06 162 PHE B N 1
ATOM 3056 C CA . PHE B 1 162 ? -13.898 -15.336 -0.607 1 63.06 162 PHE B CA 1
ATOM 3057 C C . PHE B 1 162 ? -13.43 -16.234 -1.75 1 63.06 162 PHE B C 1
ATOM 3059 O O . PHE B 1 162 ? -12.75 -15.766 -2.666 1 63.06 162 PHE B O 1
ATOM 3066 N N . MET B 1 163 ? -13.617 -17.5 -1.581 1 64.25 163 MET B N 1
ATOM 3067 C CA . MET B 1 163 ? -13.414 -18.5 -2.629 1 64.25 163 MET B CA 1
ATOM 3068 C C . MET B 1 163 ? -14.734 -19.094 -3.078 1 64.25 163 MET B C 1
ATOM 3070 O O . MET B 1 163 ? -15.422 -19.75 -2.291 1 64.25 163 MET B O 1
ATOM 3074 N N . HIS B 1 164 ? -15.047 -18.703 -4.34 1 70.56 164 HIS B N 1
ATOM 3075 C CA . HIS B 1 164 ? -16.203 -19.328 -4.961 1 70.56 164 HIS B CA 1
ATOM 3076 C C . HIS B 1 164 ? -15.812 -20.625 -5.684 1 70.56 164 HIS B C 1
ATOM 3078 O O . HIS B 1 164 ? -14.68 -20.75 -6.156 1 70.56 164 HIS B O 1
ATOM 3084 N N . PRO B 1 165 ? -16.719 -21.609 -5.719 1 71.75 165 PRO B N 1
ATOM 3085 C CA . PRO B 1 165 ? -16.391 -22.844 -6.441 1 71.75 165 PRO B CA 1
ATOM 3086 C C . PRO B 1 165 ? -15.93 -22.578 -7.875 1 71.75 165 PRO B C 1
ATOM 3088 O O . PRO B 1 165 ? -15.18 -23.375 -8.438 1 71.75 165 PRO B O 1
ATOM 3091 N N . THR B 1 166 ? -16.375 -21.5 -8.445 1 74.06 166 THR B N 1
ATOM 3092 C CA . THR B 1 166 ? -15.969 -21.188 -9.805 1 74.06 166 THR B CA 1
ATOM 3093 C C . THR B 1 166 ? -14.711 -20.312 -9.812 1 74.06 166 THR B C 1
ATOM 3095 O O . THR B 1 166 ? -14.242 -19.891 -10.875 1 74.06 166 THR B O 1
ATOM 3098 N N . GLY B 1 167 ? -14.164 -20.125 -8.664 1 83.38 167 GLY B N 1
ATOM 3099 C CA . GLY B 1 167 ? -12.938 -19.344 -8.562 1 83.38 167 GLY B CA 1
ATOM 3100 C C . GLY B 1 167 ? -13.078 -18.141 -7.66 1 83.38 167 GLY B C 1
ATOM 3101 O O . GLY B 1 167 ? -14.164 -17.875 -7.133 1 83.38 167 GLY B O 1
ATOM 3102 N N . SER B 1 168 ? -11.969 -17.516 -7.449 1 88.81 168 SER B N 1
ATOM 3103 C CA . SER B 1 168 ? -11.984 -16.297 -6.652 1 88.81 168 SER B CA 1
ATOM 3104 C C . SER B 1 168 ? -12.266 -15.078 -7.52 1 88.81 168 SER B C 1
ATOM 3106 O O . SER B 1 168 ? -11.859 -15.023 -8.68 1 88.81 168 SER B O 1
ATOM 3108 N N . VAL B 1 169 ? -13.039 -14.148 -7.035 1 88.69 169 VAL B N 1
ATOM 3109 C CA . VAL B 1 169 ? -13.375 -12.93 -7.762 1 88.69 169 VAL B CA 1
ATOM 3110 C C . VAL B 1 169 ? -12.109 -12.125 -8.039 1 88.69 169 VAL B C 1
ATOM 3112 O O . VAL B 1 169 ? -11.922 -11.609 -9.141 1 88.69 169 VAL B O 1
ATOM 3115 N N . PHE B 1 170 ? -11.172 -12.102 -7.094 1 93.56 170 PHE B N 1
ATOM 3116 C CA . PHE B 1 170 ? -9.938 -11.328 -7.18 1 93.56 170 PHE B CA 1
ATOM 3117 C C . PHE B 1 170 ? -9.055 -11.836 -8.312 1 93.56 170 PHE B C 1
ATOM 3119 O O . PHE B 1 170 ? -8.688 -11.078 -9.211 1 93.56 170 PHE B O 1
ATOM 3126 N N . LEU B 1 171 ? -8.703 -13.094 -8.359 1 95.69 171 LEU B N 1
ATOM 3127 C CA . LEU B 1 171 ? -7.793 -13.648 -9.352 1 95.69 171 LEU B CA 1
ATOM 3128 C C . LEU B 1 171 ? -8.461 -13.727 -10.719 1 95.69 171 LEU B C 1
ATOM 3130 O O . LEU B 1 171 ? -7.801 -13.539 -11.742 1 95.69 171 LEU B O 1
ATOM 3134 N N . ARG B 1 172 ? -9.789 -14.039 -10.711 1 93.81 172 ARG B N 1
ATOM 3135 C CA . ARG B 1 172 ? -10.5 -14.023 -11.977 1 93.81 172 ARG B CA 1
ATOM 3136 C C . ARG B 1 172 ? -10.469 -12.633 -12.609 1 93.81 172 ARG B C 1
ATOM 3138 O O . ARG B 1 172 ? -10.188 -12.492 -13.805 1 93.81 172 ARG B O 1
ATOM 3145 N N . THR B 1 173 ? -10.789 -11.625 -11.797 1 94.94 173 THR B N 1
ATOM 3146 C CA . THR B 1 173 ? -10.773 -10.25 -12.281 1 94.94 173 THR B CA 1
ATOM 3147 C C . THR B 1 173 ? -9.383 -9.859 -12.766 1 94.94 173 THR B C 1
ATOM 3149 O O . THR B 1 173 ? -9.234 -9.195 -13.797 1 94.94 173 THR B O 1
ATOM 3152 N N . PHE B 1 174 ? -8.391 -10.242 -12.016 1 97 174 PHE B N 1
ATOM 3153 C CA . PHE B 1 174 ? -7.016 -9.984 -12.422 1 97 174 PHE B CA 1
ATOM 3154 C C . PHE B 1 174 ? -6.746 -10.531 -13.812 1 97 174 PHE B C 1
ATOM 3156 O O . PHE B 1 174 ? -6.234 -9.82 -14.68 1 97 174 PHE B O 1
ATOM 3163 N N . CYS B 1 175 ? -7.113 -11.75 -14.062 1 96.81 175 CYS B N 1
ATOM 3164 C CA . CYS B 1 175 ? -6.883 -12.383 -15.359 1 96.81 175 CYS B CA 1
ATOM 3165 C C . CYS B 1 175 ? -7.621 -11.648 -16.469 1 96.81 175 CYS B C 1
ATOM 3167 O O . CYS B 1 175 ? -7.07 -11.43 -17.547 1 96.81 175 CYS B O 1
ATOM 3169 N N . ASP B 1 176 ? -8.867 -11.273 -16.172 1 96.12 176 ASP B N 1
ATOM 3170 C CA . ASP B 1 176 ? -9.633 -10.516 -17.156 1 96.12 176 ASP B CA 1
ATOM 3171 C C . ASP B 1 176 ? -8.898 -9.234 -17.547 1 96.12 176 ASP B C 1
ATOM 3173 O O . ASP B 1 176 ? -8.805 -8.898 -18.734 1 96.12 176 ASP B O 1
ATOM 3177 N N . LEU B 1 177 ? -8.398 -8.562 -16.594 1 96.75 177 LEU B N 1
ATOM 3178 C CA . LEU B 1 177 ? -7.746 -7.277 -16.844 1 96.75 177 LEU B CA 1
ATOM 3179 C C . LEU B 1 177 ? -6.43 -7.477 -17.578 1 96.75 177 LEU B C 1
ATOM 3181 O O . LEU B 1 177 ? -6.055 -6.652 -18.422 1 96.75 177 LEU B O 1
ATOM 3185 N N . VAL B 1 178 ? -5.664 -8.523 -17.234 1 96.38 178 VAL B N 1
ATOM 3186 C CA . VAL B 1 178 ? -4.434 -8.828 -17.953 1 96.38 178 VAL B CA 1
ATOM 3187 C C . VAL B 1 178 ? -4.738 -9.008 -19.438 1 96.38 178 VAL B C 1
ATOM 3189 O O . VAL B 1 178 ? -3.975 -8.547 -20.297 1 96.38 178 VAL B O 1
ATOM 3192 N N . GLU B 1 179 ? -5.863 -9.578 -19.734 1 93.69 179 GLU B N 1
ATOM 3193 C CA . GLU B 1 179 ? -6.254 -9.852 -21.109 1 93.69 179 GLU B CA 1
ATOM 3194 C C . GLU B 1 179 ? -6.77 -8.586 -21.797 1 93.69 179 GLU B C 1
ATOM 3196 O O . GLU B 1 179 ? -6.531 -8.383 -22.984 1 93.69 179 GLU B O 1
ATOM 3201 N N . GLU B 1 180 ? -7.406 -7.727 -21.047 1 92.12 180 GLU B N 1
ATOM 3202 C CA . GLU B 1 180 ? -8.086 -6.555 -21.594 1 92.12 180 GLU B CA 1
ATOM 3203 C C . GLU B 1 180 ? -7.133 -5.371 -21.703 1 92.12 180 GLU B C 1
ATOM 3205 O O . GLU B 1 180 ? -7.285 -4.527 -22.594 1 92.12 180 GLU B O 1
ATOM 3210 N N . CYS B 1 181 ? -6.352 -5.227 -20.688 1 80.81 181 CYS B N 1
ATOM 3211 C CA . CYS B 1 181 ? -5.641 -3.969 -20.5 1 80.81 181 CYS B CA 1
ATOM 3212 C C . CYS B 1 181 ? -4.18 -4.098 -20.906 1 80.81 181 CYS B C 1
ATOM 3214 O O . CYS B 1 181 ? -3.291 -4.129 -20.062 1 80.81 181 CYS B O 1
ATOM 3216 N N . GLU B 1 182 ? -3.977 -3.967 -22.203 1 82.44 182 GLU B N 1
ATOM 3217 C CA . GLU B 1 182 ? -2.607 -3.994 -22.703 1 82.44 182 GLU B CA 1
ATOM 3218 C C . GLU B 1 182 ? -1.904 -2.66 -22.469 1 82.44 182 GLU B C 1
ATOM 3220 O O . GLU B 1 182 ? -2.459 -1.599 -22.766 1 82.44 182 GLU B O 1
ATOM 3225 N N . GLY B 1 183 ? -0.78 -2.711 -21.781 1 86.44 183 GLY B N 1
ATOM 3226 C CA . GLY B 1 183 ? 0.08 -1.541 -21.688 1 86.44 183 GLY B CA 1
ATOM 3227 C C . GLY B 1 183 ? -0.28 -0.626 -20.531 1 86.44 183 GLY B C 1
ATOM 3228 O O . GLY B 1 183 ? 0.127 0.538 -20.516 1 86.44 183 GLY B O 1
ATOM 3229 N N . TRP B 1 184 ? -1.021 -1.103 -19.578 1 92.38 184 TRP B N 1
ATOM 3230 C CA . TRP B 1 184 ? -1.373 -0.274 -18.438 1 92.38 184 TRP B CA 1
ATOM 3231 C C . TRP B 1 184 ? -0.249 -0.264 -17.406 1 92.38 184 TRP B C 1
ATOM 3233 O O . TRP B 1 184 ? 0.389 -1.292 -17.172 1 92.38 184 TRP B O 1
ATOM 3243 N N . GLU B 1 185 ? -0.062 0.974 -16.906 1 95.5 185 GLU B N 1
ATOM 3244 C CA . GLU B 1 185 ? 0.819 1.094 -15.742 1 95.5 185 GLU B CA 1
ATOM 3245 C C . GLU B 1 185 ? 0.246 0.356 -14.539 1 95.5 185 GLU B C 1
ATOM 3247 O O . GLU B 1 185 ? -0.965 0.376 -14.305 1 95.5 185 GLU B O 1
ATOM 3252 N N . ILE B 1 186 ? 1.03 -0.381 -13.805 1 97.19 186 ILE B N 1
ATOM 3253 C CA . ILE B 1 186 ? 0.622 -1.425 -12.867 1 97.19 186 ILE B CA 1
ATOM 3254 C C . ILE B 1 186 ? -0.258 -0.824 -11.773 1 97.19 186 ILE B C 1
ATOM 3256 O O . ILE B 1 186 ? -1.229 -1.448 -11.336 1 97.19 186 ILE B O 1
ATOM 3260 N N . THR B 1 187 ? 0.057 0.376 -11.242 1 97.31 187 THR B N 1
ATOM 3261 C CA . THR B 1 187 ? -0.762 0.917 -10.156 1 97.31 187 THR B CA 1
ATOM 3262 C C . THR B 1 187 ? -2.15 1.292 -10.672 1 97.31 187 THR B C 1
ATOM 3264 O O . THR B 1 187 ? -3.141 1.15 -9.953 1 97.31 187 THR B O 1
ATOM 3267 N N . ARG B 1 188 ? -2.217 1.758 -11.859 1 94.94 188 ARG B N 1
ATOM 3268 C CA . ARG B 1 188 ? -3.512 2.012 -12.484 1 94.94 188 ARG B CA 1
ATOM 3269 C C . ARG B 1 188 ? -4.266 0.708 -12.734 1 94.94 188 ARG B C 1
ATOM 3271 O O . ARG B 1 188 ? -5.477 0.637 -12.516 1 94.94 188 ARG B O 1
ATOM 3278 N N . PHE B 1 189 ? -3.533 -0.246 -13.266 1 97 189 PHE B N 1
ATOM 3279 C CA . PHE B 1 189 ? -4.082 -1.584 -13.445 1 97 189 PHE B CA 1
ATOM 3280 C C . PHE B 1 189 ? -4.711 -2.09 -12.156 1 97 189 PHE B C 1
ATOM 3282 O O . PHE B 1 189 ? -5.852 -2.559 -12.156 1 97 189 PHE B O 1
ATOM 3289 N N . LEU B 1 190 ? -4.035 -1.946 -11.047 1 97.5 190 LEU B N 1
ATOM 3290 C CA . LEU B 1 190 ? -4.48 -2.479 -9.758 1 97.5 190 LEU B CA 1
ATOM 3291 C C . LEU B 1 190 ? -5.645 -1.66 -9.211 1 97.5 190 LEU B C 1
ATOM 3293 O O . LEU B 1 190 ? -6.523 -2.201 -8.531 1 97.5 190 LEU B O 1
ATOM 3297 N N . THR B 1 191 ? -5.668 -0.344 -9.453 1 97.06 191 THR B N 1
ATOM 3298 C CA . THR B 1 191 ? -6.828 0.463 -9.094 1 97.06 191 THR B CA 1
ATOM 3299 C C . THR B 1 191 ? -8.078 -0.028 -9.812 1 97.06 191 THR B C 1
ATOM 3301 O O . THR B 1 191 ? -9.156 -0.108 -9.219 1 97.06 191 THR B O 1
ATOM 3304 N N . ARG B 1 192 ? -7.914 -0.357 -11.062 1 96.38 192 ARG B N 1
ATOM 3305 C CA . ARG B 1 192 ? -9.031 -0.919 -11.82 1 96.38 192 ARG B CA 1
ATOM 3306 C C . ARG B 1 192 ? -9.438 -2.281 -11.266 1 96.38 192 ARG B C 1
ATOM 3308 O O . ARG B 1 192 ? -10.625 -2.611 -11.227 1 96.38 192 ARG B O 1
ATOM 3315 N N . LEU B 1 193 ? -8.469 -3.088 -10.969 1 96.75 193 LEU B N 1
ATOM 3316 C CA . LEU B 1 193 ? -8.734 -4.371 -10.328 1 96.75 193 LEU B CA 1
ATOM 3317 C C . LEU B 1 193 ? -9.57 -4.184 -9.07 1 96.75 193 LEU B C 1
ATOM 3319 O O . LEU B 1 193 ? -10.594 -4.859 -8.891 1 96.75 193 LEU B O 1
ATOM 3323 N N . ASN B 1 194 ? -9.188 -3.227 -8.18 1 94.25 194 ASN B N 1
ATOM 3324 C CA . ASN B 1 194 ? -9.945 -2.912 -6.973 1 94.25 194 ASN B CA 1
ATOM 3325 C C . ASN B 1 194 ? -11.391 -2.555 -7.297 1 94.25 194 ASN B C 1
ATOM 3327 O O . ASN B 1 194 ? -12.32 -3.037 -6.641 1 94.25 194 ASN B O 1
ATOM 3331 N N . ARG B 1 195 ? -11.531 -1.752 -8.312 1 94.62 195 ARG B N 1
ATOM 3332 C CA . ARG B 1 195 ? -12.852 -1.285 -8.711 1 94.62 195 ARG B CA 1
ATOM 3333 C C . ARG B 1 195 ? -13.742 -2.451 -9.141 1 94.62 195 ARG B C 1
ATOM 3335 O O . ARG B 1 195 ? -14.867 -2.596 -8.656 1 94.62 195 ARG B O 1
ATOM 3342 N N . ARG B 1 196 ? -13.273 -3.229 -9.977 1 93.81 196 ARG B N 1
ATOM 3343 C CA . ARG B 1 196 ? -14.062 -4.324 -10.531 1 93.81 196 ARG B CA 1
ATOM 3344 C C . ARG B 1 196 ? -14.406 -5.348 -9.453 1 93.81 196 ARG B C 1
ATOM 3346 O O . ARG B 1 196 ? -15.523 -5.863 -9.414 1 93.81 196 ARG B O 1
ATOM 3353 N N . VAL B 1 197 ? -13.438 -5.68 -8.594 1 91.38 197 VAL B N 1
ATOM 3354 C CA . VAL B 1 197 ? -13.711 -6.609 -7.5 1 91.38 197 VAL B CA 1
ATOM 3355 C C . VAL B 1 197 ? -14.781 -6.027 -6.582 1 91.38 197 VAL B C 1
ATOM 3357 O O . VAL B 1 197 ? -15.734 -6.719 -6.211 1 91.38 197 VAL B O 1
ATOM 3360 N N . ALA B 1 198 ? -14.641 -4.73 -6.207 1 84.94 198 ALA B N 1
ATOM 3361 C CA . ALA B 1 198 ? -15.617 -4.062 -5.344 1 84.94 198 ALA B CA 1
ATOM 3362 C C . ALA B 1 198 ? -17.016 -4.094 -5.961 1 84.94 198 ALA B C 1
ATOM 3364 O O . ALA B 1 198 ? -18 -4.371 -5.273 1 84.94 198 ALA B O 1
ATOM 3365 N N . LEU B 1 199 ? -17.094 -3.809 -7.262 1 84.81 199 LEU B N 1
ATOM 3366 C CA . LEU B 1 199 ? -18.375 -3.779 -7.973 1 84.81 199 LEU B CA 1
ATOM 3367 C C . LEU B 1 199 ? -19 -5.168 -8.023 1 84.81 199 LEU B C 1
ATOM 3369 O O . LEU B 1 199 ? -20.219 -5.309 -7.922 1 84.81 199 LEU B O 1
ATOM 3373 N N . GLU B 1 200 ? -18.156 -6.141 -8.25 1 80.5 200 GLU B N 1
ATOM 3374 C CA . GLU B 1 200 ? -18.672 -7.508 -8.289 1 80.5 200 GLU B CA 1
ATOM 3375 C C . GLU B 1 200 ? -19.25 -7.918 -6.945 1 80.5 200 GLU B C 1
ATOM 3377 O O . GLU B 1 200 ? -20.297 -8.586 -6.895 1 80.5 200 GLU B O 1
ATOM 3382 N N . PHE B 1 201 ? -18.672 -7.531 -5.895 1 73.94 201 PHE B N 1
ATOM 3383 C CA . PHE B 1 201 ? -19.172 -7.867 -4.566 1 73.94 201 PHE B CA 1
ATOM 3384 C C . PHE B 1 201 ? -20.422 -7.07 -4.242 1 73.94 201 PHE B C 1
ATOM 3386 O O . PHE B 1 201 ? -21.312 -7.559 -3.533 1 73.94 201 PHE B O 1
ATOM 3393 N N . GLU B 1 202 ? -20.391 -5.844 -4.652 1 70.56 202 GLU B N 1
ATOM 3394 C CA . GLU B 1 202 ? -21.609 -5.055 -4.465 1 70.56 202 GLU B CA 1
ATOM 3395 C C . GLU B 1 202 ? -22.781 -5.664 -5.227 1 70.56 202 GLU B C 1
ATOM 3397 O O . GLU B 1 202 ? -23.922 -5.672 -4.738 1 70.56 202 GLU B O 1
ATOM 3402 N N . ALA B 1 203 ? -22.391 -6.039 -6.406 1 63.94 203 ALA B N 1
ATOM 3403 C CA . ALA B 1 203 ? -23.438 -6.609 -7.258 1 63.94 203 ALA B CA 1
ATOM 3404 C C . ALA B 1 203 ? -23.938 -7.938 -6.695 1 63.94 203 ALA B C 1
ATOM 3406 O O . ALA B 1 203 ? -25.125 -8.258 -6.82 1 63.94 203 ALA B O 1
ATOM 3407 N N . ARG B 1 204 ? -22.984 -8.648 -6.062 1 61.53 204 ARG B N 1
ATOM 3408 C CA . ARG B 1 204 ? -23.375 -9.977 -5.594 1 61.53 204 ARG B CA 1
ATOM 3409 C C . ARG B 1 204 ? -23.719 -9.945 -4.109 1 61.53 204 ARG B C 1
ATOM 3411 O O . ARG B 1 204 ? -23.766 -10.992 -3.455 1 61.53 204 ARG B O 1
ATOM 3418 N N . GLY B 1 205 ? -23.875 -8.57 -3.525 1 53.53 205 GLY B N 1
ATOM 3419 C CA . GLY B 1 205 ? -24.172 -8.273 -2.135 1 53.53 205 GLY B CA 1
ATOM 3420 C C . GLY B 1 205 ? -24.641 -9.492 -1.354 1 53.53 205 GLY B C 1
ATOM 3421 O O . GLY B 1 205 ? -24.031 -9.852 -0.338 1 53.53 205 GLY B O 1
ATOM 3422 N N . ASN B 1 206 ? -25.766 -9.922 -1.63 1 48.88 206 ASN B N 1
ATOM 3423 C CA . ASN B 1 206 ? -26.547 -10.914 -0.883 1 48.88 206 ASN B CA 1
ATOM 3424 C C . ASN B 1 206 ? -25.922 -12.297 -0.98 1 48.88 206 ASN B C 1
ATOM 3426 O O . ASN B 1 206 ? -25.969 -13.078 -0.024 1 48.88 206 ASN B O 1
ATOM 3430 N N . LYS B 1 207 ? -25.516 -12.609 -2.074 1 47.22 207 LYS B N 1
ATOM 3431 C CA . LYS B 1 207 ? -25.125 -13.992 -2.305 1 47.22 207 LYS B CA 1
ATOM 3432 C C . LYS B 1 207 ? -23.781 -14.289 -1.652 1 47.22 207 LYS B C 1
ATOM 3434 O O . LYS B 1 207 ? -23.438 -15.453 -1.428 1 47.22 207 LYS B O 1
ATOM 3439 N N . LEU B 1 208 ? -23.062 -13.281 -1.428 1 52.5 208 LEU B N 1
ATOM 3440 C CA . LEU B 1 208 ? -21.734 -13.484 -0.848 1 52.5 208 LEU B CA 1
ATOM 3441 C C . LEU B 1 208 ? -21.75 -13.219 0.655 1 52.5 208 LEU B C 1
ATOM 3443 O O . LEU B 1 208 ? -20.734 -12.844 1.237 1 52.5 208 LEU B O 1
ATOM 3447 N N . GLN B 1 209 ? -22.984 -13.492 1.225 1 48.94 209 GLN B N 1
ATOM 3448 C CA . GLN B 1 209 ? -23.234 -13.453 2.662 1 48.94 209 GLN B CA 1
ATOM 3449 C C . GLN B 1 209 ? -22.672 -12.18 3.287 1 48.94 209 GLN B C 1
ATOM 3451 O O . GLN B 1 209 ? -22.172 -12.203 4.414 1 48.94 209 GLN B O 1
ATOM 3456 N N . GLY B 1 210 ? -22.656 -11.172 2.529 1 50.41 210 GLY B N 1
ATOM 3457 C CA . GLY B 1 210 ? -22.312 -9.891 3.129 1 50.41 210 GLY B CA 1
ATOM 3458 C C . GLY B 1 210 ? -20.812 -9.672 3.266 1 50.41 210 GLY B C 1
ATOM 3459 O O . GLY B 1 210 ? -20.375 -8.648 3.799 1 50.41 210 GLY B O 1
ATOM 3460 N N . LYS B 1 211 ? -20.016 -10.844 2.938 1 52.22 211 LYS B N 1
ATOM 3461 C CA . LYS B 1 211 ? -18.594 -10.648 3.119 1 52.22 211 LYS B CA 1
ATOM 3462 C C . LYS B 1 211 ? -18 -9.789 1.997 1 52.22 211 LYS B C 1
ATOM 3464 O O . LYS B 1 211 ? -18.359 -9.969 0.829 1 52.22 211 LYS B O 1
ATOM 3469 N N . LYS B 1 212 ? -17.703 -8.562 2.271 1 55.78 212 LYS B N 1
ATOM 3470 C CA . LYS B 1 212 ? -17.141 -7.66 1.275 1 55.78 212 LYS B CA 1
ATOM 3471 C C . LYS B 1 212 ? -15.617 -7.73 1.269 1 55.78 212 LYS B C 1
ATOM 3473 O O . LYS B 1 212 ? -14.992 -7.75 2.328 1 55.78 212 LYS B O 1
ATOM 3478 N N . GLU B 1 213 ? -15.008 -8.273 0.062 1 63.56 213 GLU B N 1
ATOM 3479 C CA . GLU B 1 213 ? -13.57 -8.164 -0.18 1 63.56 213 GLU B CA 1
ATOM 3480 C C . GLU B 1 213 ? -13.211 -6.785 -0.732 1 63.56 213 GLU B C 1
ATOM 3482 O O . GLU B 1 213 ? -13.781 -6.34 -1.727 1 63.56 213 GLU B O 1
ATOM 3487 N N . MET B 1 214 ? -12.5 -6.129 -0.057 1 78.69 214 MET B N 1
ATOM 3488 C CA . MET B 1 214 ? -11.945 -4.898 -0.615 1 78.69 214 MET B CA 1
ATOM 3489 C C . MET B 1 214 ? -10.438 -5 -0.761 1 78.69 214 MET B C 1
ATOM 3491 O O . MET B 1 214 ? -9.695 -4.809 0.208 1 78.69 214 MET B O 1
ATOM 3495 N N . PRO B 1 215 ? -10.07 -5.312 -2.074 1 89.38 215 PRO B N 1
ATOM 3496 C CA . PRO B 1 215 ? -8.633 -5.465 -2.289 1 89.38 215 PRO B CA 1
ATOM 3497 C C . PRO B 1 215 ? -7.852 -4.176 -2.039 1 89.38 215 PRO B C 1
ATOM 3499 O O . PRO B 1 215 ? -8.445 -3.094 -1.987 1 89.38 215 PRO B O 1
ATOM 3502 N N . CYS B 1 216 ? -6.672 -4.297 -1.716 1 90.88 216 CYS B N 1
ATOM 3503 C CA . CYS B 1 216 ? -5.738 -3.184 -1.598 1 90.88 216 CYS B CA 1
ATOM 3504 C C . CYS B 1 216 ? -4.352 -3.58 -2.092 1 90.88 216 CYS B C 1
ATOM 3506 O O . CYS B 1 216 ? -4.094 -4.758 -2.346 1 90.88 216 CYS B O 1
ATOM 3508 N N . PHE B 1 217 ? -3.514 -2.596 -2.299 1 93.06 217 PHE B N 1
ATOM 3509 C CA . PHE B 1 217 ? -2.139 -2.936 -2.65 1 93.06 217 PHE B CA 1
ATOM 3510 C C . PHE B 1 217 ? -1.159 -1.966 -2 1 93.06 217 PHE B C 1
ATOM 3512 O O . PHE B 1 217 ? -1.529 -0.844 -1.646 1 93.06 217 PHE B O 1
ATOM 3519 N N . ILE B 1 218 ? 0.017 -2.486 -1.806 1 93.19 218 ILE B N 1
ATOM 3520 C CA . ILE B 1 218 ? 1.169 -1.734 -1.322 1 93.19 218 ILE B CA 1
ATOM 3521 C C . ILE B 1 218 ? 2.188 -1.568 -2.449 1 93.19 218 ILE B C 1
ATOM 3523 O O . ILE B 1 218 ? 2.463 -2.516 -3.189 1 93.19 218 ILE B O 1
ATOM 3527 N N . SER B 1 219 ? 2.727 -0.35 -2.602 1 94.88 219 SER B N 1
ATOM 3528 C CA . SER B 1 219 ? 3.701 -0.135 -3.666 1 94.88 219 SER B CA 1
ATOM 3529 C C . SER B 1 219 ? 4.969 0.526 -3.133 1 94.88 219 SER B C 1
ATOM 3531 O O . SER B 1 219 ? 4.895 1.5 -2.381 1 94.88 219 SER B O 1
ATOM 3533 N N . ARG B 1 220 ? 6.074 -0.039 -3.5 1 94.06 220 ARG B N 1
ATOM 3534 C CA . ARG B 1 220 ? 7.391 0.549 -3.273 1 94.06 220 ARG B CA 1
ATOM 3535 C C . ARG B 1 220 ? 8.102 0.832 -4.594 1 94.06 220 ARG B C 1
ATOM 3537 O O . ARG B 1 220 ? 9.328 0.864 -4.652 1 94.06 220 ARG B O 1
ATOM 3544 N N . LEU B 1 221 ? 7.34 0.994 -5.648 1 96.06 221 LEU B N 1
ATOM 3545 C CA . LEU B 1 221 ? 7.895 1.283 -6.965 1 96.06 221 LEU B CA 1
ATOM 3546 C C . LEU B 1 221 ? 8.5 2.682 -7.008 1 96.06 221 LEU B C 1
ATOM 3548 O O . LEU B 1 221 ? 7.949 3.619 -6.426 1 96.06 221 LEU B O 1
ATOM 3552 N N . THR B 1 222 ? 9.578 2.818 -7.777 1 95.12 222 THR B N 1
ATOM 3553 C CA . THR B 1 222 ? 10.211 4.117 -7.988 1 95.12 222 THR B CA 1
ATOM 3554 C C . THR B 1 222 ? 10.172 4.504 -9.461 1 95.12 222 THR B C 1
ATOM 3556 O O . THR B 1 222 ? 10.781 5.5 -9.867 1 95.12 222 THR B O 1
ATOM 3559 N N . ALA B 1 223 ? 9.578 3.764 -10.234 1 95.06 223 ALA B N 1
ATOM 3560 C CA . ALA B 1 223 ? 9.367 4.047 -11.648 1 95.06 223 ALA B CA 1
ATOM 3561 C C . ALA B 1 223 ? 8.109 3.35 -12.164 1 95.06 223 ALA B C 1
ATOM 3563 O O . ALA B 1 223 ? 7.621 2.404 -11.547 1 95.06 223 ALA B O 1
ATOM 3564 N N . ASP B 1 224 ? 7.625 3.859 -13.281 1 94.31 224 ASP B N 1
ATOM 3565 C CA . ASP B 1 224 ? 6.484 3.213 -13.914 1 94.31 224 ASP B CA 1
ATOM 3566 C C . ASP B 1 224 ? 6.809 1.771 -14.305 1 94.31 224 ASP B C 1
ATOM 3568 O O . ASP B 1 224 ? 7.93 1.476 -14.727 1 94.31 224 ASP B O 1
ATOM 3572 N N . CYS B 1 225 ? 5.863 0.935 -14.133 1 94.19 225 CYS B N 1
ATOM 3573 C CA . CYS B 1 225 ? 5.977 -0.484 -14.453 1 94.19 225 CYS B CA 1
ATOM 3574 C C . CYS B 1 225 ? 4.824 -0.938 -15.336 1 94.19 225 CYS B C 1
ATOM 3576 O O . CYS B 1 225 ? 3.658 -0.701 -15.008 1 94.19 225 CYS B O 1
ATOM 3578 N N . TYR B 1 226 ? 5.191 -1.542 -16.469 1 94.31 226 TYR B N 1
ATOM 3579 C CA . TYR B 1 226 ? 4.211 -2.031 -17.438 1 94.31 226 TYR B CA 1
ATOM 3580 C C . TYR B 1 226 ? 4.379 -3.525 -17.672 1 94.31 226 TYR B C 1
ATOM 3582 O O . TYR B 1 226 ? 4.797 -3.943 -18.75 1 94.31 226 TYR B O 1
ATOM 3590 N N . PRO B 1 227 ? 3.986 -4.32 -16.766 1 93 227 PRO B N 1
ATOM 3591 C CA . PRO B 1 227 ? 4.363 -5.734 -16.797 1 93 227 PRO B CA 1
ATOM 3592 C C . PRO B 1 227 ? 3.568 -6.527 -17.844 1 93 227 PRO B C 1
ATOM 3594 O O . PRO B 1 227 ? 4.02 -7.578 -18.297 1 93 227 PRO B O 1
ATOM 3597 N N . PHE B 1 228 ? 2.447 -6.098 -18.203 1 94.19 228 PHE B N 1
ATOM 3598 C CA . PHE B 1 228 ? 1.591 -6.91 -19.047 1 94.19 228 PHE B CA 1
ATOM 3599 C C . PHE B 1 228 ? 1.506 -6.316 -20.453 1 94.19 228 PHE B C 1
ATOM 3601 O O . PHE B 1 228 ? 0.44 -6.324 -21.078 1 94.19 228 PHE B O 1
ATOM 3608 N N . THR B 1 229 ? 2.604 -5.691 -20.906 1 87.62 229 THR B N 1
ATOM 3609 C CA . THR B 1 229 ? 2.705 -5.23 -22.297 1 87.62 229 THR B CA 1
ATOM 3610 C C . THR B 1 229 ? 3.111 -6.379 -23.219 1 87.62 229 THR B C 1
ATOM 3612 O O . THR B 1 229 ? 3.914 -7.234 -22.828 1 87.62 229 THR B O 1
ATOM 3615 N N . ARG B 1 230 ? 2.328 -6.551 -24.312 1 74.31 230 ARG B N 1
ATOM 3616 C CA . ARG B 1 230 ? 2.629 -7.621 -25.266 1 74.31 230 ARG B CA 1
ATOM 3617 C C . ARG B 1 230 ? 4.051 -7.492 -25.797 1 74.31 230 ARG B C 1
ATOM 3619 O O . ARG B 1 230 ? 4.523 -6.387 -26.062 1 74.31 230 ARG B O 1
ATOM 3626 N N . THR B 1 231 ? 4.91 -8.398 -25.469 1 60 231 THR B N 1
ATOM 3627 C CA . THR B 1 231 ? 6.203 -8.422 -26.141 1 60 231 THR B CA 1
ATOM 3628 C C . THR B 1 231 ? 6.027 -8.719 -27.625 1 60 231 THR B C 1
ATOM 3630 O O . THR B 1 231 ? 5.137 -9.477 -28.016 1 60 231 THR B O 1
ATOM 3633 N N . LEU B 1 232 ? 6.176 -7.707 -28.516 1 49.62 232 LEU B N 1
ATOM 3634 C CA . LEU B 1 232 ? 6.074 -7.855 -29.969 1 49.62 232 LEU B CA 1
ATOM 3635 C C . LEU B 1 232 ? 6.539 -9.242 -30.406 1 49.62 232 LEU B C 1
ATOM 3637 O O . LEU B 1 232 ? 6.414 -9.602 -31.578 1 49.62 232 LEU B O 1
ATOM 3641 N N . GLY B 1 233 ? 7.27 -10.094 -29.844 1 39.91 233 GLY B N 1
ATOM 3642 C CA . GLY B 1 233 ? 7.762 -11.094 -30.781 1 39.91 233 GLY B CA 1
ATOM 3643 C C . GLY B 1 233 ? 6.668 -12.008 -31.312 1 39.91 233 GLY B C 1
ATOM 3644 O O . GLY B 1 233 ? 6.938 -12.914 -32.094 1 39.91 233 GLY B O 1
ATOM 3645 N N . ASP B 1 234 ? 5.367 -12.211 -30.766 1 35.5 234 ASP B N 1
ATOM 3646 C CA . ASP B 1 234 ? 4.668 -13.117 -31.672 1 35.5 234 ASP B CA 1
ATOM 3647 C C . ASP B 1 234 ? 4.043 -12.352 -32.844 1 35.5 234 ASP B C 1
ATOM 3649 O O . ASP B 1 234 ? 3.576 -11.219 -32.656 1 35.5 234 ASP B O 1
#

Foldseek 3Di:
DFAAAEEEEFEQAADPVLPADGQLQRVLLVVLLVVLQVQLTYHYHYDYQAAQVVVLVVLLVVLPAAHDAEYEYEAAAADEQQWGGGNHNDTHGLLSSQLSNCDPRRVRHAYEYEYQYFYHEDDPPPDPDPPPPDPPRVVSNVVSHHANYKYKYQADHHAGQDRDSNGGLLSVLLSVLLVVPAFDFVVVSVVVSQVSLQVVCVVCCPVSVNRGGRMDMDHNYPDTDRSSHRDPPD/DFAAAEEEEFEQAADPVLPADGQQQRVLLVVLLVVLQVQLTYHYHYDYQAAQVVVLVVLLVVLPDAHDAEYEYEAAAADEAQWGGGNHNDTHGLLSSQLSNCDPRRVRHAYEYEYQYFYHEPDPPDDPDPPPPDPPRVVSNVVSHHANYKYKYQADHHAGQDRDSNGGLLSVLLSVLLVVPAFDFVVVSVVVSQVSLQVVCVVCCPVSVNRGGRMDMDHNYPDTDRSSHRPPPD

Solvent-accessible surface area (backbone atoms only — not comparable to full-atom values): 23116 Å² total; per-residue (Å²): 129,63,48,28,35,31,41,38,39,37,35,31,54,46,36,83,89,39,71,52,75,73,38,74,9,44,62,55,35,50,54,45,44,50,52,40,43,41,72,34,57,31,49,75,46,77,41,75,42,41,36,33,67,53,51,54,51,51,53,44,55,54,27,72,39,72,48,50,54,35,38,38,41,36,43,35,29,56,34,42,55,48,28,36,38,18,14,65,46,38,73,36,54,47,25,62,58,38,45,45,37,48,39,87,56,23,38,90,31,39,34,38,35,40,36,44,31,22,22,55,40,82,50,67,96,80,52,84,73,83,68,84,69,67,38,53,34,35,39,44,26,57,39,21,50,29,60,29,26,35,42,36,31,35,23,35,45,50,27,53,42,70,74,36,72,86,17,31,59,54,60,48,47,46,32,52,43,54,70,67,45,69,59,40,46,48,67,60,47,49,24,50,44,26,26,52,39,40,50,52,43,60,71,39,38,72,80,50,73,66,63,67,43,47,31,32,34,37,38,27,34,49,59,92,43,54,76,44,33,70,63,73,85,119,131,62,48,27,37,30,42,38,39,36,34,32,55,46,36,80,88,39,77,52,76,73,39,73,9,44,62,54,38,49,55,45,45,51,54,40,42,41,72,34,58,30,49,75,47,77,41,74,42,40,36,32,68,52,51,56,51,52,52,46,57,53,27,72,40,73,47,51,54,34,39,37,40,36,44,35,28,56,33,42,55,46,26,34,36,17,14,65,46,39,72,36,54,47,26,62,59,37,45,46,36,49,40,87,57,24,38,88,31,38,35,39,36,41,37,44,31,22,22,53,40,83,53,69,93,79,56,82,70,84,69,83,68,66,36,54,35,35,40,43,28,58,38,22,51,30,61,29,26,35,42,36,30,36,23,35,47,51,28,53,42,71,74,35,70,87,16,30,62,55,61,48,47,46,32,52,42,52,70,67,45,68,58,41,44,48,67,61,47,49,25,49,44,27,26,52,39,41,49,51,42,61,71,39,37,74,81,50,74,66,62,70,44,49,33,32,33,37,38,29,33,48,57,92,44,53,77,46,32,69,63,73,84,119

Organism: Pangasianodon hypophthalmus (NCBI:txid310915)

Radius of gyration: 21.72 Å; Cα contacts (8 Å, |Δi|>4): 1111; chains: 2; bounding box: 54×65×62 Å

Sequence (468 aa):
MFHNRALIVSVEKFSACAELGKRSGARRDTKRLHAALRRRGFTVTILIDPDAREIIEAFKAESEQPVHSCFVGVLSSHGEKGVIFGADGHSVKLAHIYSQFGGPMMAAKNKLFLVQACRGSELDEGVEVEIDSSEDDCVYECQSIPNETVVAYATAPGYSAFMHPTGSVFLRTFCDLVEECEGWEITRFLTRLNRRVALEFEARGNKLQGKKEMPCFISRLTADCYPFTRTLGDMFHNRALIVSVEKFSACAELGKRSGARRDTKRLHAALRRRGFTVTILIDPDAREIIEAFKAESEQPVHSCFVGVLSSHGEKGVIFGADGHSVKLAHIYSQFGGPMMAAKNKLFLVQACRGSELDEGVEVEIDSSEDDCVYECQSIPNETVVAYATAPGYSAFMHPTGSVFLRTFCDLVEECEGWEITRFLTRLNRRVALEFEARGNKLQGKKEMPCFISRLTADCYPFTRTLGD

Nearest PDB structures (foldseek):
  4ps0-assembly1_A  TM=8.150E-01  e=4.509E-19  Homo sapiens
  3deh-assembly1_B  TM=8.351E-01  e=2.797E-18  Homo sapiens
  4hva-assembly1_A  TM=8.409E-01  e=5.249E-18  Homo sapiens
  4iyr-assembly1_A  TM=8.262E-01  e=9.248E-18  Homo sapiens
  2j30-assembly1_A  TM=8.239E-01  e=1.968E-17  Homo sapiens

Secondary structure (DSSP, 8-state):
-PPPEEEEEE-----GGG-----TTHHHHHHHHHHHHHHTT-EEEEEES--HHHHHHHHHHHHTS--SSEEEEEEES-EETTEEE-TTS-EEEHHHHHHGGGSTTTTTSEEEEEEES--SS--STT--------TTHHHHHHHTPPTTEEEEESS-TTSPPP-BTTB-HHHHHHHHHHHH-TT--HHHHHHHHHHHHHHHHHHTTTTTTT-----EEEE--SS---TT---TT-/-PPPEEEEEE-----GGG-----TTHHHHHHHHHHHHHHTT-EEEEEES--HHHHHHHHHHHHTS--SSEEEEEEES-EETTEEE-TTS-EEEHHHHHHGGGSTTTTTSEEEEEEES--SS--STT--------TTHHHHHHHTPPTTEEEEESS-TTSPPP-BTTB-HHHHHHHHHHHH-TT--HHHHHHHHHHHHHHHHHHTTTTTTT-----EEEE--SS---TT---TT-

InterPro domains:
  IPR001309 Peptidase C14, p20 domain [PS50208] (6-122)
  IPR002138 Peptidase C14, caspase non-catalytic subunit p10 [PS50207] (148-229)
  IPR011600 Peptidase C14, caspase domain [PF00656] (4-226)
  IPR015917 Peptidase C14A, caspase catalytic domain [PR00376] (2-15)
  IPR015917 Peptidase C14A, caspase catalytic domain [PR00376] (23-41)
  IPR015917 Peptidase C14A, caspase catalytic domain [PR00376] (41-59)
  IP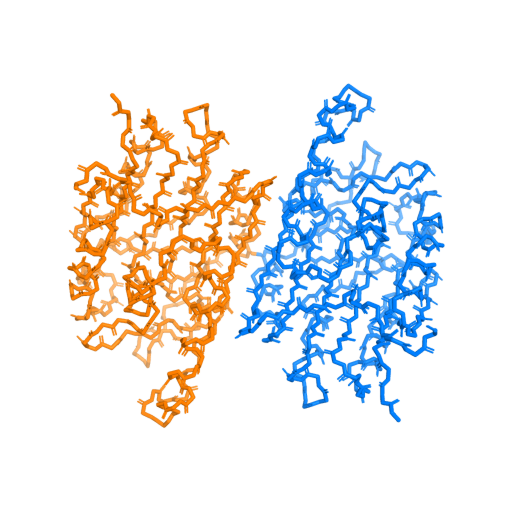R015917 Peptidase C14A, caspase catalytic domain [PR00376] (71-79)
  IPR015917 Peptidase C14A, caspase catalytic domain [PR00376] (103-121)
  IPR015917 Peptidase C14A, caspase catalytic domain [PR00376] (219-228)
  IPR015917 Peptidase C14A, caspase catalytic domain [SM00115] (1-229)
  IPR029030 Caspase-like domain superfamily [SSF52129] (4-227)
  IPR052039 Caspase-related proteases and regulators [PTHR22576] (5-230)